Protein AF-A0A150S2U2-F1 (afdb_monomer)

Secondary structure (DSSP, 8-state):
------------------------------------BPTT---SSGGGBTTS-EE-HHHH--TT-EE-EE-GGGTS--STTPEEEE-GGG-EEEEPB-SSGGGSPTTEEEEE-TTS-EEEEE---SGGG-TTT-EEETTTTEEE---S-SSSSS-SSSSS--GGGSTT-HHHHHHHHHHHHHTPEE--SEEEEEGGG-B-----TTS-TT---S-EEEEEE-PPTT--EEEEEEEEESS-EEEEEESSTT---GGGEEEEE--SSTTPPEEEEEEE-TT--EEEEEEESSTT---EEEEEEEEEE--TTSSS--TT-S-----TTS---TT-HHHHHTPEEPPSEEEEEEGGG-BS----TTS-TT--EEEEEE--SSSEEEEEEEEESS-EEEEEESSSS-GGGEEEEE--S-TTS-EEEEEEE-TT--EEEEEEESSSGGG--EEEEEEEEE-

Mean predicted aligned error: 16.3 Å

Foldseek 3Di:
DDDDDDDDDDDDDYDDDDDDDDDDDDDDDPPPDQCCDFFQDADAALSVHVQSDWCHCLHNQQQSITHKHACQVVVQDGPDQWGFAQPDVVGTMTFAFDDAQVVHDAQWGFDADPVRTTGTDGAHDDLVSRPPQRDADNVRSGRFHADPDQFDQDPPGPPPDGRQRDPSNVVVLLVLQVVLQVVAAEDDQKDKDWQPPATLSAAAPVLDDPWRSFGKHKHKYDPDAPFWAKKKKKKFDQFQKKKWKFQDRSDRPNVRTQWIWRPDGGGDITITIGTGDHGGMMMMMITHRHYPRTTMMMMRMDTDTDQAQPLDQGPPALWRHADPPRDRPSQVVVLVVPAAEDDAFKDKDWQLSAIQNDDAPQADGRWGKHKHKYAAQAWFKKKKKKAFQFQKKKWKALDDRDRVRTDDIWRPDGGRDIIMDMDGDGGGRMMMMMITHHYYNVRTTIMMMRIHTDD

Structure (mmCIF, N/CA/C/O backbone):
data_AF-A0A150S2U2-F1
#
_entry.id   AF-A0A150S2U2-F1
#
loop_
_atom_site.group_PDB
_atom_site.id
_atom_site.type_symbol
_atom_site.label_atom_id
_atom_site.label_alt_id
_atom_site.label_comp_id
_atom_site.label_asym_id
_atom_site.label_entity_id
_atom_site.label_seq_id
_atom_site.pdbx_PDB_ins_code
_atom_site.Cartn_x
_atom_site.Cartn_y
_atom_site.Cartn_z
_atom_site.occupancy
_atom_site.B_iso_or_equiv
_atom_site.auth_seq_id
_atom_site.auth_comp_id
_atom_site.auth_asym_id
_atom_site.auth_atom_id
_atom_site.pdbx_PDB_model_num
ATOM 1 N N . THR A 1 1 ? 68.429 4.571 3.780 1.00 37.47 1 THR A N 1
ATOM 2 C CA . THR A 1 1 ? 69.825 4.111 3.616 1.00 37.47 1 THR A CA 1
ATOM 3 C C . THR A 1 1 ? 69.826 2.718 3.023 1.00 37.47 1 THR A C 1
ATOM 5 O O . THR A 1 1 ? 69.506 1.802 3.755 1.00 37.47 1 THR A O 1
ATOM 8 N N . GLY A 1 2 ? 70.167 2.615 1.726 1.00 35.75 2 GLY A N 1
ATOM 9 C CA . GLY A 1 2 ? 70.601 1.406 0.991 1.00 35.75 2 GLY A CA 1
ATOM 10 C C . GLY A 1 2 ? 69.591 0.250 0.876 1.00 35.75 2 GLY A C 1
ATOM 11 O O . GLY A 1 2 ? 69.084 -0.210 1.880 1.00 35.75 2 GLY A O 1
ATOM 12 N N . GLY A 1 3 ? 69.267 -0.316 -0.284 1.00 31.34 3 GLY A N 1
ATOM 13 C CA . GLY A 1 3 ? 69.834 -0.193 -1.623 1.00 31.34 3 GLY A CA 1
ATOM 14 C C . GLY A 1 3 ? 69.798 -1.556 -2.330 1.00 31.34 3 GLY A C 1
ATOM 15 O O . GLY A 1 3 ? 70.168 -2.541 -1.707 1.00 31.34 3 GLY A O 1
ATOM 16 N N . ALA A 1 4 ? 69.436 -1.527 -3.623 1.00 36.50 4 ALA A N 1
ATOM 17 C CA . ALA A 1 4 ? 69.704 -2.503 -4.698 1.00 36.50 4 ALA A CA 1
ATOM 18 C C . ALA A 1 4 ? 69.138 -3.934 -4.536 1.00 36.50 4 ALA A C 1
ATOM 20 O O . ALA A 1 4 ? 69.142 -4.502 -3.460 1.00 36.50 4 ALA A O 1
ATOM 21 N N . GLY A 1 5 ? 68.664 -4.630 -5.568 1.00 31.56 5 GLY A N 1
ATOM 22 C CA . GLY A 1 5 ? 68.797 -4.489 -7.019 1.00 31.56 5 GLY A CA 1
ATOM 23 C C . GLY A 1 5 ? 68.847 -5.906 -7.611 1.00 31.56 5 GLY A C 1
ATOM 24 O O . GLY A 1 5 ? 69.374 -6.808 -6.966 1.00 31.56 5 GLY A O 1
ATOM 25 N N . GLY A 1 6 ? 68.299 -6.126 -8.807 1.00 30.69 6 GLY A N 1
ATOM 26 C CA . GLY A 1 6 ? 68.372 -7.445 -9.443 1.00 30.69 6 GLY A CA 1
ATOM 27 C C . GLY A 1 6 ? 67.529 -7.580 -10.704 1.00 30.69 6 GLY A C 1
ATOM 28 O O . GLY A 1 6 ? 66.494 -8.233 -10.690 1.00 30.69 6 GLY A O 1
ATOM 29 N N . SER A 1 7 ? 67.984 -6.958 -11.788 1.00 39.91 7 SER A N 1
ATOM 30 C CA . SER A 1 7 ? 67.602 -7.293 -13.159 1.00 39.91 7 SER A CA 1
ATOM 31 C C . SER A 1 7 ? 68.333 -8.559 -13.626 1.00 39.91 7 SER A C 1
ATOM 33 O O . SER A 1 7 ? 69.472 -8.810 -13.233 1.00 39.91 7 SER A O 1
ATOM 35 N N . GLY A 1 8 ? 67.699 -9.330 -14.510 1.00 31.61 8 GLY A N 1
ATOM 36 C CA . GLY A 1 8 ? 68.320 -10.478 -15.168 1.00 31.61 8 GLY A CA 1
ATOM 37 C C . GLY A 1 8 ? 67.366 -11.149 -16.146 1.00 31.61 8 GLY A C 1
ATOM 38 O O . GLY A 1 8 ? 66.685 -12.101 -15.786 1.00 31.61 8 GLY A O 1
ATOM 39 N N . GLY A 1 9 ? 67.309 -10.629 -17.373 1.00 32.84 9 GLY A N 1
ATOM 40 C CA . GLY A 1 9 ? 66.717 -11.334 -18.504 1.00 32.84 9 GLY A CA 1
ATOM 41 C C . GLY A 1 9 ? 67.640 -12.440 -19.016 1.00 32.84 9 GLY A C 1
ATOM 42 O O . GLY A 1 9 ? 68.860 -12.350 -18.873 1.00 32.84 9 GLY A O 1
ATOM 43 N N . LEU A 1 10 ? 67.047 -13.446 -19.658 1.00 34.75 10 LEU A N 1
ATOM 44 C CA . LEU A 1 10 ? 67.717 -14.278 -20.648 1.00 34.75 10 LEU A CA 1
ATOM 45 C C . LEU A 1 10 ? 66.778 -14.506 -21.831 1.00 34.75 10 LEU A C 1
ATOM 47 O O . LEU A 1 10 ? 65.727 -15.132 -21.719 1.00 34.75 10 LEU A O 1
ATOM 51 N N . ASP A 1 11 ? 67.233 -13.939 -22.941 1.00 30.58 11 ASP A N 1
ATOM 52 C CA . ASP A 1 11 ? 66.911 -14.238 -24.324 1.00 30.58 11 ASP A CA 1
ATOM 53 C C . ASP A 1 11 ? 67.154 -15.704 -24.712 1.00 30.58 11 ASP A C 1
ATOM 55 O O . ASP A 1 11 ? 67.893 -16.438 -24.052 1.00 30.58 11 ASP A O 1
ATOM 59 N N . ALA A 1 12 ? 66.667 -15.985 -25.927 1.00 33.75 12 ALA A N 1
ATOM 60 C CA . ALA A 1 12 ? 67.123 -16.969 -26.911 1.00 33.75 12 ALA A CA 1
ATOM 61 C C . ALA A 1 12 ? 66.208 -18.194 -27.029 1.00 33.75 12 ALA A C 1
ATOM 63 O O . ALA A 1 12 ? 65.924 -18.888 -26.067 1.00 33.75 12 ALA A O 1
ATOM 64 N N . SER A 1 13 ? 65.777 -18.613 -28.213 1.00 35.03 13 SER A N 1
ATOM 65 C CA . SER A 1 13 ? 66.040 -18.180 -29.594 1.00 35.03 13 SER A CA 1
ATOM 66 C C . SER A 1 13 ? 65.105 -19.019 -30.477 1.00 35.03 13 SER A C 1
ATOM 68 O O . SER A 1 13 ? 64.776 -20.139 -30.105 1.00 35.03 13 SER A O 1
ATOM 70 N N . GLY A 1 14 ? 64.541 -18.464 -31.553 1.00 31.02 14 GLY A N 1
ATOM 71 C CA . GLY A 1 14 ? 65.049 -18.684 -32.915 1.00 31.02 14 GLY A CA 1
ATOM 72 C C . GLY A 1 14 ? 64.490 -19.986 -33.518 1.00 31.02 14 GLY A C 1
ATOM 73 O O . GLY A 1 14 ? 64.600 -21.042 -32.921 1.00 31.02 14 GLY A O 1
ATOM 74 N N . GLY A 1 15 ? 63.888 -20.033 -34.698 1.00 31.00 15 GLY A N 1
ATOM 75 C CA . GLY A 1 15 ? 63.792 -19.079 -35.787 1.00 31.00 15 GLY A CA 1
ATOM 76 C C . GLY A 1 15 ? 63.558 -19.846 -37.096 1.00 31.00 15 GLY A C 1
ATOM 77 O O . GLY A 1 15 ? 63.509 -21.074 -37.105 1.00 31.00 15 GLY A O 1
ATOM 78 N N . ALA A 1 16 ? 63.531 -19.071 -38.181 1.00 36.12 16 ALA A N 1
ATOM 79 C CA . ALA A 1 16 ? 63.483 -19.444 -39.600 1.00 36.12 16 ALA A CA 1
ATOM 80 C C . ALA A 1 16 ? 62.087 -19.785 -40.162 1.00 36.12 16 ALA A C 1
ATOM 82 O O . ALA A 1 16 ? 61.391 -20.650 -39.658 1.00 36.12 16 ALA A O 1
ATOM 83 N N . GLY A 1 17 ? 61.625 -19.167 -41.249 1.00 29.67 17 GLY A N 1
ATOM 84 C CA . GLY A 1 17 ? 62.283 -18.245 -42.176 1.00 29.67 17 GLY A CA 1
ATOM 85 C C . GLY A 1 17 ? 61.745 -18.452 -43.596 1.00 29.67 17 GLY A C 1
ATOM 86 O O . GLY A 1 17 ? 61.424 -19.575 -43.968 1.00 29.67 17 GLY A O 1
ATOM 87 N N . GLY A 1 18 ? 61.684 -17.374 -44.384 1.00 30.05 18 GLY A N 1
ATOM 88 C CA . GLY A 1 18 ? 61.417 -17.419 -45.831 1.00 30.05 18 GLY A CA 1
ATOM 89 C C . GLY A 1 18 ? 60.537 -16.254 -46.308 1.00 30.05 18 GLY A C 1
ATOM 90 O O . GLY A 1 18 ? 59.333 -16.418 -46.403 1.00 30.05 18 GLY A O 1
ATOM 91 N N . THR A 1 19 ? 61.010 -15.003 -46.331 1.00 33.69 19 THR A N 1
ATOM 92 C CA . THR A 1 19 ? 61.810 -14.311 -47.377 1.00 33.69 19 THR A CA 1
ATOM 93 C C . THR A 1 19 ? 61.056 -13.865 -48.637 1.00 33.69 19 THR A C 1
ATOM 95 O O . THR A 1 19 ? 60.665 -14.696 -49.449 1.00 33.69 19 THR A O 1
ATOM 98 N N . GLY A 1 20 ? 61.085 -12.540 -48.852 1.00 30.14 20 GLY A N 1
ATOM 99 C CA . GLY A 1 20 ? 61.086 -11.853 -50.155 1.00 30.14 20 GLY A CA 1
ATOM 100 C C . GLY A 1 20 ? 59.704 -11.386 -50.620 1.00 30.14 20 GLY A C 1
ATOM 101 O O . GLY A 1 20 ? 58.829 -12.206 -50.820 1.00 30.14 20 GLY A O 1
ATOM 102 N N . GLY A 1 21 ? 59.398 -10.109 -50.843 1.00 30.50 21 GLY A N 1
ATOM 103 C CA . GLY A 1 21 ? 60.208 -8.902 -50.972 1.00 30.50 21 GLY A CA 1
ATOM 104 C C . GLY A 1 21 ? 59.678 -8.093 -52.160 1.00 30.50 21 GLY A C 1
ATOM 105 O O . GLY A 1 21 ? 59.638 -8.631 -53.256 1.00 30.50 21 GLY A O 1
ATOM 106 N N . ALA A 1 22 ? 59.274 -6.838 -51.941 1.00 33.34 22 ALA A N 1
ATOM 107 C CA . ALA A 1 22 ? 59.474 -5.684 -52.831 1.00 33.34 22 ALA A CA 1
ATOM 108 C C . ALA A 1 22 ? 58.584 -4.514 -52.387 1.00 33.34 22 ALA A C 1
ATOM 110 O O . ALA A 1 22 ? 57.368 -4.631 -52.281 1.00 33.34 22 ALA A O 1
ATOM 111 N N . ALA A 1 23 ? 59.233 -3.378 -52.151 1.00 36.53 23 ALA A N 1
ATOM 112 C CA . ALA A 1 23 ? 58.610 -2.088 -51.938 1.00 36.53 23 ALA A CA 1
ATOM 113 C C . ALA A 1 23 ? 57.864 -1.613 -53.197 1.00 36.53 23 ALA A C 1
ATOM 115 O O . ALA A 1 23 ? 58.388 -1.701 -54.307 1.00 36.53 23 ALA A O 1
ATOM 116 N N . GLY A 1 24 ? 56.676 -1.047 -52.991 1.00 32.84 24 GLY A N 1
ATOM 117 C CA . GLY A 1 24 ? 55.910 -0.293 -53.976 1.00 32.84 24 GLY A CA 1
ATOM 118 C C . GLY A 1 24 ? 55.215 0.865 -53.269 1.00 32.84 24 GLY A C 1
ATOM 119 O O . GLY A 1 24 ? 54.355 0.668 -52.421 1.00 32.84 24 GLY A O 1
ATOM 120 N N . THR A 1 25 ? 55.673 2.070 -53.569 1.00 39.03 25 THR A N 1
ATOM 121 C CA . THR A 1 25 ? 55.193 3.362 -53.079 1.00 39.03 25 THR A CA 1
ATOM 122 C C . THR A 1 25 ? 53.741 3.644 -53.462 1.00 39.03 25 THR A C 1
ATOM 124 O O . THR A 1 25 ? 53.387 3.435 -54.615 1.00 39.03 25 THR A O 1
ATOM 127 N N . GLY A 1 26 ? 52.990 4.260 -52.542 1.00 37.81 26 GLY A N 1
ATOM 128 C CA . GLY A 1 26 ? 51.970 5.274 -52.834 1.00 37.81 26 GLY A CA 1
ATOM 129 C C . GLY A 1 26 ? 50.761 4.843 -53.667 1.00 37.81 26 GLY A C 1
ATOM 130 O O . GLY A 1 26 ? 50.814 4.807 -54.890 1.00 37.81 26 GLY A O 1
ATOM 131 N N . GLY A 1 27 ? 49.627 4.666 -52.997 1.00 32.81 27 GLY A N 1
ATOM 132 C CA . GLY A 1 27 ? 48.324 4.560 -53.641 1.00 32.81 27 GLY A CA 1
ATOM 133 C C . GLY A 1 27 ? 47.218 4.707 -52.611 1.00 32.81 27 GLY A C 1
ATOM 134 O O . GLY A 1 27 ? 46.835 3.733 -51.975 1.00 32.81 27 GLY A O 1
ATOM 135 N N . ALA A 1 28 ? 46.743 5.939 -52.428 1.00 48.06 28 ALA A N 1
ATOM 136 C CA . ALA A 1 28 ? 45.461 6.203 -51.798 1.00 48.06 28 ALA A CA 1
ATOM 137 C C . ALA A 1 28 ? 44.368 5.459 -52.581 1.00 48.06 28 ALA A C 1
ATOM 139 O O . ALA A 1 28 ? 44.317 5.545 -53.808 1.00 48.06 28 ALA A O 1
ATOM 140 N N . GLY A 1 29 ? 43.532 4.715 -51.868 1.00 39.22 29 GLY A N 1
ATOM 141 C CA . GLY A 1 29 ? 42.491 3.888 -52.468 1.00 39.22 29 GLY A CA 1
ATOM 142 C C . GLY A 1 29 ? 41.799 3.010 -51.436 1.00 39.22 29 GLY A C 1
ATOM 143 O O . GLY A 1 29 ? 41.663 1.813 -51.652 1.00 39.22 29 GLY A O 1
ATOM 144 N N . GLY A 1 30 ? 41.403 3.590 -50.301 1.00 37.50 30 GLY A N 1
ATOM 145 C CA . GLY A 1 30 ? 40.384 2.979 -49.455 1.00 37.50 30 GLY A CA 1
ATOM 146 C C . GLY A 1 30 ? 39.036 3.209 -50.123 1.00 37.50 30 GLY A C 1
ATOM 147 O O . GLY A 1 30 ? 38.413 4.242 -49.903 1.00 37.50 30 GLY A O 1
ATOM 148 N N . ALA A 1 31 ? 38.633 2.298 -51.004 1.00 41.62 31 ALA A N 1
ATOM 149 C CA . ALA A 1 31 ? 37.243 2.194 -51.412 1.00 41.62 31 ALA A CA 1
ATOM 150 C C . ALA A 1 31 ? 36.466 1.693 -50.188 1.00 41.62 31 ALA A C 1
ATOM 152 O O . ALA A 1 31 ? 36.427 0.492 -49.933 1.00 41.62 31 ALA A O 1
ATOM 153 N N . GLY A 1 32 ? 35.928 2.624 -49.397 1.00 42.25 32 GLY A N 1
ATOM 154 C CA . GLY A 1 32 ? 34.807 2.322 -48.518 1.00 42.25 32 GLY A CA 1
ATOM 155 C C . GLY A 1 32 ? 33.675 1.847 -49.416 1.00 42.25 32 GLY A C 1
ATOM 156 O O . GLY A 1 32 ? 33.266 2.572 -50.325 1.00 42.25 32 GLY A O 1
ATOM 157 N N . GLY A 1 33 ? 33.265 0.593 -49.262 1.00 45.00 33 GLY A N 1
ATOM 158 C CA . GLY A 1 33 ? 32.048 0.134 -49.907 1.00 45.00 33 GLY A CA 1
ATOM 159 C C . GLY A 1 33 ? 30.903 0.896 -49.264 1.00 45.00 33 GLY A C 1
ATOM 160 O O . GLY A 1 33 ? 30.654 0.675 -48.086 1.00 45.00 33 GLY A O 1
ATOM 161 N N . SER A 1 34 ? 30.239 1.790 -50.003 1.00 54.09 34 SER A N 1
ATOM 162 C CA . SER A 1 34 ? 28.874 2.136 -49.621 1.00 54.09 34 SER A CA 1
ATOM 163 C C . SER A 1 34 ? 28.069 0.867 -49.861 1.00 54.09 34 SER A C 1
ATOM 165 O O . SER A 1 34 ? 27.899 0.389 -50.987 1.00 54.09 34 SER A O 1
ATOM 167 N N . THR A 1 35 ? 27.717 0.196 -48.778 1.00 64.19 35 THR A N 1
ATOM 168 C CA . THR A 1 35 ? 26.568 -0.686 -48.820 1.00 64.19 35 THR A CA 1
ATOM 169 C C . THR A 1 35 ? 25.390 0.264 -48.733 1.00 64.19 35 THR A C 1
ATOM 171 O O . THR A 1 35 ? 25.178 0.837 -47.685 1.00 64.19 35 THR A O 1
ATOM 174 N N . ASP A 1 36 ? 24.689 0.527 -49.834 1.00 87.25 36 ASP A N 1
ATOM 175 C CA . ASP A 1 36 ? 23.451 1.315 -49.800 1.00 87.25 36 ASP A CA 1
ATOM 176 C C . ASP A 1 36 ? 22.332 0.386 -49.295 1.00 87.25 36 ASP A C 1
ATOM 178 O O . ASP A 1 36 ? 21.544 -0.139 -50.091 1.00 87.25 36 ASP A O 1
ATOM 182 N N . LEU A 1 37 ? 22.325 0.068 -47.994 1.00 93.00 37 LEU A N 1
ATOM 183 C CA . LEU A 1 37 ? 21.364 -0.887 -47.444 1.00 93.00 37 LEU A CA 1
ATOM 184 C C . LEU A 1 37 ? 19.943 -0.295 -47.461 1.00 93.00 37 LEU A C 1
ATOM 186 O O . LEU A 1 37 ? 19.771 0.900 -47.196 1.00 93.00 37 LEU A O 1
ATOM 190 N N . PRO A 1 38 ? 18.924 -1.109 -47.801 1.00 92.81 38 PRO A N 1
ATOM 191 C CA . PRO A 1 38 ? 17.538 -0.659 -47.860 1.00 92.81 38 PRO A CA 1
ATOM 192 C C . PRO A 1 38 ? 16.953 -0.422 -46.464 1.00 92.81 38 PRO A C 1
ATOM 194 O O . PRO A 1 38 ? 17.478 -0.911 -45.463 1.00 92.81 38 PRO A O 1
ATOM 197 N N . ASP A 1 39 ? 15.820 0.278 -46.418 1.00 92.88 39 ASP A N 1
ATOM 198 C CA . ASP A 1 39 ? 15.062 0.473 -45.184 1.00 92.88 39 ASP A CA 1
ATOM 199 C C . ASP A 1 39 ? 14.693 -0.882 -44.549 1.00 92.88 39 ASP A C 1
ATOM 201 O O . ASP A 1 39 ? 14.267 -1.817 -45.230 1.00 92.88 39 ASP A O 1
ATOM 205 N N . GLY A 1 40 ? 14.904 -1.008 -43.239 1.00 92.31 40 GLY A N 1
ATOM 206 C CA . GLY A 1 40 ? 14.719 -2.251 -42.485 1.00 92.31 40 GLY A CA 1
ATOM 207 C C . GLY A 1 40 ? 15.915 -3.198 -42.426 1.00 92.31 40 GLY A C 1
ATOM 208 O O . GLY A 1 40 ? 15.891 -4.163 -41.652 1.00 92.31 40 GLY A O 1
ATOM 209 N N . ALA A 1 41 ? 16.984 -2.922 -43.175 1.00 94.31 41 ALA A N 1
ATOM 210 C CA . ALA A 1 41 ? 18.233 -3.664 -43.053 1.00 94.31 41 ALA A CA 1
ATOM 211 C C . ALA A 1 41 ? 18.946 -3.389 -41.718 1.00 94.31 41 ALA A C 1
ATOM 213 O O . ALA A 1 41 ? 18.816 -2.311 -41.139 1.00 94.31 41 ALA A O 1
ATOM 214 N N . ALA A 1 42 ? 19.720 -4.380 -41.261 1.00 95.38 42 ALA A N 1
ATOM 215 C CA . ALA A 1 42 ? 20.611 -4.236 -40.114 1.00 95.38 42 ALA A CA 1
ATOM 216 C C . ALA A 1 42 ? 21.761 -3.269 -40.429 1.00 95.38 42 ALA A C 1
ATOM 218 O O . ALA A 1 42 ? 22.305 -3.329 -41.532 1.00 95.38 42 ALA A O 1
ATOM 219 N N . CYS A 1 43 ? 22.139 -2.426 -39.471 1.00 95.31 43 CYS A N 1
ATOM 220 C CA . CYS A 1 43 ? 23.224 -1.456 -39.621 1.00 95.31 43 CYS A CA 1
ATOM 221 C C . CYS A 1 43 ? 23.905 -1.158 -38.283 1.00 95.31 43 CYS A C 1
ATOM 223 O O . CYS A 1 43 ? 23.333 -1.345 -37.212 1.00 95.31 43 CYS A O 1
ATOM 225 N N . THR A 1 44 ? 25.137 -0.671 -38.348 1.00 94.25 44 THR A N 1
ATOM 226 C CA . THR A 1 44 ? 25.930 -0.225 -37.196 1.00 94.25 44 THR A CA 1
ATOM 227 C C . THR A 1 44 ? 26.357 1.238 -37.305 1.00 94.25 44 THR A C 1
ATOM 229 O O . THR A 1 44 ? 26.659 1.866 -36.289 1.00 94.25 44 THR A O 1
ATOM 232 N N . GLU A 1 45 ? 26.320 1.815 -38.509 1.00 94.00 45 GLU A N 1
ATOM 233 C CA . GLU A 1 45 ? 26.637 3.219 -38.766 1.00 94.00 45 GLU A CA 1
ATOM 234 C C . GLU A 1 45 ? 25.754 3.816 -39.872 1.00 94.00 45 GLU A C 1
ATOM 236 O O . GLU A 1 45 ? 25.302 3.121 -40.780 1.00 94.00 45 GLU A O 1
ATOM 241 N N . ASP A 1 46 ? 25.532 5.132 -39.824 1.00 94.00 46 ASP A N 1
ATOM 242 C CA . ASP A 1 46 ? 24.649 5.847 -40.760 1.00 94.00 46 ASP A CA 1
ATOM 243 C C . ASP A 1 46 ? 25.048 5.672 -42.232 1.00 94.00 46 ASP A C 1
ATOM 245 O O . ASP A 1 46 ? 24.192 5.619 -43.114 1.00 94.00 46 ASP A O 1
ATOM 249 N N . ALA A 1 47 ? 26.353 5.563 -42.503 1.00 93.94 47 ALA A N 1
ATOM 250 C CA . ALA A 1 47 ? 26.906 5.452 -43.852 1.00 93.94 47 ALA A CA 1
ATOM 251 C C . ALA A 1 47 ? 26.567 4.122 -44.553 1.00 93.94 47 ALA A C 1
ATOM 253 O O . ALA A 1 47 ? 26.735 4.019 -45.769 1.00 93.94 47 ALA A O 1
ATOM 254 N N . GLU A 1 48 ? 26.092 3.120 -43.807 1.00 95.06 48 GLU A N 1
ATOM 255 C CA . GLU A 1 48 ? 25.628 1.838 -44.347 1.00 95.06 48 GLU A CA 1
ATOM 256 C C . GLU A 1 48 ? 24.195 1.911 -44.887 1.00 95.06 48 GLU A C 1
ATOM 258 O O . GLU A 1 48 ? 23.724 0.965 -45.509 1.00 95.06 48 GLU A O 1
ATOM 263 N N . CYS A 1 49 ? 23.467 2.998 -44.646 1.00 93.75 49 CYS A N 1
ATOM 264 C CA . CYS A 1 49 ? 22.064 3.097 -45.015 1.00 93.75 49 CYS A CA 1
ATOM 265 C C . CYS A 1 49 ? 21.881 3.970 -46.251 1.00 93.75 49 CYS A C 1
ATOM 267 O O . CYS A 1 49 ? 22.411 5.078 -46.327 1.00 93.75 49 CYS A O 1
ATOM 269 N N . ALA A 1 50 ? 21.034 3.539 -47.188 1.00 90.50 50 ALA A N 1
ATOM 270 C CA . ALA A 1 50 ? 20.663 4.363 -48.341 1.00 90.50 50 ALA A CA 1
ATOM 271 C C . ALA A 1 50 ? 20.046 5.716 -47.914 1.00 90.50 50 ALA A C 1
ATOM 273 O O . ALA A 1 50 ? 20.226 6.730 -48.591 1.00 90.50 50 ALA A O 1
ATOM 274 N N . GLY A 1 51 ? 19.355 5.738 -46.766 1.00 87.19 51 GLY A N 1
ATOM 275 C CA . GLY A 1 51 ? 18.808 6.938 -46.125 1.00 87.19 51 GLY A CA 1
ATOM 276 C C . GLY A 1 51 ? 19.820 7.795 -45.350 1.00 87.19 51 GLY A C 1
ATOM 277 O O . GLY A 1 51 ? 19.467 8.896 -44.940 1.00 87.19 51 GLY A O 1
ATOM 278 N N . ASN A 1 52 ? 21.071 7.343 -45.194 1.00 90.38 52 ASN A N 1
ATOM 279 C CA . ASN A 1 52 ? 22.108 7.931 -44.331 1.00 90.38 52 ASN A CA 1
ATOM 280 C C . ASN A 1 52 ? 21.700 8.067 -42.854 1.00 90.38 52 ASN A C 1
ATOM 282 O O . ASN A 1 52 ? 22.132 9.003 -42.183 1.00 90.38 52 ASN A O 1
ATOM 286 N N . PHE A 1 53 ? 20.842 7.176 -42.360 1.00 92.31 53 PHE A N 1
ATOM 287 C CA . PHE A 1 53 ? 20.477 7.127 -40.952 1.00 92.31 53 PHE A CA 1
ATOM 288 C C . PHE A 1 53 ? 20.282 5.681 -40.513 1.00 92.31 53 PHE A C 1
ATOM 290 O O . PHE A 1 53 ? 19.497 4.935 -41.109 1.00 92.31 53 PHE A O 1
ATOM 297 N N . CYS A 1 54 ? 20.999 5.309 -39.463 1.00 95.44 54 CYS A N 1
ATOM 298 C CA . CYS A 1 54 ? 20.877 4.037 -38.787 1.00 95.44 54 CYS A CA 1
ATOM 299 C C . CYS A 1 54 ? 20.293 4.285 -37.394 1.00 95.44 54 CYS A C 1
ATOM 301 O O . CYS A 1 54 ? 20.962 4.889 -36.557 1.00 95.44 54 CYS A O 1
ATOM 303 N N . ASN A 1 55 ? 19.081 3.787 -37.118 1.00 94.50 55 ASN A N 1
ATOM 304 C CA . ASN A 1 55 ? 18.637 3.665 -35.726 1.00 94.50 55 ASN A CA 1
ATOM 305 C C . ASN A 1 55 ? 19.507 2.588 -35.091 1.00 94.50 55 ASN A C 1
ATOM 307 O O . ASN A 1 55 ? 19.361 1.419 -35.437 1.00 94.50 55 ASN A O 1
ATOM 311 N N . ARG A 1 56 ? 20.460 2.953 -34.246 1.00 94.31 56 ARG A N 1
ATOM 312 C CA . ARG A 1 56 ? 21.447 2.013 -33.713 1.00 94.31 56 ARG A CA 1
ATOM 313 C C . ARG A 1 56 ? 20.889 1.319 -32.489 1.00 94.31 56 ARG A C 1
ATOM 315 O O . ARG A 1 56 ? 20.154 1.911 -31.708 1.00 94.31 56 ARG A O 1
ATOM 322 N N . GLU A 1 57 ? 21.314 0.081 -32.272 1.00 93.25 57 GLU A N 1
ATOM 323 C CA . GLU A 1 57 ? 20.975 -0.620 -31.035 1.00 93.25 57 GLU A CA 1
ATOM 324 C C . GLU A 1 57 ? 21.497 0.150 -29.820 1.00 93.25 57 GLU A C 1
ATOM 326 O O . GLU A 1 57 ? 20.733 0.442 -28.918 1.00 93.25 57 GLU A O 1
ATOM 331 N N . THR A 1 58 ? 22.751 0.608 -29.863 1.00 88.50 58 THR A N 1
ATOM 332 C CA . THR A 1 58 ? 23.435 1.282 -28.745 1.00 88.50 58 THR A CA 1
ATOM 333 C C . THR A 1 58 ? 22.934 2.687 -28.408 1.00 88.50 58 THR A C 1
ATOM 335 O O . THR A 1 58 ? 23.542 3.354 -27.579 1.00 88.50 58 THR A O 1
ATOM 338 N N . PHE A 1 59 ? 21.951 3.212 -29.134 1.00 86.00 59 PHE A N 1
ATOM 339 C CA . PHE A 1 59 ? 21.485 4.587 -28.942 1.00 86.00 59 PHE A CA 1
ATOM 340 C C . PHE A 1 59 ? 19.966 4.686 -28.996 1.00 86.00 59 PHE A C 1
ATOM 342 O O . PHE A 1 59 ? 19.369 5.371 -28.180 1.00 86.00 59 PHE A O 1
ATOM 349 N N . ASP A 1 60 ? 19.348 3.987 -29.944 1.00 90.44 60 ASP A N 1
ATOM 350 C CA . ASP A 1 60 ? 17.904 4.017 -30.152 1.00 90.44 60 ASP A CA 1
ATOM 351 C C . ASP A 1 60 ? 17.215 2.762 -29.580 1.00 90.44 60 ASP A C 1
ATOM 353 O O . ASP A 1 60 ? 15.986 2.688 -29.572 1.00 90.44 60 ASP A O 1
ATOM 357 N N . GLY A 1 61 ? 17.985 1.744 -29.174 1.00 92.69 61 GLY A N 1
ATOM 358 C CA . GLY A 1 61 ? 17.476 0.457 -28.694 1.00 92.69 61 GLY A CA 1
ATOM 359 C C . GLY A 1 61 ? 16.948 -0.460 -29.799 1.00 92.69 61 GLY A C 1
ATOM 360 O O . GLY A 1 61 ? 16.225 -1.417 -29.544 1.00 92.69 61 GLY A O 1
ATOM 361 N N . TRP A 1 62 ? 17.262 -0.191 -31.069 1.00 95.38 62 TRP A N 1
ATOM 362 C CA . TRP A 1 62 ? 16.741 -0.989 -32.184 1.00 95.38 62 TRP A CA 1
ATOM 363 C C . TRP A 1 62 ? 17.592 -2.250 -32.378 1.00 95.38 62 TRP A C 1
ATOM 365 O O . TRP A 1 62 ? 18.761 -2.114 -32.751 1.00 95.38 62 TRP A O 1
ATOM 375 N N . PRO A 1 63 ? 17.040 -3.472 -32.212 1.00 96.62 63 PRO A N 1
ATOM 376 C CA . PRO A 1 63 ? 17.837 -4.701 -32.232 1.00 96.62 63 PRO A CA 1
ATOM 377 C C . PRO A 1 63 ? 18.678 -4.808 -33.508 1.00 96.62 63 PRO A C 1
ATOM 379 O O . PRO A 1 63 ? 18.132 -4.673 -34.603 1.00 96.62 63 PRO A O 1
ATOM 382 N N . GLY A 1 64 ? 19.994 -4.991 -33.419 1.00 94.56 64 GLY A N 1
ATOM 383 C CA . GLY A 1 64 ? 20.937 -5.072 -34.546 1.00 94.56 64 GLY A CA 1
ATOM 384 C C . GLY A 1 64 ? 21.007 -3.848 -35.477 1.00 94.56 64 GLY A C 1
ATOM 385 O O . GLY A 1 64 ? 21.534 -3.977 -36.582 1.00 94.56 64 GLY A O 1
ATOM 386 N N . GLY A 1 65 ? 20.433 -2.713 -35.060 1.00 95.31 65 GLY A N 1
ATOM 387 C CA . GLY A 1 65 ? 20.311 -1.446 -35.789 1.00 95.31 65 GLY A CA 1
ATOM 388 C C . GLY A 1 65 ? 19.429 -1.483 -37.044 1.00 95.31 65 GLY A C 1
ATOM 389 O O . GLY A 1 65 ? 19.274 -2.524 -37.660 1.00 95.31 65 GLY A O 1
ATOM 390 N N . TYR A 1 66 ? 18.794 -0.382 -37.441 1.00 96.06 66 TYR A N 1
ATOM 391 C CA . TYR A 1 66 ? 17.787 -0.359 -38.509 1.00 96.06 66 TYR A CA 1
ATOM 392 C C . TYR A 1 66 ? 17.958 0.836 -39.442 1.00 96.06 66 TYR A C 1
ATOM 394 O O . TYR A 1 66 ? 17.764 1.987 -39.037 1.00 96.06 66 TYR A O 1
ATOM 402 N N . CYS A 1 67 ? 18.264 0.552 -40.708 1.00 95.69 67 CYS A N 1
ATOM 403 C CA . CYS A 1 67 ? 18.314 1.577 -41.740 1.00 95.69 67 CYS A CA 1
ATOM 404 C C . CYS A 1 67 ? 16.935 2.177 -41.975 1.00 95.69 67 CYS A C 1
ATOM 406 O O . CYS A 1 67 ? 15.959 1.449 -42.161 1.00 95.69 67 CYS A O 1
ATOM 408 N N . ILE A 1 68 ? 16.872 3.502 -41.985 1.00 92.62 68 ILE A N 1
ATOM 409 C CA . ILE A 1 68 ? 15.637 4.252 -42.186 1.00 92.62 68 ILE A CA 1
ATOM 410 C C . ILE A 1 68 ? 15.907 5.450 -43.093 1.00 92.62 68 ILE A C 1
ATOM 412 O O . ILE A 1 68 ? 16.986 6.051 -43.082 1.00 92.62 68 ILE A O 1
ATOM 416 N N . SER A 1 69 ? 14.904 5.814 -43.878 1.00 91.88 69 SER A N 1
ATOM 417 C CA . SER A 1 69 ? 14.928 6.984 -44.744 1.00 91.88 69 SER A CA 1
ATOM 418 C C . SER A 1 69 ? 13.700 7.856 -44.489 1.00 91.88 69 SER A C 1
ATOM 420 O O . SER A 1 69 ? 12.688 7.396 -43.963 1.00 91.88 69 SER A O 1
ATOM 422 N N . SER A 1 70 ? 13.780 9.147 -44.813 1.00 91.12 70 SER A N 1
ATOM 423 C CA . SER A 1 70 ? 12.634 10.054 -44.677 1.00 91.12 70 SER A CA 1
ATOM 424 C C . SER A 1 70 ? 11.758 10.020 -45.931 1.00 91.12 70 SER A C 1
ATOM 426 O O . SER A 1 70 ? 12.259 10.188 -47.046 1.00 91.12 70 SER A O 1
ATOM 428 N N . CYS A 1 71 ? 10.442 9.896 -45.747 1.00 92.50 71 CYS A N 1
ATOM 429 C CA . CYS A 1 71 ? 9.440 10.052 -46.809 1.00 92.50 71 CYS A CA 1
ATOM 430 C C . CYS A 1 71 ? 8.681 11.390 -46.753 1.00 92.50 71 CYS A C 1
ATOM 432 O O . CYS A 1 71 ? 7.784 11.639 -47.566 1.00 92.50 71 CYS A O 1
ATOM 434 N N . GLU A 1 72 ? 9.071 12.288 -45.845 1.00 87.81 72 GLU A N 1
ATOM 435 C CA . GLU A 1 72 ? 8.474 13.620 -45.681 1.00 87.81 72 GLU A CA 1
ATOM 436 C C . GLU A 1 72 ? 8.541 14.432 -46.988 1.00 87.81 72 GLU A C 1
ATOM 438 O O . GLU A 1 72 ? 7.576 15.055 -47.431 1.00 87.81 72 GLU A O 1
ATOM 443 N N . HIS A 1 73 ? 9.693 14.396 -47.660 1.00 82.75 73 HIS A N 1
ATOM 444 C CA . HIS A 1 73 ? 9.954 15.191 -48.865 1.00 82.75 73 HIS A CA 1
ATOM 445 C C . HIS A 1 73 ? 9.655 14.458 -50.176 1.00 82.75 73 HIS A C 1
ATOM 447 O O . HIS A 1 73 ? 9.784 15.040 -51.255 1.00 82.75 73 HIS A O 1
ATOM 453 N N . THR A 1 74 ? 9.237 13.196 -50.101 1.00 81.56 74 THR A N 1
ATOM 454 C CA . THR A 1 74 ? 8.910 12.364 -51.266 1.00 81.56 74 THR A CA 1
ATOM 455 C C . THR A 1 74 ? 7.404 12.246 -51.495 1.00 81.56 74 THR A C 1
ATOM 457 O O . THR A 1 74 ? 6.969 11.499 -52.369 1.00 81.56 74 THR A O 1
ATOM 460 N N . GLY A 1 75 ? 6.594 12.987 -50.729 1.00 80.00 75 GLY A N 1
ATOM 461 C CA . GLY A 1 75 ? 5.137 12.899 -50.789 1.00 80.00 75 GLY A CA 1
ATOM 462 C C . GLY A 1 75 ? 4.612 11.565 -50.260 1.00 80.00 75 GLY A C 1
ATOM 463 O O . GLY A 1 75 ? 3.665 11.028 -50.829 1.00 80.00 75 GLY A O 1
ATOM 464 N N . GLY A 1 76 ? 5.255 11.013 -49.225 1.00 83.50 76 GLY A N 1
ATOM 465 C CA . GLY A 1 76 ? 4.842 9.764 -48.586 1.00 83.50 76 GLY A CA 1
ATOM 466 C C . GLY A 1 76 ? 5.307 8.493 -49.301 1.00 83.50 76 GLY A C 1
ATOM 467 O O . GLY A 1 76 ? 4.746 7.426 -49.081 1.00 83.50 76 GLY A O 1
ATOM 468 N N . THR A 1 77 ? 6.298 8.593 -50.194 1.00 88.81 77 THR A N 1
ATOM 469 C CA . THR A 1 77 ? 6.799 7.439 -50.961 1.00 88.81 77 THR A CA 1
ATOM 470 C C . THR A 1 77 ? 8.144 6.976 -50.421 1.00 88.81 77 THR A C 1
ATOM 472 O O . THR A 1 77 ? 9.098 7.755 -50.397 1.00 88.81 77 THR A O 1
ATOM 475 N N . CYS A 1 78 ? 8.240 5.704 -50.049 1.00 90.12 78 CYS A N 1
ATOM 476 C CA . CYS A 1 78 ? 9.491 5.099 -49.609 1.00 90.12 78 CYS A CA 1
ATOM 477 C C . CYS A 1 78 ? 10.260 4.445 -50.760 1.00 90.12 78 CYS A C 1
ATOM 479 O O . CYS A 1 78 ? 9.650 3.994 -51.736 1.00 90.12 78 CYS A O 1
ATOM 481 N N . PRO A 1 79 ? 11.600 4.392 -50.683 1.00 84.56 79 PRO A N 1
ATOM 482 C CA . PRO A 1 79 ? 12.390 3.539 -51.556 1.00 84.56 79 PRO A CA 1
ATOM 483 C C . PRO A 1 79 ? 11.947 2.071 -51.447 1.00 84.56 79 PRO A C 1
ATOM 485 O O . PRO A 1 79 ? 11.692 1.561 -50.360 1.00 84.56 79 PRO A O 1
ATOM 488 N N . GLY A 1 80 ? 11.884 1.374 -52.583 1.00 84.69 80 GLY A N 1
ATOM 489 C CA . GLY A 1 80 ? 11.516 -0.043 -52.607 1.00 84.69 80 GLY A CA 1
ATOM 490 C C . GLY A 1 80 ? 10.048 -0.286 -52.255 1.00 84.69 80 GLY A C 1
ATOM 491 O O . GLY A 1 80 ? 9.157 0.321 -52.847 1.00 84.69 80 GLY A O 1
ATOM 492 N N . ASP A 1 81 ? 9.814 -1.229 -51.349 1.00 84.38 81 ASP A N 1
ATOM 493 C CA . ASP A 1 81 ? 8.504 -1.639 -50.846 1.00 84.38 81 ASP A CA 1
ATOM 494 C C . ASP A 1 81 ? 8.185 -1.073 -49.455 1.00 84.38 81 ASP A C 1
ATOM 496 O O . ASP A 1 81 ? 7.176 -1.463 -48.881 1.00 84.38 81 ASP A O 1
ATOM 500 N N . GLY A 1 82 ? 8.996 -0.148 -48.928 1.00 89.25 82 GLY A N 1
ATOM 501 C CA . GLY A 1 82 ? 8.813 0.411 -47.589 1.00 89.25 82 GLY A CA 1
ATOM 502 C C . GLY A 1 82 ? 7.463 1.106 -47.361 1.00 89.25 82 GLY A C 1
ATOM 503 O O . GLY A 1 82 ? 6.833 1.636 -48.280 1.00 89.25 82 GLY A O 1
ATOM 504 N N . VAL A 1 83 ? 7.043 1.134 -46.099 1.00 93.44 83 VAL A N 1
ATOM 505 C CA . VAL A 1 83 ? 5.841 1.816 -45.612 1.00 93.44 83 VAL A CA 1
ATOM 506 C C . VAL A 1 83 ? 6.243 3.148 -44.991 1.00 93.44 83 VAL A C 1
ATOM 508 O O . VAL A 1 83 ? 7.107 3.195 -44.118 1.00 93.44 83 VAL A O 1
ATOM 511 N N . CYS A 1 84 ? 5.604 4.228 -45.435 1.00 93.75 84 CYS A N 1
ATOM 512 C CA . CYS A 1 84 ? 5.821 5.564 -44.894 1.00 93.75 84 CYS A CA 1
ATOM 513 C C . CYS A 1 84 ? 4.937 5.782 -43.661 1.00 93.75 84 CYS A C 1
ATOM 515 O O . CYS A 1 84 ? 3.712 5.769 -43.777 1.00 93.75 84 CYS A O 1
ATOM 517 N N . ILE A 1 85 ? 5.549 5.973 -42.494 1.00 92.19 85 ILE A N 1
ATOM 518 C CA . ILE A 1 85 ? 4.861 6.032 -41.198 1.00 92.19 85 ILE A CA 1
ATOM 519 C C . ILE A 1 85 ? 5.145 7.372 -40.525 1.00 92.19 85 ILE A C 1
ATOM 521 O O . ILE A 1 85 ? 6.302 7.782 -40.423 1.00 92.19 85 ILE A O 1
ATOM 525 N N . ASP A 1 86 ? 4.095 8.032 -40.032 1.00 90.00 86 ASP A N 1
ATOM 526 C CA . ASP A 1 86 ? 4.227 9.202 -39.160 1.00 90.00 86 ASP A CA 1
ATOM 527 C C . ASP A 1 86 ? 4.876 8.788 -37.828 1.00 90.00 86 ASP A C 1
ATOM 529 O O . ASP A 1 86 ? 4.339 7.973 -37.077 1.00 90.00 86 ASP A O 1
ATOM 533 N N . SER A 1 87 ? 6.061 9.334 -37.561 1.00 85.75 87 SER A N 1
ATOM 534 C CA . SER A 1 87 ? 6.860 9.090 -36.356 1.00 85.75 87 SER A CA 1
ATOM 535 C C . SER A 1 87 ? 6.846 10.304 -35.416 1.00 85.75 87 SER A C 1
ATOM 537 O O . SER A 1 87 ? 7.789 10.535 -34.654 1.00 85.75 87 SER A O 1
ATOM 539 N N . GLY A 1 88 ? 5.788 11.119 -35.484 1.00 84.88 88 GLY A N 1
ATOM 540 C CA . GLY A 1 88 ? 5.563 12.267 -34.615 1.00 84.88 88 GLY A CA 1
ATOM 541 C C . GLY A 1 88 ? 6.608 13.361 -34.822 1.00 84.88 88 GLY A C 1
ATOM 542 O O . GLY A 1 88 ? 6.755 13.912 -35.912 1.00 84.88 88 GLY A O 1
ATOM 543 N N . GLY A 1 89 ? 7.361 13.689 -33.766 1.00 78.19 89 GLY A N 1
ATOM 544 C CA . GLY A 1 89 ? 8.405 14.724 -33.809 1.00 78.19 89 GLY A CA 1
ATOM 545 C C . GLY A 1 89 ? 9.527 14.451 -34.820 1.00 78.19 89 GLY A C 1
ATOM 546 O O . GLY A 1 89 ? 10.206 15.391 -35.232 1.00 78.19 89 GLY A O 1
ATOM 547 N N . ASN A 1 90 ? 9.676 13.196 -35.256 1.00 78.31 90 ASN A N 1
ATOM 548 C CA . ASN A 1 90 ? 10.667 12.766 -36.245 1.00 78.31 90 ASN A CA 1
ATOM 549 C C . ASN A 1 90 ? 10.147 12.812 -37.699 1.00 78.31 90 ASN A C 1
ATOM 551 O O . ASN A 1 90 ? 10.886 12.478 -38.625 1.00 78.31 90 ASN A O 1
ATOM 555 N N . GLY A 1 91 ? 8.900 13.250 -37.916 1.00 87.38 91 GLY A N 1
ATOM 556 C CA . GLY A 1 91 ? 8.267 13.321 -39.235 1.00 87.38 91 GLY A CA 1
ATOM 557 C C . GLY A 1 91 ? 7.930 11.946 -39.814 1.00 87.38 91 GLY A C 1
ATOM 558 O O . GLY A 1 91 ? 7.832 10.960 -39.085 1.00 87.38 91 GLY A O 1
ATOM 559 N N . HIS A 1 92 ? 7.743 11.871 -41.134 1.00 92.12 92 HIS A N 1
ATOM 560 C CA . HIS A 1 92 ? 7.415 10.609 -41.797 1.00 92.12 92 HIS A CA 1
ATOM 561 C C . HIS A 1 92 ? 8.670 9.825 -42.204 1.00 92.12 92 HIS A C 1
ATOM 563 O O . HIS A 1 92 ? 9.511 10.317 -42.973 1.00 92.12 92 HIS A O 1
ATOM 569 N N . LEU A 1 93 ? 8.765 8.584 -41.725 1.00 93.00 93 LEU A N 1
ATOM 570 C CA . LEU A 1 93 ? 9.910 7.696 -41.909 1.00 93.00 93 LEU A CA 1
ATOM 571 C C . LEU A 1 93 ? 9.524 6.393 -42.619 1.00 93.00 93 LEU A C 1
ATOM 573 O O . LEU A 1 93 ? 8.396 5.914 -42.512 1.00 93.00 93 LEU A O 1
ATOM 577 N N . CYS A 1 94 ? 10.478 5.817 -43.342 1.00 94.75 94 CYS A N 1
ATOM 578 C CA . CYS A 1 94 ? 10.303 4.610 -44.134 1.00 94.75 94 CYS A CA 1
ATOM 579 C C . CYS A 1 94 ? 10.706 3.357 -43.371 1.00 94.75 94 CYS A C 1
ATOM 581 O O . CYS A 1 94 ? 11.883 3.115 -43.120 1.00 94.75 94 CYS A O 1
ATOM 583 N N . TYR A 1 95 ? 9.718 2.530 -43.059 1.00 94.81 95 TYR A N 1
ATOM 584 C CA . TYR A 1 95 ? 9.911 1.231 -42.432 1.00 94.81 95 TYR A CA 1
ATOM 585 C C . TYR A 1 95 ? 9.849 0.131 -43.491 1.00 94.81 95 TYR A C 1
ATOM 587 O O . TYR A 1 95 ? 9.072 0.222 -44.439 1.00 94.81 95 TYR A O 1
ATOM 595 N N . GLY A 1 96 ? 10.621 -0.939 -43.323 1.00 94.38 96 GLY A N 1
ATOM 596 C CA . GLY A 1 96 ? 10.504 -2.133 -44.158 1.00 94.38 96 GLY A CA 1
ATOM 597 C C . GLY A 1 96 ? 9.086 -2.708 -44.092 1.00 94.38 96 GLY A C 1
ATOM 598 O O . GLY A 1 96 ? 8.530 -2.870 -43.002 1.00 94.38 96 GLY A O 1
ATOM 599 N N . ALA A 1 97 ? 8.486 -2.993 -45.248 1.00 94.19 97 ALA A N 1
ATOM 600 C CA . ALA A 1 97 ? 7.175 -3.629 -45.316 1.00 94.19 97 ALA A CA 1
ATOM 601 C C . ALA A 1 97 ? 7.247 -5.119 -44.982 1.00 94.19 97 ALA A C 1
ATOM 603 O O . ALA A 1 97 ? 8.278 -5.771 -45.136 1.00 94.19 97 ALA A O 1
ATOM 604 N N . CYS A 1 98 ? 6.113 -5.673 -44.568 1.00 96.25 98 CYS A N 1
ATOM 605 C CA . CYS A 1 98 ? 5.965 -7.101 -44.331 1.00 96.25 98 CYS A CA 1
ATOM 606 C C . CYS A 1 98 ? 4.555 -7.574 -44.699 1.00 96.25 98 CYS A C 1
ATOM 608 O O . CYS A 1 98 ? 3.613 -6.790 -44.784 1.00 96.25 98 CYS A O 1
ATOM 610 N N . ALA A 1 99 ? 4.395 -8.874 -44.929 1.00 95.00 99 ALA A N 1
ATOM 611 C CA . ALA A 1 99 ? 3.090 -9.524 -45.048 1.00 95.00 99 ALA A CA 1
ATOM 612 C C . ALA A 1 99 ? 2.820 -10.458 -43.859 1.00 95.00 99 ALA A C 1
ATOM 614 O O . ALA A 1 99 ? 1.673 -10.706 -43.489 1.00 95.00 99 ALA A O 1
ATOM 615 N N . THR A 1 100 ? 3.885 -10.999 -43.275 1.00 94.12 100 THR A N 1
ATOM 616 C CA . THR A 1 100 ? 3.893 -11.967 -42.186 1.00 94.12 100 THR A CA 1
ATOM 617 C C . THR A 1 100 ? 5.082 -11.707 -41.265 1.00 94.12 100 THR A C 1
ATOM 619 O O . THR A 1 100 ? 6.053 -11.059 -41.649 1.00 94.12 100 THR A O 1
ATOM 622 N N . ALA A 1 101 ? 5.051 -12.269 -40.055 1.00 90.62 101 ALA A N 1
ATOM 623 C CA . ALA A 1 101 ? 6.157 -12.141 -39.104 1.00 90.62 101 ALA A CA 1
ATOM 624 C C . ALA A 1 101 ? 7.504 -12.649 -39.656 1.00 90.62 101 ALA A C 1
ATOM 626 O O . ALA A 1 101 ? 8.543 -12.129 -39.275 1.00 90.62 101 ALA A O 1
ATOM 627 N N . SER A 1 102 ? 7.502 -13.621 -40.580 1.00 93.25 102 SER A N 1
ATOM 628 C CA . SER A 1 102 ? 8.736 -14.150 -41.182 1.00 93.25 102 SER A CA 1
ATOM 629 C C . SER A 1 102 ? 9.413 -13.209 -42.175 1.00 93.25 102 SER A C 1
ATOM 631 O O . SER A 1 102 ? 10.547 -13.477 -42.565 1.00 93.25 102 SER A O 1
ATOM 633 N N . ASP A 1 103 ? 8.730 -12.146 -42.604 1.00 94.38 103 ASP A N 1
ATOM 634 C CA . ASP A 1 103 ? 9.337 -11.122 -43.458 1.00 94.38 103 ASP A CA 1
ATOM 635 C C . ASP A 1 103 ? 10.218 -10.167 -42.637 1.00 94.38 103 ASP A C 1
ATOM 637 O O . ASP A 1 103 ? 11.106 -9.515 -43.182 1.00 94.38 103 ASP A O 1
ATOM 641 N N . CYS A 1 104 ? 10.009 -10.124 -41.318 1.00 95.56 104 CYS A N 1
ATOM 642 C CA . CYS A 1 104 ? 10.823 -9.355 -40.395 1.00 95.56 104 CYS A CA 1
ATOM 643 C C . CYS A 1 104 ? 11.994 -10.184 -39.864 1.00 95.56 104 CYS A C 1
ATOM 645 O O . CYS A 1 104 ? 11.914 -11.399 -39.667 1.00 95.56 104 CYS A O 1
ATOM 647 N N . ARG A 1 105 ? 13.119 -9.506 -39.635 1.00 94.50 105 ARG A N 1
ATOM 648 C CA . ARG A 1 105 ? 14.315 -10.112 -39.041 1.00 94.50 105 ARG A CA 1
ATOM 649 C C . ARG A 1 105 ? 14.099 -10.428 -37.552 1.00 94.50 105 ARG A C 1
ATOM 651 O O . ARG A 1 105 ? 13.221 -9.829 -36.936 1.00 94.50 105 ARG A O 1
ATOM 658 N N . PRO A 1 106 ? 14.901 -11.328 -36.94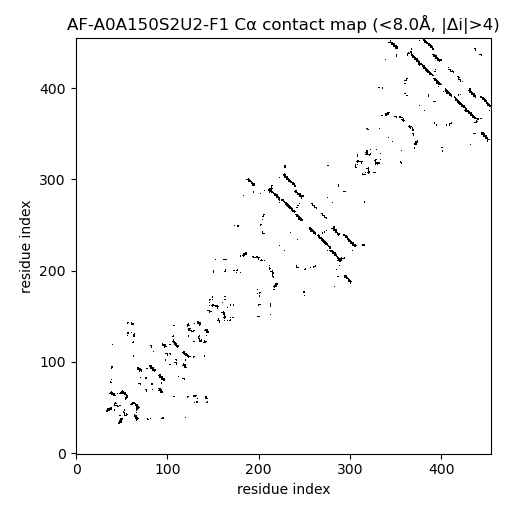8 1.00 94.00 106 PRO A N 1
ATOM 659 C CA . PRO A 1 106 ? 14.867 -11.540 -35.501 1.00 94.00 106 PRO A CA 1
ATOM 660 C C . PRO A 1 106 ? 14.974 -10.211 -34.741 1.00 94.00 106 PRO A C 1
ATOM 662 O O . PRO A 1 106 ? 15.743 -9.337 -35.144 1.00 94.00 106 PRO A O 1
ATOM 665 N N . GLY A 1 107 ? 14.180 -10.064 -33.680 1.00 94.81 107 GLY A N 1
ATOM 666 C CA . GLY A 1 107 ? 14.020 -8.807 -32.950 1.00 94.81 107 GLY A CA 1
ATOM 667 C C . GLY A 1 107 ? 12.938 -7.869 -33.500 1.00 94.81 107 GLY A C 1
ATOM 668 O O . GLY A 1 107 ? 12.801 -6.765 -32.990 1.00 94.81 107 GLY A O 1
ATOM 669 N N . TYR A 1 108 ? 12.202 -8.254 -34.553 1.00 97.12 108 TYR A N 1
ATOM 670 C CA . TYR A 1 108 ? 11.196 -7.404 -35.203 1.00 97.12 108 TYR A CA 1
ATOM 671 C C . TYR A 1 108 ? 9.894 -8.156 -35.457 1.00 97.12 108 TYR A C 1
ATOM 673 O O . TYR A 1 108 ? 9.899 -9.318 -35.867 1.00 97.12 108 TYR A O 1
ATOM 681 N N . ALA A 1 109 ? 8.772 -7.457 -35.292 1.00 96.69 109 ALA A N 1
ATOM 682 C CA . ALA A 1 109 ? 7.438 -7.970 -35.572 1.00 96.69 109 ALA A CA 1
ATOM 683 C C . ALA A 1 109 ? 6.797 -7.217 -36.734 1.00 96.69 109 ALA A C 1
ATOM 685 O O . ALA A 1 109 ? 7.033 -6.027 -36.947 1.00 96.69 109 ALA A O 1
ATOM 686 N N . CYS A 1 110 ? 5.951 -7.937 -37.466 1.00 97.00 110 CYS A N 1
ATOM 687 C CA . CYS A 1 110 ? 5.143 -7.383 -38.538 1.00 97.00 110 CYS A CA 1
ATOM 688 C C . CYS A 1 110 ? 3.860 -6.787 -37.947 1.00 97.00 110 CYS A C 1
ATOM 690 O O . CYS A 1 110 ? 2.925 -7.526 -37.627 1.00 97.00 110 CYS A O 1
ATOM 692 N N . LEU A 1 111 ? 3.840 -5.468 -37.753 1.00 95.06 111 LEU A N 1
ATOM 693 C CA . LEU A 1 111 ? 2.777 -4.752 -37.046 1.00 95.06 111 LEU A CA 1
ATOM 694 C C . LEU A 1 111 ? 1.965 -3.869 -38.003 1.00 95.06 111 LEU A C 1
ATOM 696 O O . LEU A 1 111 ? 2.534 -3.298 -38.935 1.00 95.06 111 LEU A O 1
ATOM 700 N N . PRO A 1 112 ? 0.643 -3.734 -37.792 1.00 93.81 112 PRO A N 1
ATOM 701 C CA . PRO A 1 112 ? -0.187 -2.859 -38.605 1.00 93.81 112 PRO A CA 1
ATOM 702 C C . PRO A 1 112 ? 0.067 -1.381 -38.308 1.00 93.81 112 PRO A C 1
ATOM 704 O O . PRO A 1 112 ? 0.279 -0.988 -37.161 1.00 93.81 112 PRO A O 1
ATOM 707 N N . VAL A 1 113 ? -0.031 -0.562 -39.349 1.00 88.81 113 VAL A N 1
ATOM 708 C CA . VAL A 1 113 ? -0.158 0.899 -39.257 1.00 88.81 113 VAL A CA 1
ATOM 709 C C . VAL A 1 113 ? -1.618 1.324 -39.454 1.00 88.81 113 VAL A C 1
ATOM 711 O O . VAL A 1 113 ? -2.472 0.502 -39.792 1.00 88.81 113 VAL A O 1
ATOM 714 N N . GLU A 1 114 ? -1.931 2.607 -39.242 1.00 84.81 114 GLU A N 1
ATOM 715 C CA . GLU A 1 114 ? -3.315 3.117 -39.256 1.00 84.81 114 GLU A CA 1
ATOM 716 C C . GLU A 1 114 ? -4.077 2.848 -40.564 1.00 84.81 114 GLU A C 1
ATOM 718 O O . GLU A 1 114 ? -5.289 2.627 -40.542 1.00 84.81 114 GLU A O 1
ATOM 723 N N . ASP A 1 115 ? -3.383 2.834 -41.705 1.00 84.88 115 ASP A N 1
ATOM 724 C CA . ASP A 1 115 ? -3.985 2.572 -43.017 1.00 84.88 115 ASP A CA 1
ATOM 725 C C . ASP A 1 115 ? -4.193 1.071 -43.320 1.00 84.88 115 ASP A C 1
ATOM 727 O O . ASP A 1 115 ? -4.727 0.710 -44.373 1.00 84.88 115 ASP A O 1
ATOM 731 N N . GLY A 1 116 ? -3.814 0.196 -42.382 1.00 87.25 116 GLY A N 1
ATOM 732 C CA . GLY A 1 116 ? -3.927 -1.256 -42.480 1.00 87.25 116 GLY A CA 1
ATOM 733 C C . GLY A 1 116 ? -2.781 -1.944 -43.225 1.00 87.25 116 GLY A C 1
ATOM 734 O O . GLY A 1 116 ? -2.806 -3.172 -43.340 1.00 87.25 116 GLY A O 1
ATOM 735 N N . THR A 1 117 ? -1.784 -1.206 -43.726 1.00 91.25 117 THR A N 1
ATOM 736 C CA . THR A 1 117 ? -0.525 -1.807 -44.192 1.00 91.25 117 THR A CA 1
ATOM 737 C C . THR A 1 117 ? 0.297 -2.324 -43.006 1.00 91.25 117 THR A C 1
ATOM 739 O O . THR A 1 117 ? 0.029 -1.974 -41.856 1.00 91.25 117 THR A O 1
ATOM 742 N N . LEU A 1 118 ? 1.249 -3.229 -43.256 1.00 95.44 118 LEU A N 1
ATOM 743 C CA . LEU A 1 118 ? 2.071 -3.833 -42.205 1.00 95.44 118 LEU A CA 1
ATOM 744 C C . LEU A 1 118 ? 3.547 -3.473 -42.399 1.00 95.44 118 LEU A C 1
ATOM 746 O O . LEU A 1 118 ? 4.049 -3.483 -43.527 1.00 95.44 118 LEU A O 1
ATOM 750 N N . SER A 1 119 ? 4.246 -3.210 -41.298 1.00 95.31 119 SER A N 1
ATOM 751 C CA . SER A 1 119 ? 5.669 -2.871 -41.289 1.00 95.31 119 SER A CA 1
ATOM 752 C C . SER A 1 119 ? 6.446 -3.613 -40.202 1.00 95.31 119 SER A C 1
ATOM 754 O O . SER A 1 119 ? 5.896 -4.010 -39.172 1.00 95.31 119 SER A O 1
ATOM 756 N N . CYS A 1 120 ? 7.744 -3.803 -40.435 1.00 96.56 120 CYS A N 1
ATOM 757 C CA . CYS A 1 120 ? 8.657 -4.381 -39.458 1.00 96.56 120 CYS A CA 1
ATOM 758 C C . CYS A 1 120 ? 9.098 -3.328 -38.444 1.00 96.56 120 CYS A C 1
ATOM 760 O O . CYS A 1 120 ? 9.802 -2.379 -38.801 1.00 96.56 120 CYS A O 1
ATOM 762 N N . ARG A 1 121 ? 8.735 -3.534 -37.177 1.00 94.88 121 ARG A N 1
ATOM 763 C CA . ARG A 1 121 ? 9.080 -2.663 -36.042 1.00 94.88 121 ARG A CA 1
ATOM 764 C C . ARG A 1 121 ? 9.789 -3.459 -34.939 1.00 94.88 121 ARG A C 1
ATOM 766 O O . ARG A 1 121 ? 9.581 -4.674 -34.898 1.00 94.88 121 ARG A O 1
ATOM 773 N N . PRO A 1 122 ? 10.618 -2.812 -34.091 1.00 96.06 122 PRO A N 1
ATOM 774 C CA . PRO A 1 122 ? 11.255 -3.474 -32.953 1.00 96.06 122 PRO A CA 1
ATOM 775 C C . PRO A 1 122 ? 10.237 -4.256 -32.119 1.00 96.06 122 PRO A C 1
ATOM 777 O O . PRO A 1 122 ? 9.145 -3.761 -31.844 1.00 96.06 122 PRO A O 1
ATOM 780 N N . ALA A 1 123 ? 10.573 -5.507 -31.834 1.00 96.88 123 ALA A N 1
ATOM 781 C CA . ALA A 1 123 ? 9.799 -6.465 -31.055 1.00 96.88 123 ALA A CA 1
ATOM 782 C C . ALA A 1 123 ? 10.717 -7.627 -30.653 1.00 96.88 123 ALA A C 1
ATOM 784 O O . ALA A 1 123 ? 10.500 -8.778 -31.048 1.00 96.88 123 ALA A O 1
ATOM 785 N N . CYS A 1 124 ? 11.813 -7.319 -29.961 1.00 96.31 124 CYS A N 1
ATOM 786 C CA . CYS A 1 124 ? 12.628 -8.367 -29.372 1.00 96.31 124 CYS A CA 1
ATOM 787 C C . CYS A 1 124 ? 11.804 -9.185 -28.364 1.00 96.31 124 CYS A C 1
ATOM 789 O O . CYS A 1 124 ? 10.810 -8.730 -27.801 1.00 96.31 124 CYS A O 1
ATOM 791 N N . THR A 1 125 ? 12.208 -10.434 -28.187 1.00 95.44 125 THR A N 1
ATOM 792 C CA . THR A 1 125 ? 11.606 -11.418 -27.285 1.00 95.44 125 THR A CA 1
ATOM 793 C C . THR A 1 125 ? 12.656 -12.177 -26.475 1.00 95.44 125 THR A C 1
ATOM 795 O O . THR A 1 125 ? 12.298 -12.909 -25.560 1.00 95.44 125 THR A O 1
ATOM 798 N N . GLU A 1 126 ? 13.934 -12.083 -26.853 1.00 94.31 126 GLU A N 1
ATOM 799 C CA . GLU A 1 126 ? 15.049 -12.788 -26.225 1.00 94.31 126 GLU A CA 1
ATOM 800 C C . GLU A 1 126 ? 16.329 -11.938 -26.297 1.00 94.31 126 GLU A C 1
ATOM 802 O O . GLU A 1 126 ? 16.623 -11.340 -27.333 1.00 94.31 126 GLU A O 1
ATOM 807 N N . ASP A 1 127 ? 17.146 -11.984 -25.244 1.00 92.00 127 ASP A N 1
ATOM 808 C CA . ASP A 1 127 ? 18.427 -11.266 -25.106 1.00 92.00 127 ASP A CA 1
ATOM 809 C C . ASP A 1 127 ? 19.392 -11.474 -26.286 1.00 92.00 127 ASP A C 1
ATOM 811 O O . ASP A 1 127 ? 20.107 -10.567 -26.707 1.00 92.00 127 ASP A O 1
ATOM 815 N N . VAL A 1 128 ? 19.376 -12.661 -26.905 1.00 94.56 128 VAL A N 1
ATOM 816 C CA . VAL A 1 128 ? 20.231 -12.987 -28.063 1.00 94.56 128 VAL A CA 1
ATOM 817 C C . VAL A 1 128 ? 19.950 -12.111 -29.293 1.00 94.56 128 VAL A C 1
ATOM 819 O O . VAL A 1 128 ? 20.775 -12.035 -30.206 1.00 94.56 128 VAL A O 1
ATOM 822 N N . GLN A 1 129 ? 18.787 -11.458 -29.345 1.00 95.75 129 GLN A N 1
ATOM 823 C CA . GLN A 1 129 ? 18.417 -10.533 -30.415 1.00 95.75 129 GLN A CA 1
ATOM 824 C C . GLN A 1 129 ? 19.024 -9.135 -30.223 1.00 95.75 129 GLN A C 1
ATOM 826 O O . GLN A 1 129 ? 18.947 -8.337 -31.155 1.00 95.75 129 GLN A O 1
ATOM 831 N N . CYS A 1 130 ? 19.664 -8.880 -29.077 1.00 93.88 130 CYS A N 1
ATOM 832 C CA . CYS A 1 130 ? 20.323 -7.631 -28.702 1.00 93.88 130 CYS A CA 1
ATOM 833 C C . CYS A 1 130 ? 21.852 -7.815 -28.638 1.00 93.88 130 CYS A C 1
ATOM 835 O O . CYS A 1 130 ? 22.435 -7.876 -27.557 1.00 93.88 130 CYS A O 1
ATOM 837 N N . PRO A 1 131 ? 22.541 -7.989 -29.782 1.00 90.69 131 PRO A N 1
ATOM 838 C CA . PRO A 1 131 ? 23.973 -8.291 -29.818 1.00 90.69 131 PRO A CA 1
ATOM 839 C C . PRO A 1 131 ? 24.892 -7.189 -29.274 1.00 90.69 131 PRO A C 1
ATOM 841 O O . PRO A 1 131 ? 26.050 -7.490 -28.978 1.00 90.69 131 PRO A O 1
ATOM 844 N N . ALA A 1 132 ? 24.438 -5.937 -29.208 1.00 88.88 132 A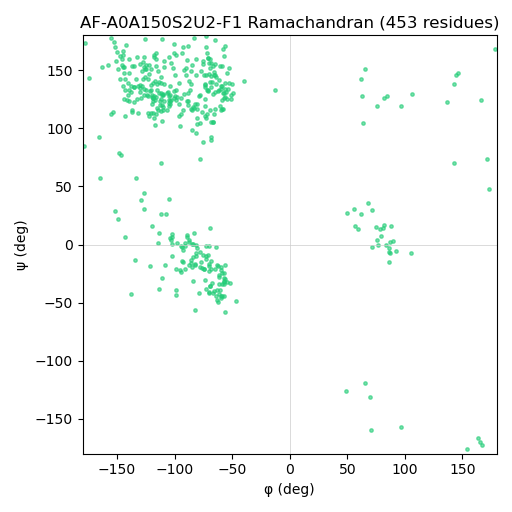LA A N 1
ATOM 845 C CA . ALA A 1 132 ? 25.239 -4.812 -28.737 1.00 88.88 132 ALA A CA 1
ATOM 846 C C . ALA A 1 132 ? 24.947 -4.459 -27.275 1.00 88.88 132 ALA A C 1
ATOM 848 O O . ALA A 1 132 ? 25.895 -4.221 -26.531 1.00 88.88 132 ALA A O 1
ATOM 849 N N . LEU A 1 133 ? 23.671 -4.430 -26.878 1.00 87.31 133 LEU A N 1
ATOM 850 C CA . LEU A 1 133 ? 23.255 -4.048 -25.526 1.00 87.31 133 LEU A CA 1
ATOM 851 C C . LEU A 1 133 ? 22.965 -5.239 -24.601 1.00 87.31 133 LEU A C 1
ATOM 853 O O . LEU A 1 133 ? 23.071 -5.117 -23.388 1.00 87.31 133 LEU A O 1
ATOM 857 N N . GLY A 1 134 ? 22.696 -6.420 -25.155 1.00 88.12 134 GLY A N 1
ATOM 858 C CA . GLY A 1 134 ? 22.649 -7.677 -24.406 1.00 88.12 134 GLY A CA 1
ATOM 859 C C . GLY A 1 134 ? 21.316 -8.013 -23.741 1.00 88.12 134 GLY A C 1
ATOM 860 O O . GLY A 1 134 ? 21.137 -9.180 -23.396 1.00 88.12 134 GLY A O 1
ATOM 861 N N . LYS A 1 135 ? 20.381 -7.062 -23.607 1.00 88.75 135 LYS A N 1
ATOM 862 C CA . LYS A 1 135 ? 19.053 -7.300 -23.024 1.00 88.75 135 LYS A CA 1
ATOM 863 C C . LYS A 1 135 ? 17.910 -6.830 -23.894 1.00 88.75 135 LYS A C 1
ATOM 865 O O . LYS A 1 135 ? 17.992 -5.787 -24.538 1.00 88.75 135 LYS A O 1
ATOM 870 N N . CYS A 1 136 ? 16.842 -7.621 -23.876 1.00 92.00 136 CYS A N 1
ATOM 871 C CA . CYS A 1 136 ? 15.580 -7.293 -24.512 1.00 92.00 136 CYS A CA 1
ATOM 872 C C . CYS A 1 136 ? 14.537 -6.855 -23.479 1.00 92.00 136 CYS A C 1
ATOM 874 O O . CYS A 1 136 ? 14.131 -7.658 -22.639 1.00 92.00 136 CYS A O 1
ATOM 876 N N . ASP A 1 137 ? 14.019 -5.639 -23.622 1.00 89.25 137 ASP A N 1
ATOM 877 C CA . ASP A 1 137 ? 12.770 -5.242 -22.986 1.00 89.25 137 ASP A CA 1
ATOM 878 C C . ASP A 1 137 ? 11.601 -5.776 -23.827 1.00 89.25 137 ASP A C 1
ATOM 880 O O . ASP A 1 137 ? 11.264 -5.263 -24.897 1.00 89.25 137 ASP A O 1
ATOM 884 N N . VAL A 1 138 ? 10.972 -6.846 -23.341 1.00 89.75 138 VAL A N 1
ATOM 885 C CA . VAL A 1 138 ? 9.849 -7.508 -24.023 1.00 89.75 138 VAL A CA 1
ATOM 886 C C . VAL A 1 138 ? 8.566 -6.670 -24.030 1.00 89.75 138 VAL A C 1
ATOM 888 O O . VAL A 1 138 ? 7.654 -6.971 -24.804 1.00 89.75 138 VAL A O 1
ATOM 891 N N . SER A 1 139 ? 8.470 -5.646 -23.176 1.00 87.00 139 SER A N 1
ATOM 892 C CA . SER A 1 139 ? 7.299 -4.773 -23.078 1.00 87.00 139 SER A CA 1
ATOM 893 C C . SER A 1 139 ? 7.285 -3.731 -24.200 1.00 87.00 139 SER A C 1
ATOM 895 O O . SER A 1 139 ? 6.248 -3.516 -24.836 1.00 87.00 139 SER A O 1
ATOM 897 N N . THR A 1 140 ? 8.446 -3.150 -24.510 1.00 90.00 140 THR A N 1
ATOM 898 C CA . THR A 1 140 ? 8.624 -2.174 -25.595 1.00 90.00 140 THR A CA 1
ATOM 899 C C . THR A 1 140 ? 9.102 -2.815 -26.897 1.00 90.00 140 THR A C 1
ATOM 901 O O . THR A 1 140 ? 8.893 -2.259 -27.980 1.00 90.00 140 THR A O 1
ATOM 904 N N . GLY A 1 141 ? 9.717 -3.997 -26.817 1.00 93.56 141 GLY A N 1
ATOM 905 C CA . GLY A 1 141 ? 10.337 -4.679 -27.945 1.00 93.56 141 GLY A CA 1
ATOM 906 C C . GLY A 1 141 ? 11.710 -4.123 -28.333 1.00 93.56 141 GLY A C 1
ATOM 907 O O . GLY A 1 141 ? 12.189 -4.429 -29.433 1.00 93.56 141 GLY A O 1
ATOM 908 N N . GLN A 1 142 ? 12.316 -3.293 -27.481 1.00 93.56 142 GLN A N 1
ATOM 909 C CA . GLN A 1 142 ? 13.602 -2.636 -27.709 1.00 93.56 142 GLN A CA 1
ATOM 910 C C . GLN A 1 142 ? 14.729 -3.307 -26.916 1.00 93.56 142 GLN A C 1
ATOM 912 O O . GLN A 1 142 ? 14.512 -3.981 -25.915 1.00 93.56 142 GLN A O 1
ATOM 917 N N . CYS A 1 143 ? 15.953 -3.140 -27.398 1.00 92.88 143 CYS A N 1
ATOM 918 C CA . CYS A 1 143 ? 17.154 -3.516 -26.674 1.00 92.88 143 CYS A CA 1
ATOM 919 C C . CYS A 1 143 ? 17.583 -2.377 -25.751 1.00 92.88 143 CYS A C 1
ATOM 921 O O . CYS A 1 143 ? 17.604 -1.228 -26.191 1.00 92.88 143 CYS A O 1
ATOM 923 N N . ARG A 1 144 ? 18.000 -2.702 -24.530 1.00 86.81 144 ARG A N 1
ATOM 924 C CA . ARG A 1 144 ? 18.565 -1.749 -23.566 1.00 86.81 144 ARG A CA 1
ATOM 925 C C . ARG A 1 144 ? 19.843 -2.295 -22.936 1.00 86.81 144 ARG A C 1
ATOM 927 O O . ARG A 1 144 ? 20.126 -3.491 -23.070 1.00 86.81 144 ARG A O 1
ATOM 934 N N . ILE A 1 145 ? 20.644 -1.400 -22.352 1.00 80.94 145 ILE A N 1
ATOM 935 C CA . ILE A 1 145 ? 21.728 -1.804 -21.446 1.00 80.94 145 ILE A CA 1
ATOM 936 C C . ILE A 1 145 ? 21.054 -2.360 -20.186 1.00 80.94 145 ILE A C 1
ATOM 938 O O . ILE A 1 145 ? 19.879 -2.120 -19.970 1.00 80.94 145 ILE A O 1
ATOM 942 N N . TYR A 1 146 ? 21.760 -3.211 -19.455 1.00 77.12 146 TYR A N 1
ATOM 943 C CA . TYR A 1 146 ? 21.281 -3.791 -18.209 1.00 77.12 146 TYR A CA 1
ATOM 944 C C . TYR A 1 146 ? 22.166 -3.303 -17.085 1.00 77.12 146 TYR A C 1
ATOM 946 O O . TYR A 1 146 ? 23.397 -3.403 -17.211 1.00 77.12 146 TYR A O 1
ATOM 954 N N . GLU A 1 147 ? 21.558 -2.863 -15.996 1.00 81.44 147 GLU A N 1
ATOM 955 C CA . GLU A 1 147 ? 22.278 -2.603 -14.765 1.00 81.44 147 GLU A CA 1
ATOM 956 C C . GLU A 1 147 ? 22.821 -3.920 -14.184 1.00 81.44 147 GLU A C 1
ATOM 958 O O . GLU A 1 147 ? 22.106 -4.795 -13.702 1.00 81.44 147 GLU A O 1
ATOM 963 N N . ALA A 1 148 ? 24.134 -4.127 -14.325 1.00 72.06 148 ALA A N 1
ATOM 964 C CA . ALA A 1 148 ? 24.791 -5.359 -13.887 1.00 72.06 148 ALA A CA 1
ATOM 965 C C . ALA A 1 148 ? 25.226 -5.319 -12.413 1.00 72.06 148 ALA A C 1
ATOM 967 O O . ALA A 1 148 ? 25.531 -6.374 -11.845 1.00 72.06 148 ALA A O 1
ATOM 968 N N . THR A 1 149 ? 25.302 -4.120 -11.836 1.00 82.25 149 THR A N 1
ATOM 969 C CA . THR A 1 149 ? 25.654 -3.860 -10.440 1.00 82.25 149 THR A CA 1
ATOM 970 C C . THR A 1 149 ? 24.500 -3.068 -9.849 1.00 82.25 149 THR A C 1
ATOM 972 O O . THR A 1 149 ? 24.272 -1.961 -10.295 1.00 82.25 149 THR A O 1
ATOM 975 N N . CYS A 1 150 ? 23.769 -3.660 -8.907 1.00 85.31 150 CYS A N 1
ATOM 976 C CA . CYS A 1 150 ? 22.534 -3.098 -8.345 1.00 85.31 150 CYS A CA 1
ATOM 977 C C . CYS A 1 150 ? 22.710 -2.695 -6.870 1.00 85.31 150 CYS A C 1
ATOM 979 O O . CYS A 1 150 ? 21.781 -2.824 -6.074 1.00 85.31 150 CYS A O 1
ATOM 981 N N . ASP A 1 151 ? 23.942 -2.375 -6.474 1.00 81.12 151 ASP A N 1
ATOM 982 C CA . ASP A 1 151 ? 24.326 -2.019 -5.106 1.00 81.12 151 ASP A CA 1
ATOM 983 C C . ASP A 1 151 ? 25.508 -1.028 -5.040 1.00 81.12 151 ASP A C 1
ATOM 985 O O . ASP A 1 151 ? 26.220 -0.979 -4.028 1.00 81.12 151 ASP A O 1
ATOM 989 N N . ASP A 1 152 ? 25.770 -0.263 -6.111 1.00 82.19 152 ASP A N 1
ATOM 990 C CA . ASP A 1 152 ? 26.931 0.640 -6.198 1.00 82.19 152 ASP A CA 1
ATOM 991 C C . ASP A 1 152 ? 26.605 2.138 -6.267 1.00 82.19 152 ASP A C 1
ATOM 993 O O . ASP A 1 152 ? 27.534 2.954 -6.223 1.00 82.19 152 ASP A O 1
ATOM 997 N N . ALA A 1 153 ? 25.320 2.496 -6.224 1.00 77.56 153 ALA A N 1
ATOM 998 C CA . ALA A 1 153 ? 24.794 3.858 -6.253 1.00 77.56 153 ALA A CA 1
ATOM 999 C C . ALA A 1 153 ? 25.132 4.631 -7.537 1.00 77.56 153 ALA A C 1
ATOM 1001 O O . ALA A 1 153 ? 25.205 5.866 -7.521 1.00 77.56 153 ALA A O 1
ATOM 1002 N N . GLU A 1 154 ? 25.352 3.928 -8.647 1.00 82.69 154 GLU A N 1
ATOM 1003 C CA . GLU A 1 154 ? 25.647 4.515 -9.950 1.00 82.69 154 GLU A CA 1
ATOM 1004 C C . GLU A 1 154 ? 24.646 4.015 -10.997 1.00 82.69 154 GLU A C 1
ATOM 1006 O O . GLU A 1 154 ? 24.463 2.821 -11.134 1.00 82.69 154 GLU A O 1
ATOM 1011 N N . ASP A 1 155 ? 24.091 4.918 -11.808 1.00 80.38 155 ASP A N 1
ATOM 1012 C CA . ASP A 1 155 ? 23.253 4.593 -12.977 1.00 80.38 155 ASP A CA 1
ATOM 1013 C C . ASP A 1 155 ? 24.122 3.922 -14.063 1.00 80.38 155 ASP A C 1
ATOM 1015 O O . ASP A 1 155 ? 24.790 4.590 -14.872 1.00 80.38 155 ASP A O 1
ATOM 1019 N N . ASN A 1 156 ? 24.224 2.591 -14.009 1.00 80.94 156 ASN A N 1
ATOM 1020 C CA . ASN A 1 156 ? 25.150 1.817 -14.840 1.00 80.94 156 ASN A CA 1
ATOM 1021 C C . ASN A 1 156 ? 24.677 1.717 -16.305 1.00 80.94 156 ASN A C 1
ATOM 1023 O O . ASN A 1 156 ? 25.497 1.440 -17.198 1.00 80.94 156 ASN A O 1
ATOM 1027 N N . ASP A 1 157 ? 23.385 1.922 -16.561 1.00 78.31 157 ASP A N 1
ATOM 1028 C CA . ASP A 1 157 ? 22.734 1.707 -17.853 1.00 78.31 157 ASP A CA 1
ATOM 1029 C C . ASP A 1 157 ? 22.344 3.025 -18.574 1.00 78.31 157 ASP A C 1
ATOM 1031 O O . ASP A 1 157 ? 22.262 3.065 -19.810 1.00 78.31 157 ASP A O 1
ATOM 1035 N N . GLY A 1 158 ? 22.288 4.133 -17.829 1.00 76.94 158 GLY A N 1
ATOM 1036 C CA . GLY A 1 158 ? 22.080 5.501 -18.287 1.00 76.94 158 GLY A CA 1
ATOM 1037 C C . GLY A 1 158 ? 20.615 5.930 -18.393 1.00 76.94 158 GLY A C 1
ATOM 1038 O O . GLY A 1 158 ? 20.352 6.918 -19.100 1.00 76.94 158 GLY A O 1
ATOM 1039 N N . ASP A 1 159 ? 19.673 5.204 -17.787 1.00 74.88 159 ASP A N 1
ATOM 1040 C CA . ASP A 1 159 ? 18.236 5.495 -17.846 1.00 74.88 159 ASP A CA 1
ATOM 1041 C C . ASP A 1 159 ? 17.724 6.412 -16.710 1.00 74.88 159 ASP A C 1
ATOM 1043 O O . ASP A 1 159 ? 16.579 6.883 -16.748 1.00 74.88 159 ASP A O 1
ATOM 1047 N N . ALA A 1 160 ? 18.639 6.804 -15.815 1.00 80.50 160 ALA A N 1
ATOM 1048 C CA . ALA A 1 160 ? 18.456 7.632 -14.626 1.00 80.50 160 ALA A CA 1
ATOM 1049 C C . ALA A 1 160 ? 17.793 6.947 -13.422 1.00 80.50 160 ALA A C 1
ATOM 1051 O O . ALA A 1 160 ? 17.569 7.634 -12.415 1.00 80.50 160 ALA A O 1
ATOM 1052 N N . ALA A 1 161 ? 17.499 5.649 -13.494 1.00 79.62 161 ALA A N 1
ATOM 1053 C CA . ALA A 1 161 ? 17.324 4.816 -12.316 1.00 79.62 161 ALA A CA 1
ATOM 1054 C C . ALA A 1 161 ? 18.694 4.359 -11.782 1.00 79.62 161 ALA A C 1
ATOM 1056 O O . ALA A 1 161 ? 19.719 4.486 -12.447 1.00 79.62 161 ALA A O 1
ATOM 1057 N N . VAL A 1 162 ? 18.723 3.956 -10.514 1.00 80.38 162 VAL A N 1
ATOM 1058 C CA . VAL A 1 162 ? 19.938 3.512 -9.825 1.00 80.38 162 VAL A CA 1
ATOM 1059 C C . VAL A 1 162 ? 19.565 2.360 -8.904 1.00 80.38 162 VAL A C 1
ATOM 1061 O O . VAL A 1 162 ? 18.615 2.476 -8.121 1.00 80.38 162 VAL A O 1
ATOM 1064 N N . ASP A 1 163 ? 20.350 1.290 -8.952 1.00 81.12 163 ASP A N 1
ATOM 1065 C CA . ASP A 1 163 ? 20.260 0.126 -8.079 1.00 81.12 163 ASP A CA 1
ATOM 1066 C C . ASP A 1 163 ? 18.819 -0.407 -7.978 1.00 81.12 163 ASP A C 1
ATOM 1068 O O . ASP A 1 163 ? 18.154 -0.667 -8.972 1.00 81.12 163 ASP A O 1
ATOM 1072 N N . CYS A 1 164 ? 18.273 -0.566 -6.772 1.00 83.38 164 CYS A N 1
ATOM 1073 C CA . CYS A 1 164 ? 16.969 -1.195 -6.567 1.00 83.38 164 CYS A CA 1
ATOM 1074 C C . CYS A 1 164 ? 15.752 -0.366 -6.974 1.00 83.38 164 CYS A C 1
ATOM 1076 O O . CYS A 1 164 ? 14.631 -0.868 -6.884 1.00 83.38 164 CYS A O 1
ATOM 1078 N N . ARG A 1 165 ? 15.956 0.866 -7.451 1.00 77.50 165 ARG A N 1
ATOM 1079 C CA . ARG A 1 165 ? 14.918 1.621 -8.158 1.00 77.50 165 ARG A CA 1
ATOM 1080 C C . ARG A 1 165 ? 14.874 1.283 -9.651 1.00 77.50 165 ARG A C 1
ATOM 1082 O O . ARG A 1 165 ? 13.892 1.623 -10.310 1.00 77.50 165 ARG A O 1
ATOM 1089 N N . ASP A 1 166 ? 15.911 0.652 -10.183 1.00 79.00 166 ASP A N 1
ATOM 1090 C CA . ASP A 1 166 ? 15.943 0.221 -11.570 1.00 79.00 166 ASP A CA 1
ATOM 1091 C C . ASP A 1 166 ? 15.122 -1.066 -11.751 1.00 79.00 166 ASP A C 1
ATOM 1093 O O . ASP A 1 166 ? 15.305 -2.070 -11.053 1.00 79.00 166 ASP A O 1
ATOM 1097 N N . ASP A 1 167 ? 14.218 -1.045 -12.732 1.00 79.19 167 ASP A N 1
ATOM 1098 C CA . ASP A 1 167 ? 13.439 -2.208 -13.159 1.00 79.19 167 ASP A CA 1
ATOM 1099 C C . ASP A 1 167 ? 14.353 -3.354 -13.652 1.00 79.19 167 ASP A C 1
ATOM 1101 O O . ASP A 1 167 ? 13.949 -4.519 -13.684 1.00 79.19 167 ASP A O 1
ATOM 1105 N N . ASP A 1 168 ? 15.591 -3.062 -14.059 1.00 79.00 168 ASP A N 1
ATOM 1106 C CA . ASP A 1 168 ? 16.600 -4.069 -14.385 1.00 79.00 168 ASP A CA 1
ATOM 1107 C C . ASP A 1 168 ? 17.115 -4.820 -13.149 1.00 79.00 168 ASP A C 1
ATOM 1109 O O . ASP A 1 168 ? 17.535 -5.979 -13.256 1.00 79.00 168 ASP A O 1
ATOM 1113 N N . CYS A 1 169 ? 17.006 -4.235 -11.961 1.00 84.00 169 CYS A N 1
ATOM 1114 C CA . CYS A 1 169 ? 17.589 -4.766 -10.738 1.00 84.00 169 CYS A CA 1
ATOM 1115 C C . CYS A 1 169 ? 16.652 -5.628 -9.886 1.00 84.00 169 CYS A C 1
ATOM 1117 O O . CYS A 1 169 ? 17.114 -6.196 -8.895 1.00 84.00 169 CYS A O 1
ATOM 1119 N N . GLU A 1 170 ? 15.384 -5.823 -10.275 1.00 82.31 170 GLU A N 1
ATOM 1120 C CA . GLU A 1 170 ? 14.375 -6.549 -9.478 1.00 82.31 170 GLU A CA 1
ATOM 1121 C C . GLU A 1 170 ? 14.885 -7.886 -8.892 1.00 82.31 170 GLU A C 1
ATOM 1123 O O . GLU A 1 170 ? 14.736 -8.152 -7.697 1.00 82.31 170 GLU A O 1
ATOM 1128 N N . GLU A 1 171 ? 15.523 -8.739 -9.708 1.00 82.69 171 GLU A N 1
ATOM 1129 C CA . GLU A 1 171 ? 16.027 -10.048 -9.253 1.00 82.69 171 GLU A CA 1
ATOM 1130 C C . GLU A 1 171 ? 17.228 -9.906 -8.301 1.00 82.69 171 GLU A C 1
ATOM 1132 O O . GLU A 1 171 ? 17.303 -10.600 -7.284 1.00 82.69 171 GLU A O 1
ATOM 1137 N N . ALA A 1 172 ? 18.159 -8.999 -8.605 1.00 85.25 172 ALA A N 1
ATOM 1138 C CA . ALA A 1 172 ? 19.335 -8.762 -7.772 1.00 85.25 172 ALA A CA 1
ATOM 1139 C C . ALA A 1 172 ? 18.941 -8.167 -6.411 1.00 85.25 172 ALA A C 1
ATOM 1141 O O . ALA A 1 172 ? 19.424 -8.613 -5.369 1.00 85.25 172 ALA A O 1
ATOM 1142 N N . CYS A 1 173 ? 18.002 -7.228 -6.410 1.00 86.44 173 CYS A N 1
ATOM 1143 C CA . CYS A 1 173 ? 17.501 -6.564 -5.216 1.00 86.44 173 CYS A CA 1
ATOM 1144 C C . CYS A 1 173 ? 16.676 -7.487 -4.328 1.00 86.44 173 CYS A C 1
ATOM 1146 O O . CYS A 1 173 ? 16.827 -7.448 -3.108 1.00 86.44 173 CYS A O 1
ATOM 1148 N N . ALA A 1 174 ? 15.904 -8.411 -4.905 1.00 88.12 174 ALA A N 1
ATOM 1149 C CA . ALA A 1 174 ? 15.241 -9.456 -4.129 1.00 88.12 174 ALA A CA 1
ATOM 1150 C C . ALA A 1 174 ? 16.246 -10.347 -3.367 1.00 88.12 174 ALA A C 1
ATOM 1152 O O . ALA A 1 174 ? 16.011 -10.720 -2.209 1.00 88.12 174 ALA A O 1
ATOM 1153 N N . GLU A 1 175 ? 17.389 -10.675 -3.979 1.00 89.81 175 GLU A N 1
ATOM 1154 C CA . GLU A 1 175 ? 18.464 -11.437 -3.328 1.00 89.81 175 GLU A CA 1
ATOM 1155 C C . GLU A 1 175 ? 19.186 -10.609 -2.249 1.00 89.81 175 GLU A C 1
ATOM 1157 O O . GLU A 1 175 ? 19.454 -11.129 -1.158 1.00 89.81 175 GLU A O 1
ATOM 1162 N N . LEU A 1 176 ? 19.449 -9.320 -2.501 1.00 90.00 176 LEU A N 1
ATOM 1163 C CA . LEU A 1 176 ? 20.027 -8.397 -1.514 1.00 90.00 176 LEU A CA 1
ATOM 1164 C C . LEU A 1 176 ? 19.108 -8.224 -0.299 1.00 90.00 176 LEU A C 1
ATOM 1166 O O . LEU A 1 176 ? 19.551 -8.430 0.834 1.00 90.00 176 LEU A O 1
ATOM 1170 N N . ALA A 1 177 ? 17.820 -7.955 -0.523 1.00 92.62 177 ALA A N 1
ATOM 1171 C CA . ALA A 1 177 ? 16.816 -7.841 0.530 1.00 92.62 177 ALA A CA 1
ATOM 1172 C C . ALA A 1 177 ? 16.716 -9.146 1.332 1.00 92.62 177 ALA A C 1
ATOM 1174 O O . ALA A 1 177 ? 16.741 -9.138 2.564 1.00 92.62 177 ALA A O 1
ATOM 1175 N N . THR A 1 178 ? 16.707 -10.302 0.658 1.00 95.12 178 THR A N 1
ATOM 1176 C CA . THR A 1 178 ? 16.721 -11.612 1.328 1.00 95.12 178 THR A CA 1
ATOM 1177 C C . THR A 1 178 ? 17.957 -11.782 2.213 1.00 95.12 178 THR A C 1
ATOM 1179 O O . THR A 1 178 ? 17.843 -12.237 3.357 1.00 95.12 178 THR A O 1
ATOM 1182 N N . ALA A 1 179 ? 19.139 -11.405 1.724 1.00 94.12 179 ALA A N 1
ATOM 1183 C CA . ALA A 1 179 ? 20.377 -11.482 2.491 1.00 94.12 179 ALA A CA 1
ATOM 1184 C C . ALA A 1 179 ? 20.357 -10.550 3.716 1.00 94.12 179 ALA A C 1
ATOM 1186 O O . ALA A 1 179 ? 20.708 -10.994 4.815 1.00 94.12 179 ALA A O 1
ATOM 1187 N N . ALA A 1 180 ? 19.895 -9.308 3.555 1.00 94.81 180 ALA A N 1
ATOM 1188 C CA . ALA A 1 180 ? 19.740 -8.339 4.639 1.00 94.81 180 ALA A CA 1
ATOM 1189 C C . ALA A 1 180 ? 18.745 -8.832 5.704 1.00 94.81 180 ALA A C 1
ATOM 1191 O O . ALA A 1 180 ? 19.041 -8.808 6.898 1.00 94.81 180 ALA A O 1
ATOM 1192 N N . CYS A 1 181 ? 17.616 -9.406 5.286 1.00 96.25 181 CYS A N 1
ATOM 1193 C CA . CYS A 1 181 ? 16.623 -10.004 6.177 1.00 96.25 181 CYS A CA 1
ATOM 1194 C C . CYS A 1 181 ? 17.155 -11.210 6.961 1.00 96.25 181 CYS A C 1
ATOM 1196 O O . CYS A 1 181 ? 16.846 -11.374 8.142 1.00 96.25 181 CYS A O 1
ATOM 1198 N N . VAL A 1 182 ? 17.976 -12.062 6.339 1.00 96.56 182 VAL A N 1
ATOM 1199 C CA . VAL A 1 182 ? 18.650 -13.174 7.036 1.00 96.56 182 VAL A CA 1
ATOM 1200 C C . VAL A 1 182 ? 19.681 -12.654 8.042 1.00 96.56 182 VAL A C 1
ATOM 1202 O O . VAL A 1 182 ? 19.891 -13.275 9.087 1.00 96.56 182 VAL A O 1
ATOM 1205 N N . ALA A 1 183 ? 20.322 -11.528 7.733 1.00 95.75 183 ALA A N 1
ATOM 1206 C CA . ALA A 1 183 ? 21.289 -10.860 8.595 1.00 95.75 183 ALA A CA 1
ATOM 1207 C C . ALA A 1 183 ? 20.651 -9.926 9.641 1.00 95.75 183 ALA A C 1
ATOM 1209 O O . ALA A 1 183 ? 21.393 -9.332 10.427 1.00 95.75 183 ALA A O 1
ATOM 1210 N N . ALA A 1 184 ? 19.316 -9.824 9.680 1.00 96.94 184 ALA A N 1
ATOM 1211 C CA . ALA A 1 184 ? 18.600 -8.880 10.526 1.00 96.94 184 ALA A CA 1
ATOM 1212 C C . ALA A 1 184 ? 19.010 -8.987 12.002 1.00 96.94 184 ALA A C 1
ATOM 1214 O O . ALA A 1 184 ? 19.099 -10.073 12.592 1.00 96.94 184 ALA A O 1
ATOM 1215 N N . LEU A 1 185 ? 19.244 -7.830 12.615 1.00 96.69 185 LEU A N 1
ATOM 1216 C CA . LEU A 1 185 ? 19.671 -7.728 14.003 1.00 96.69 185 LEU A CA 1
ATOM 1217 C C . LEU A 1 185 ? 18.469 -7.857 14.951 1.00 96.69 185 LEU A C 1
ATOM 1219 O O . LEU A 1 185 ? 17.382 -7.381 14.646 1.00 96.69 185 LEU A O 1
ATOM 1223 N N . PRO A 1 186 ? 18.610 -8.454 16.143 1.00 97.12 186 PRO A N 1
ATOM 1224 C CA . PRO A 1 186 ? 17.517 -8.454 17.110 1.00 97.12 186 PRO A CA 1
ATOM 1225 C C . PRO A 1 186 ? 17.240 -7.027 17.611 1.00 97.12 186 PRO A C 1
ATOM 1227 O O . PRO A 1 186 ? 18.157 -6.350 18.081 1.00 97.12 186 PRO A O 1
ATOM 1230 N N . LEU A 1 187 ? 15.977 -6.591 17.585 1.00 97.62 187 LEU A N 1
ATOM 1231 C CA . LEU A 1 187 ? 15.583 -5.308 18.171 1.00 97.62 187 LEU A CA 1
ATOM 1232 C C . LEU A 1 187 ? 15.622 -5.395 19.704 1.00 97.62 187 LEU A C 1
ATOM 1234 O O . LEU A 1 187 ? 14.821 -6.091 20.332 1.00 97.62 187 LEU A O 1
ATOM 1238 N N . LEU A 1 188 ? 16.557 -4.670 20.318 1.00 96.69 188 LEU A N 1
ATOM 1239 C CA . LEU A 1 188 ? 16.642 -4.510 21.771 1.00 96.69 188 LEU A CA 1
ATOM 1240 C C . LEU A 1 188 ? 15.897 -3.235 22.222 1.00 96.69 188 LEU A C 1
ATOM 1242 O O . LEU A 1 188 ? 15.623 -2.364 21.395 1.00 96.69 188 LEU A O 1
ATOM 1246 N N . PRO A 1 189 ? 15.595 -3.076 23.530 1.00 96.19 189 PRO A N 1
ATOM 1247 C CA . PRO A 1 189 ? 14.905 -1.885 24.043 1.00 96.19 189 PRO A CA 1
ATOM 1248 C C . PRO A 1 189 ? 15.603 -0.556 23.724 1.00 96.19 189 PRO A C 1
ATOM 1250 O O . PRO A 1 189 ? 14.949 0.473 23.592 1.00 96.19 189 PRO A O 1
ATOM 1253 N N . GLU A 1 190 ? 16.931 -0.574 23.610 1.00 97.75 190 GLU A N 1
ATOM 1254 C CA . GLU A 1 190 ? 17.725 0.555 23.132 1.00 97.75 190 GLU A CA 1
ATOM 1255 C C . GLU A 1 190 ? 18.856 0.018 22.251 1.00 97.75 190 GLU A C 1
ATOM 1257 O O . GLU A 1 190 ? 19.627 -0.843 22.688 1.00 97.75 190 GLU A O 1
ATOM 1262 N N . VAL A 1 191 ? 18.934 0.509 21.015 1.00 97.31 191 VAL A N 1
ATOM 1263 C CA . VAL A 1 191 ? 19.944 0.128 20.021 1.00 97.31 191 VAL A CA 1
ATOM 1264 C C . VAL A 1 191 ? 20.560 1.393 19.437 1.00 97.31 191 VAL A C 1
ATOM 1266 O O . VAL A 1 191 ? 19.844 2.339 19.130 1.00 97.31 191 VAL A O 1
ATOM 1269 N N . ALA A 1 192 ? 21.882 1.398 19.280 1.00 97.25 192 ALA A N 1
ATOM 1270 C CA . ALA A 1 192 ? 22.582 2.365 18.444 1.00 97.25 192 ALA A CA 1
ATOM 1271 C C . ALA A 1 192 ? 22.987 1.657 17.148 1.00 97.25 192 ALA A C 1
ATOM 1273 O O . ALA A 1 192 ? 23.658 0.623 17.225 1.00 97.25 192 ALA A O 1
ATOM 1274 N N . GLY A 1 193 ? 22.569 2.202 16.010 1.00 96.75 193 GLY A N 1
ATOM 1275 C CA . GLY A 1 193 ? 22.855 1.673 14.675 1.00 96.75 193 GLY A CA 1
ATOM 1276 C C . GLY A 1 193 ? 23.497 2.726 13.775 1.00 96.75 193 GLY A C 1
ATOM 1277 O O . GLY A 1 193 ? 23.704 3.867 14.205 1.00 96.75 193 GLY A O 1
ATOM 1278 N N . ASP A 1 194 ? 23.863 2.326 12.559 1.00 96.62 194 ASP A N 1
ATOM 1279 C CA . ASP A 1 194 ? 24.490 3.209 11.570 1.00 96.62 194 ASP A CA 1
ATOM 1280 C C . ASP A 1 194 ? 24.234 2.694 10.147 1.00 96.62 194 ASP A C 1
ATOM 1282 O O . ASP A 1 194 ? 24.785 1.669 9.738 1.00 96.62 194 ASP A O 1
ATOM 1286 N N . THR A 1 195 ? 23.440 3.437 9.377 1.00 95.44 195 THR A N 1
ATOM 1287 C CA . THR A 1 195 ? 23.097 3.103 7.985 1.00 95.44 195 THR A CA 1
ATOM 1288 C C . THR A 1 195 ? 24.272 3.283 7.021 1.00 95.44 195 THR A C 1
ATOM 1290 O O . THR A 1 195 ? 24.220 2.832 5.882 1.00 95.44 195 THR A O 1
ATOM 1293 N N . SER A 1 196 ? 25.398 3.870 7.451 1.00 94.12 196 SER A N 1
ATOM 1294 C CA . SER A 1 196 ? 26.529 4.189 6.566 1.00 94.12 196 SER A CA 1
ATOM 1295 C C . SER A 1 196 ? 27.099 2.990 5.804 1.00 94.12 196 SER A C 1
ATOM 1297 O O . SER A 1 196 ? 27.714 3.197 4.760 1.00 94.12 196 SER A O 1
ATOM 1299 N N . LEU A 1 197 ? 26.931 1.766 6.311 1.00 89.88 197 LEU A N 1
ATOM 1300 C CA . LEU A 1 197 ? 27.394 0.517 5.689 1.00 89.88 197 LEU A CA 1
ATOM 1301 C C . LEU A 1 197 ? 26.243 -0.453 5.373 1.00 89.88 197 LEU A C 1
ATOM 1303 O O . LEU A 1 197 ? 26.498 -1.647 5.202 1.00 89.88 197 LEU A O 1
ATOM 1307 N N . GLY A 1 198 ? 25.007 0.049 5.370 1.00 89.38 198 GLY A N 1
ATOM 1308 C CA . GLY A 1 198 ? 23.816 -0.715 5.024 1.00 89.38 198 GLY A CA 1
ATOM 1309 C C . GLY A 1 198 ? 23.805 -1.183 3.570 1.00 89.38 198 GLY A C 1
ATOM 1310 O O . GLY A 1 198 ? 24.702 -0.865 2.787 1.00 89.38 198 GLY A O 1
ATOM 1311 N N . THR A 1 199 ? 22.787 -1.956 3.220 1.00 88.38 199 THR A N 1
ATOM 1312 C CA . THR A 1 199 ? 22.401 -2.179 1.817 1.00 88.38 199 THR A CA 1
ATOM 1313 C C . THR A 1 199 ? 21.516 -1.018 1.353 1.00 88.38 199 THR A C 1
ATOM 1315 O O . THR A 1 199 ? 21.292 -0.118 2.147 1.00 88.38 199 THR A O 1
ATOM 1318 N N . ASN A 1 200 ? 21.081 -0.991 0.096 1.00 86.38 200 ASN A N 1
ATOM 1319 C CA . ASN A 1 200 ? 20.078 -0.062 -0.451 1.00 86.38 200 ASN A CA 1
ATOM 1320 C C . ASN A 1 200 ? 18.951 -0.849 -1.148 1.00 86.38 200 ASN A C 1
ATOM 1322 O O . ASN A 1 200 ? 18.586 -0.589 -2.292 1.00 86.38 200 ASN A O 1
ATOM 1326 N N . ALA A 1 201 ? 18.493 -1.912 -0.483 1.00 88.25 201 ALA A N 1
ATOM 1327 C CA . ALA A 1 201 ? 17.675 -2.970 -1.072 1.00 88.25 201 ALA A CA 1
ATOM 1328 C C . ALA A 1 201 ? 16.179 -2.869 -0.742 1.00 88.25 201 ALA A C 1
ATOM 1330 O O . ALA A 1 201 ? 15.407 -3.751 -1.128 1.00 88.25 201 ALA A O 1
ATOM 1331 N N . PHE A 1 202 ? 15.763 -1.852 0.012 1.00 88.56 202 PHE A N 1
ATOM 1332 C CA . PHE A 1 202 ? 14.385 -1.699 0.469 1.00 88.56 202 PHE A CA 1
ATOM 1333 C C . PHE A 1 202 ? 13.866 -0.291 0.161 1.00 88.56 202 PHE A C 1
ATOM 1335 O O . PHE A 1 202 ? 14.631 0.653 0.046 1.00 88.56 202 PHE A O 1
ATOM 1342 N N . GLU A 1 203 ? 12.544 -0.162 0.040 1.00 86.19 203 GLU A N 1
ATOM 1343 C CA . GLU A 1 203 ? 11.854 1.119 -0.141 1.00 86.19 203 GLU A CA 1
ATOM 1344 C C . GLU A 1 203 ? 10.567 1.104 0.701 1.00 86.19 203 GLU A C 1
ATOM 1346 O O . GLU A 1 203 ? 9.747 0.190 0.586 1.00 86.19 203 GLU A O 1
ATOM 1351 N N . GLY A 1 204 ? 10.391 2.072 1.598 1.00 86.94 204 GLY A N 1
ATOM 1352 C CA . GLY A 1 204 ? 9.190 2.195 2.437 1.00 86.94 204 GLY A CA 1
ATOM 1353 C C . GLY A 1 204 ? 8.107 3.056 1.784 1.00 86.94 204 GLY A C 1
ATOM 1354 O O . GLY A 1 204 ? 8.416 3.999 1.068 1.00 86.94 204 GLY A O 1
ATOM 1355 N N . ASN A 1 205 ? 6.823 2.836 2.075 1.00 85.81 205 ASN A N 1
ATOM 1356 C CA . ASN A 1 205 ? 5.752 3.630 1.439 1.00 85.81 205 ASN A CA 1
ATOM 1357 C C . ASN A 1 205 ? 5.719 5.109 1.869 1.00 85.81 205 ASN A C 1
ATOM 1359 O O . ASN A 1 205 ? 5.105 5.942 1.197 1.00 85.81 205 ASN A O 1
ATOM 1363 N N . CYS A 1 206 ? 6.303 5.441 3.024 1.00 86.00 206 CYS A N 1
ATOM 1364 C CA . CYS A 1 206 ? 6.458 6.824 3.484 1.00 86.00 206 CYS A CA 1
ATOM 1365 C C . CYS A 1 206 ? 7.699 7.505 2.905 1.00 86.00 206 CYS A C 1
ATOM 1367 O O . CYS A 1 206 ? 7.800 8.726 2.981 1.00 86.00 206 CYS A O 1
ATOM 1369 N N . LEU A 1 207 ? 8.580 6.744 2.258 1.00 78.62 207 LEU A N 1
ATOM 1370 C CA . LEU A 1 207 ? 9.640 7.272 1.425 1.00 78.62 207 LEU A CA 1
ATOM 1371 C C . LEU A 1 207 ? 9.010 7.609 0.070 1.00 78.62 207 LEU A C 1
ATOM 1373 O O . LEU A 1 207 ? 8.522 6.748 -0.655 1.00 78.62 207 LEU A O 1
ATOM 1377 N N . GLY A 1 208 ? 8.881 8.903 -0.224 1.00 68.94 208 GLY A N 1
ATOM 1378 C CA . GLY A 1 208 ? 8.241 9.364 -1.452 1.00 68.94 208 GLY A CA 1
ATOM 1379 C C . GLY A 1 208 ? 8.907 8.812 -2.720 1.00 68.94 208 GLY A C 1
ATOM 1380 O O . GLY A 1 208 ? 10.063 8.394 -2.727 1.00 68.94 208 GLY A O 1
ATOM 1381 N N . VAL A 1 209 ? 8.190 8.880 -3.846 1.00 61.34 209 VAL A N 1
ATOM 1382 C CA . VAL A 1 209 ? 8.759 8.529 -5.157 1.00 61.34 209 VAL A CA 1
ATOM 1383 C C . VAL A 1 209 ? 9.976 9.421 -5.421 1.00 61.34 209 VAL A C 1
ATOM 1385 O O . VAL A 1 209 ? 9.838 10.643 -5.521 1.00 61.34 209 VAL A O 1
ATOM 1388 N N . GLY A 1 210 ? 11.158 8.825 -5.532 1.00 60.09 210 GLY A N 1
ATOM 1389 C CA . GLY A 1 210 ? 12.426 9.544 -5.673 1.00 60.09 210 GLY A CA 1
ATOM 1390 C C . GLY A 1 210 ? 13.312 9.570 -4.418 1.00 60.09 210 GLY A C 1
ATOM 1391 O O . GLY A 1 210 ?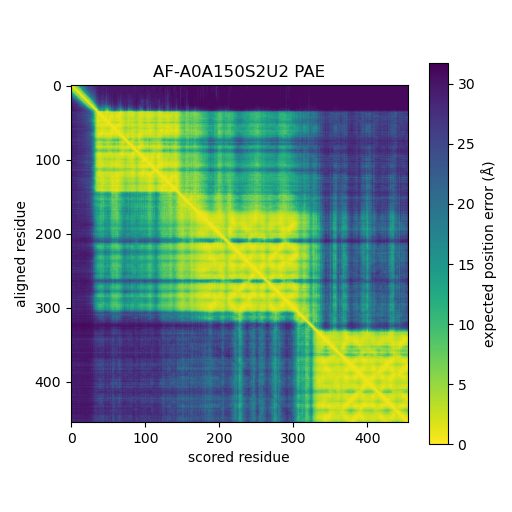 14.448 10.017 -4.528 1.00 60.09 210 GLY A O 1
ATOM 1392 N N . THR A 1 211 ? 12.857 9.099 -3.249 1.00 61.47 211 THR A N 1
ATOM 1393 C CA . THR A 1 211 ? 13.560 9.306 -1.962 1.00 61.47 211 THR A CA 1
ATOM 1394 C C . THR A 1 211 ? 13.678 8.032 -1.116 1.00 61.47 211 THR A C 1
ATOM 1396 O O . THR A 1 211 ? 13.191 8.005 0.001 1.00 61.47 211 THR A O 1
ATOM 1399 N N . GLY A 1 212 ? 14.288 6.969 -1.651 1.00 60.97 212 GLY A N 1
ATOM 1400 C CA . GLY A 1 212 ? 14.417 5.662 -0.977 1.00 60.97 212 GLY A CA 1
ATOM 1401 C C . GLY A 1 212 ? 15.653 4.874 -1.418 1.00 60.97 212 GLY A C 1
ATOM 1402 O O . GLY A 1 212 ? 15.632 3.658 -1.470 1.00 60.97 212 GLY A O 1
ATOM 1403 N N . GLU A 1 213 ? 16.705 5.586 -1.825 1.00 72.94 213 GLU A N 1
ATOM 1404 C CA . GLU A 1 213 ? 17.998 5.006 -2.239 1.00 72.94 213 GLU A CA 1
ATOM 1405 C C . GLU A 1 213 ? 19.058 5.155 -1.136 1.00 72.94 213 GLU A C 1
ATOM 1407 O O . GLU A 1 213 ? 20.244 4.881 -1.337 1.00 72.94 213 GLU A O 1
ATOM 1412 N N . GLY A 1 214 ? 18.653 5.684 0.023 1.00 85.25 214 GLY A N 1
ATOM 1413 C CA . GLY A 1 214 ? 19.526 5.706 1.177 1.00 85.25 214 GLY A CA 1
ATOM 1414 C C . GLY A 1 214 ? 19.809 4.283 1.631 1.00 85.25 214 GLY A C 1
ATOM 1415 O O . GLY A 1 214 ? 19.067 3.351 1.341 1.00 85.25 214 GLY A O 1
ATOM 1416 N N . ARG A 1 215 ? 20.938 4.100 2.315 1.00 90.94 215 ARG A N 1
ATOM 1417 C CA . ARG A 1 215 ? 21.245 2.778 2.845 1.00 90.94 215 ARG A CA 1
ATOM 1418 C C . ARG A 1 215 ? 20.381 2.475 4.062 1.00 90.94 215 ARG A C 1
ATOM 1420 O O . ARG A 1 215 ? 20.145 3.360 4.888 1.00 90.94 215 ARG A O 1
ATOM 1427 N N . GLU A 1 216 ? 20.009 1.215 4.224 1.00 93.44 216 GLU A N 1
ATOM 1428 C CA . GLU A 1 216 ? 19.180 0.749 5.327 1.00 93.44 216 GLU A CA 1
ATOM 1429 C C . GLU A 1 216 ? 19.863 -0.270 6.247 1.00 93.44 216 GLU A C 1
ATOM 1431 O O . GLU A 1 216 ? 20.839 -0.946 5.908 1.00 93.44 216 GLU A O 1
ATOM 1436 N N . GLU A 1 217 ? 19.308 -0.413 7.449 1.00 96.44 217 GLU A N 1
ATOM 1437 C CA . GLU A 1 217 ? 19.651 -1.470 8.394 1.00 96.44 217 GLU A CA 1
ATOM 1438 C C . GLU A 1 217 ? 18.377 -2.158 8.905 1.00 96.44 217 GLU A C 1
ATOM 1440 O O . GLU A 1 217 ? 17.390 -1.513 9.270 1.00 96.44 217 GLU A O 1
ATOM 1445 N N . VAL A 1 218 ? 18.403 -3.493 8.936 1.00 97.69 218 VAL A N 1
ATOM 1446 C CA . VAL A 1 218 ? 17.224 -4.319 9.219 1.00 97.69 218 VAL A CA 1
ATOM 1447 C C . VAL A 1 218 ? 17.293 -4.919 10.620 1.00 97.69 218 VAL A C 1
ATOM 1449 O O . VAL A 1 218 ? 18.271 -5.567 11.008 1.00 97.69 218 VAL A O 1
ATOM 1452 N N . TYR A 1 219 ? 16.196 -4.782 11.358 1.00 98.31 219 TYR A N 1
ATOM 1453 C CA . TYR A 1 219 ? 15.972 -5.392 12.660 1.00 98.31 219 TYR A CA 1
ATOM 1454 C C . TYR A 1 219 ? 14.813 -6.376 12.633 1.00 98.31 219 TYR A C 1
ATOM 1456 O O . TYR A 1 219 ? 13.871 -6.229 11.865 1.00 98.31 219 TYR A O 1
ATOM 1464 N N . LEU A 1 220 ? 14.843 -7.351 13.534 1.00 98.00 220 LEU A N 1
ATOM 1465 C CA . LEU A 1 220 ? 13.764 -8.296 13.774 1.00 98.00 220 LEU A CA 1
ATOM 1466 C C . LEU A 1 220 ? 13.259 -8.147 15.207 1.00 98.00 220 LEU A C 1
ATOM 1468 O O . LEU A 1 220 ? 14.029 -8.240 16.170 1.00 98.00 220 LEU A O 1
ATOM 1472 N N . PHE A 1 221 ? 11.949 -7.981 15.349 1.00 97.69 221 PHE A N 1
ATOM 1473 C CA . PHE A 1 221 ? 11.260 -8.051 16.627 1.00 97.69 221 PHE A CA 1
ATOM 1474 C C . PHE A 1 221 ? 10.288 -9.232 16.649 1.00 97.69 221 PHE A C 1
ATOM 1476 O O . PHE A 1 221 ? 9.554 -9.495 15.697 1.00 97.69 221 PHE A O 1
ATOM 1483 N N . THR A 1 222 ? 10.263 -9.940 17.773 1.00 94.56 222 THR A N 1
ATOM 1484 C CA . THR A 1 222 ? 9.261 -10.965 18.070 1.00 94.56 222 THR A CA 1
ATOM 1485 C C . THR A 1 222 ? 8.694 -10.661 19.455 1.00 94.56 222 THR A C 1
ATOM 1487 O O . THR A 1 222 ? 9.483 -10.537 20.401 1.00 94.56 222 THR A O 1
ATOM 1490 N N . PRO A 1 223 ? 7.363 -10.534 19.612 1.00 91.31 223 PRO A N 1
ATOM 1491 C CA . PRO A 1 223 ? 6.726 -10.408 20.911 1.00 91.31 223 PRO A CA 1
ATOM 1492 C C . PRO A 1 223 ? 7.150 -11.540 21.853 1.00 91.31 223 PRO A C 1
ATOM 1494 O O . PRO A 1 223 ? 7.448 -12.653 21.403 1.00 91.31 223 PRO A O 1
ATOM 1497 N N . PRO A 1 224 ? 7.152 -11.305 23.176 1.00 91.94 224 PRO A N 1
ATOM 1498 C CA . PRO A 1 224 ? 7.354 -12.381 24.134 1.00 91.94 224 PRO A CA 1
ATOM 1499 C C . PRO A 1 224 ? 6.354 -13.529 23.914 1.00 91.94 224 PRO A C 1
ATOM 1501 O O . PRO A 1 224 ? 5.210 -13.311 23.517 1.00 91.94 224 PRO A O 1
ATOM 1504 N N . GLU A 1 225 ? 6.785 -14.763 24.193 1.00 88.88 225 GLU A N 1
ATOM 1505 C CA . GLU A 1 225 ? 5.997 -15.973 23.928 1.00 88.88 225 GLU A CA 1
ATOM 1506 C C . GLU A 1 225 ? 4.572 -15.872 24.502 1.00 88.88 225 GLU A C 1
ATOM 1508 O O . GLU A 1 225 ? 4.380 -15.619 25.694 1.00 88.88 225 GLU A O 1
ATOM 1513 N N . GLY A 1 226 ? 3.571 -16.086 23.641 1.00 81.56 226 GLY A N 1
ATOM 1514 C CA . GLY A 1 226 ? 2.158 -16.062 24.022 1.00 81.56 226 GLY A CA 1
ATOM 1515 C C . GLY A 1 226 ? 1.537 -14.667 24.158 1.00 81.56 226 GLY A C 1
ATOM 1516 O O . GLY A 1 226 ? 0.407 -14.581 24.629 1.00 81.56 226 GLY A O 1
ATOM 1517 N N . GLN A 1 227 ? 2.239 -13.591 23.786 1.00 84.00 227 GLN A N 1
ATOM 1518 C CA . GLN A 1 227 ? 1.740 -12.219 23.922 1.00 84.00 227 GLN A CA 1
ATOM 1519 C C . GLN A 1 227 ? 1.393 -11.584 22.574 1.00 84.00 227 GLN A C 1
ATOM 1521 O O . GLN A 1 227 ? 2.147 -11.699 21.612 1.00 84.00 227 GLN A O 1
ATOM 1526 N N . SER A 1 228 ? 0.269 -10.871 22.547 1.00 85.50 228 SER A N 1
ATOM 1527 C CA . SER A 1 228 ? -0.080 -9.853 21.552 1.00 85.50 228 SER A CA 1
ATOM 1528 C C . SER A 1 228 ? 0.077 -8.463 22.169 1.00 85.50 228 SER A C 1
ATOM 1530 O O . SER A 1 228 ? 0.104 -8.324 23.394 1.00 85.50 228 SER A O 1
ATOM 1532 N N . GLY A 1 229 ? 0.178 -7.421 21.350 1.00 85.94 229 GLY A N 1
ATOM 1533 C CA . GLY A 1 229 ? 0.338 -6.055 21.845 1.00 85.94 229 GLY A CA 1
ATOM 1534 C C . GLY A 1 229 ? 0.787 -5.076 20.777 1.00 85.94 229 GLY A C 1
ATOM 1535 O O . GLY A 1 229 ? 0.824 -5.407 19.596 1.00 85.94 229 GLY A O 1
ATOM 1536 N N . THR A 1 230 ? 1.144 -3.868 21.199 1.00 89.25 230 THR A N 1
ATOM 1537 C CA . THR A 1 230 ? 1.681 -2.836 20.307 1.00 89.25 230 THR A CA 1
ATOM 1538 C C . THR A 1 230 ? 3.160 -2.622 20.589 1.00 89.25 230 THR A C 1
ATOM 1540 O O . THR A 1 230 ? 3.556 -2.317 21.719 1.00 89.25 230 THR A O 1
ATOM 1543 N N . LEU A 1 231 ? 3.978 -2.777 19.551 1.00 94.94 231 LEU A N 1
ATOM 1544 C CA . LEU A 1 231 ? 5.364 -2.335 19.537 1.00 94.94 231 LEU A CA 1
ATOM 1545 C C . LEU A 1 231 ? 5.388 -0.842 19.200 1.00 94.94 231 LEU A C 1
ATOM 1547 O O . LEU A 1 231 ? 4.932 -0.450 18.135 1.00 94.94 231 LEU A O 1
ATOM 1551 N N . SER A 1 232 ? 5.939 -0.023 20.089 1.00 96.25 232 SER A N 1
ATOM 1552 C CA . SER A 1 232 ? 6.276 1.374 19.812 1.00 96.25 232 SER A CA 1
ATOM 1553 C C . SER A 1 232 ? 7.786 1.501 19.674 1.00 96.25 232 SER A C 1
ATOM 1555 O O . SER A 1 232 ? 8.531 1.015 20.532 1.00 96.25 232 SER A O 1
ATOM 1557 N N . VAL A 1 233 ? 8.234 2.141 18.598 1.00 97.81 233 VAL A N 1
ATOM 1558 C CA . VAL A 1 233 ? 9.643 2.432 18.337 1.00 97.81 233 VAL A CA 1
ATOM 1559 C C . VAL A 1 233 ? 9.801 3.916 18.069 1.00 97.81 233 VAL A C 1
ATOM 1561 O O . VAL A 1 233 ? 9.098 4.479 17.238 1.00 97.81 233 VAL A O 1
ATOM 1564 N N . VAL A 1 234 ? 10.731 4.534 18.792 1.00 96.81 234 VAL A N 1
ATOM 1565 C CA . VAL A 1 234 ? 11.190 5.896 18.537 1.00 96.81 234 VAL A CA 1
ATOM 1566 C C . VAL A 1 234 ? 12.566 5.822 17.892 1.00 96.81 234 VAL A C 1
ATOM 1568 O O . VAL A 1 234 ? 13.485 5.255 18.491 1.00 96.81 234 VAL A O 1
ATOM 1571 N N . LEU A 1 235 ? 12.701 6.385 16.698 1.00 96.94 235 LEU A N 1
ATOM 1572 C CA . LEU A 1 235 ? 13.959 6.551 15.982 1.00 96.94 235 LEU A CA 1
ATOM 1573 C C . LEU A 1 235 ? 14.442 7.999 16.152 1.00 96.94 235 LEU A C 1
ATOM 1575 O O . LEU A 1 235 ? 13.711 8.947 15.890 1.00 96.94 235 LEU A O 1
ATOM 1579 N N . GLU A 1 236 ? 15.675 8.171 16.621 1.00 95.44 236 GLU A N 1
ATOM 1580 C CA . GLU A 1 236 ? 16.339 9.469 16.781 1.00 95.44 236 GLU A CA 1
ATOM 1581 C C . GLU A 1 236 ? 17.610 9.498 15.919 1.00 95.44 236 GLU A C 1
ATOM 1583 O O . GLU A 1 236 ? 18.471 8.625 16.065 1.00 95.44 236 GLU A O 1
ATOM 1588 N N . SER A 1 237 ? 17.763 10.509 15.060 1.00 94.19 237 SER A N 1
ATOM 1589 C CA . SER A 1 237 ? 18.976 10.721 14.261 1.00 94.19 237 SER A CA 1
ATOM 1590 C C . SER A 1 237 ? 19.287 12.210 14.046 1.00 94.19 237 SER A C 1
ATOM 1592 O O . SER A 1 237 ? 18.406 13.073 14.092 1.00 94.19 237 SER A O 1
ATOM 1594 N N . ASP A 1 238 ? 20.571 12.504 13.824 1.00 91.88 238 ASP A N 1
ATOM 1595 C CA . ASP A 1 238 ? 21.081 13.828 13.439 1.00 91.88 238 ASP A CA 1
ATOM 1596 C C . ASP A 1 238 ? 20.928 14.075 11.917 1.00 91.88 238 ASP A C 1
ATOM 1598 O O . ASP A 1 238 ? 21.036 15.216 11.442 1.00 91.88 238 ASP A O 1
ATOM 1602 N N . THR A 1 239 ? 20.714 13.004 11.146 1.00 91.12 239 THR A N 1
ATOM 1603 C CA . THR A 1 239 ? 20.391 13.013 9.713 1.00 91.12 239 THR A CA 1
ATOM 1604 C C . THR A 1 239 ? 18.949 12.562 9.491 1.00 91.12 239 THR A C 1
ATOM 1606 O O . THR A 1 239 ? 18.227 12.298 10.451 1.00 91.12 239 THR A O 1
ATOM 1609 N N . ASP A 1 240 ? 18.507 12.581 8.236 1.00 91.44 240 ASP A N 1
ATOM 1610 C CA . ASP A 1 240 ? 17.129 12.271 7.876 1.00 91.44 240 ASP A CA 1
ATOM 1611 C C . ASP A 1 240 ? 16.964 10.767 7.641 1.00 91.44 240 ASP A C 1
ATOM 1613 O O . ASP A 1 240 ? 17.662 10.185 6.808 1.00 91.44 240 ASP A O 1
ATOM 1617 N N . HIS A 1 241 ? 16.093 10.133 8.416 1.00 93.12 241 HIS A N 1
ATOM 1618 C CA . HIS A 1 241 ? 15.847 8.699 8.347 1.00 93.12 241 HIS A CA 1
ATOM 1619 C C . HIS A 1 241 ? 14.359 8.431 8.507 1.00 93.12 241 HIS A C 1
ATOM 1621 O O . HIS A 1 241 ? 13.733 8.984 9.408 1.00 93.12 241 HIS A O 1
ATOM 1627 N N . ALA A 1 242 ? 13.844 7.493 7.723 1.00 93.19 242 ALA A N 1
ATOM 1628 C CA . ALA A 1 242 ? 12.539 6.901 7.946 1.00 93.19 242 ALA A CA 1
ATOM 1629 C C . ALA A 1 242 ? 12.671 5.550 8.655 1.00 93.19 242 ALA A C 1
ATOM 1631 O O . ALA A 1 242 ? 13.732 4.915 8.693 1.00 93.19 242 ALA A O 1
ATOM 1632 N N . ILE A 1 243 ? 11.558 5.084 9.212 1.00 95.44 243 ILE A N 1
ATOM 1633 C CA . ILE A 1 243 ? 11.444 3.722 9.725 1.00 95.44 243 ILE A CA 1
ATOM 1634 C C . ILE A 1 243 ? 10.125 3.102 9.292 1.00 95.44 243 ILE A C 1
ATOM 1636 O O . ILE A 1 243 ? 9.061 3.711 9.405 1.00 95.44 243 ILE A O 1
ATOM 1640 N N . TYR A 1 244 ? 10.178 1.854 8.848 1.00 95.62 244 TYR A N 1
ATOM 1641 C CA . TYR A 1 244 ? 8.990 1.090 8.492 1.00 95.62 244 TYR A CA 1
ATOM 1642 C C . TYR A 1 244 ? 9.079 -0.351 8.950 1.00 95.62 244 TYR A C 1
ATOM 1644 O O . TYR A 1 244 ? 10.144 -0.876 9.271 1.00 95.62 244 TYR A O 1
ATOM 1652 N N . ALA A 1 245 ? 7.914 -0.978 9.045 1.00 96.31 245 ALA A N 1
ATOM 1653 C CA . ALA A 1 245 ? 7.745 -2.316 9.566 1.00 96.31 245 ALA A CA 1
ATOM 1654 C C . ALA A 1 245 ? 7.057 -3.206 8.536 1.00 96.31 245 ALA A C 1
ATOM 1656 O O . ALA A 1 245 ? 5.966 -2.878 8.079 1.00 96.31 245 ALA A O 1
ATOM 1657 N N . ARG A 1 246 ? 7.643 -4.366 8.230 1.00 95.44 246 ARG A N 1
ATOM 1658 C CA . ARG A 1 246 ? 7.070 -5.363 7.316 1.00 95.44 246 ARG A CA 1
ATOM 1659 C C . ARG A 1 246 ? 6.811 -6.691 8.018 1.00 95.44 246 ARG A C 1
ATOM 1661 O O . ARG A 1 246 ? 7.631 -7.173 8.804 1.00 95.44 246 ARG A O 1
ATOM 1668 N N . SER A 1 247 ? 5.669 -7.297 7.705 1.00 93.94 247 SER A N 1
ATOM 1669 C CA . SER A 1 247 ? 5.300 -8.650 8.150 1.00 93.94 247 SER A CA 1
ATOM 1670 C C . SER A 1 247 ? 6.090 -9.742 7.419 1.00 93.94 247 SER A C 1
ATOM 1672 O O . SER A 1 247 ? 6.399 -10.783 7.999 1.00 93.94 247 SER A O 1
ATOM 1674 N N . ALA A 1 248 ? 6.474 -9.477 6.170 1.00 93.75 248 ALA A N 1
ATOM 1675 C CA . ALA A 1 248 ? 7.390 -10.283 5.380 1.00 93.75 248 ALA A CA 1
ATOM 1676 C C . ALA A 1 248 ? 8.565 -9.401 4.946 1.00 93.75 248 ALA A C 1
ATOM 1678 O O . ALA A 1 248 ? 8.405 -8.480 4.160 1.00 93.75 248 ALA A O 1
ATOM 1679 N N . CYS A 1 249 ? 9.746 -9.667 5.503 1.00 95.25 249 CYS A N 1
ATOM 1680 C CA . CYS A 1 249 ? 10.887 -8.759 5.416 1.00 95.25 249 CYS A CA 1
ATOM 1681 C C . CYS A 1 249 ? 11.292 -8.398 3.975 1.00 95.25 249 CYS A C 1
ATOM 1683 O O . CYS A 1 249 ? 11.282 -7.226 3.621 1.00 95.25 249 CYS A O 1
ATOM 1685 N N . ALA A 1 250 ? 11.612 -9.401 3.151 1.00 94.19 250 ALA A N 1
ATOM 1686 C CA . ALA A 1 250 ? 12.122 -9.209 1.789 1.00 94.19 250 ALA A CA 1
ATOM 1687 C C . ALA A 1 250 ? 11.012 -9.075 0.734 1.00 94.19 250 ALA A C 1
ATOM 1689 O O . ALA A 1 250 ? 11.306 -9.051 -0.455 1.00 94.19 250 ALA A O 1
ATOM 1690 N N . ASP A 1 251 ? 9.746 -9.061 1.155 1.00 90.56 251 ASP A N 1
ATOM 1691 C CA . ASP A 1 251 ? 8.620 -8.900 0.243 1.00 90.56 251 ASP A CA 1
ATOM 1692 C C . ASP A 1 251 ? 8.414 -7.395 -0.007 1.00 90.56 251 ASP A C 1
ATOM 1694 O O . ASP A 1 251 ? 8.228 -6.653 0.966 1.00 90.56 251 ASP A O 1
ATOM 1698 N N . PRO A 1 252 ? 8.536 -6.913 -1.259 1.00 85.12 252 PRO A N 1
ATOM 1699 C CA . PRO A 1 252 ? 8.334 -5.507 -1.589 1.00 85.12 252 PRO A CA 1
ATOM 1700 C C . PRO A 1 252 ? 6.853 -5.130 -1.725 1.00 85.12 252 PRO A C 1
ATOM 1702 O O . PRO A 1 252 ? 6.565 -3.960 -1.961 1.00 85.12 252 PRO A O 1
ATOM 1705 N N . ASP A 1 253 ? 5.914 -6.077 -1.602 1.00 85.12 253 ASP A N 1
ATOM 1706 C CA . ASP A 1 253 ? 4.484 -5.783 -1.717 1.00 85.12 253 ASP A CA 1
ATOM 1707 C C . ASP A 1 253 ? 4.052 -4.732 -0.668 1.00 85.12 253 ASP A C 1
ATOM 1709 O O . ASP A 1 253 ? 4.256 -4.935 0.535 1.00 85.12 253 ASP A O 1
ATOM 1713 N N . PRO A 1 254 ? 3.435 -3.605 -1.069 1.00 81.12 254 PRO A N 1
ATOM 1714 C CA . PRO A 1 254 ? 2.998 -2.581 -0.124 1.00 81.12 254 PRO A CA 1
ATOM 1715 C C . PRO A 1 254 ? 1.998 -3.107 0.918 1.00 81.12 254 PRO A C 1
ATOM 1717 O O . PRO A 1 254 ? 1.932 -2.549 2.013 1.00 81.12 254 PRO A O 1
ATOM 1720 N N . ASP A 1 255 ? 1.259 -4.186 0.631 1.00 83.69 255 ASP A N 1
ATOM 1721 C CA . ASP A 1 255 ? 0.310 -4.794 1.571 1.00 83.69 255 ASP A CA 1
ATOM 1722 C C . ASP A 1 255 ? 1.006 -5.501 2.753 1.00 83.69 255 ASP A C 1
ATOM 1724 O O . ASP A 1 255 ? 0.369 -5.752 3.783 1.00 83.69 255 ASP A O 1
ATOM 1728 N N . VAL A 1 256 ? 2.304 -5.831 2.647 1.00 88.69 256 VAL A N 1
ATOM 1729 C CA . VAL A 1 256 ? 3.058 -6.444 3.756 1.00 88.69 256 VAL A CA 1
ATOM 1730 C C . VAL A 1 256 ? 3.649 -5.418 4.722 1.00 88.69 256 VAL A C 1
ATOM 1732 O O . VAL A 1 256 ? 4.070 -5.806 5.822 1.00 88.69 256 VAL A O 1
ATOM 1735 N N . GLU A 1 257 ? 3.675 -4.137 4.346 1.00 92.31 257 GLU A N 1
ATOM 1736 C CA . GLU A 1 257 ? 4.095 -3.036 5.208 1.00 92.31 257 GLU A CA 1
ATOM 1737 C C . GLU A 1 257 ? 2.990 -2.700 6.219 1.00 92.31 257 GLU A C 1
ATOM 1739 O O . GLU A 1 257 ? 1.893 -2.260 5.888 1.00 92.31 257 GLU A O 1
ATOM 1744 N N . LEU A 1 258 ? 3.283 -2.933 7.496 1.00 88.88 258 LEU A N 1
ATOM 1745 C CA . LEU A 1 258 ? 2.338 -2.779 8.600 1.00 88.88 258 LEU A CA 1
ATOM 1746 C C . LEU A 1 258 ? 2.247 -1.335 9.097 1.00 88.88 258 LEU A C 1
ATOM 1748 O O . LEU A 1 258 ? 1.211 -0.926 9.625 1.00 88.88 258 LEU A O 1
ATOM 1752 N N . ALA A 1 259 ? 3.352 -0.596 9.005 1.00 90.19 259 ALA A N 1
ATOM 1753 C CA . ALA A 1 259 ? 3.454 0.793 9.424 1.00 90.19 259 ALA A CA 1
ATOM 1754 C C . ALA A 1 259 ? 4.701 1.442 8.809 1.00 90.19 259 ALA A C 1
ATOM 1756 O O . ALA A 1 259 ? 5.711 0.771 8.603 1.00 90.19 259 ALA A O 1
ATOM 1757 N N . CYS A 1 260 ? 4.648 2.759 8.628 1.00 93.81 260 CYS A N 1
ATOM 1758 C CA . CYS A 1 260 ? 5.753 3.589 8.158 1.00 93.81 260 CYS A CA 1
ATOM 1759 C C . CYS A 1 260 ? 5.715 4.929 8.896 1.00 93.81 260 CYS A C 1
ATOM 1761 O O . CYS A 1 260 ? 4.625 5.447 9.168 1.00 93.81 260 CYS A O 1
ATOM 1763 N N . ALA A 1 261 ? 6.879 5.473 9.236 1.00 92.62 261 ALA A N 1
ATOM 1764 C CA . ALA A 1 261 ? 7.029 6.764 9.887 1.00 92.62 261 ALA A CA 1
ATOM 1765 C C . ALA A 1 261 ? 8.153 7.577 9.228 1.00 92.62 261 ALA A C 1
ATOM 1767 O O . ALA A 1 261 ? 9.297 7.125 9.159 1.00 92.62 261 ALA A O 1
ATOM 1768 N N . ASP A 1 262 ? 7.755 8.760 8.762 1.00 88.88 262 ASP A N 1
ATOM 1769 C CA . ASP A 1 262 ? 8.579 9.872 8.280 1.00 88.88 262 ASP A CA 1
ATOM 1770 C C . ASP A 1 262 ? 7.822 11.178 8.624 1.00 88.88 262 ASP A C 1
ATOM 1772 O O . ASP A 1 262 ? 7.011 11.709 7.860 1.00 88.88 262 ASP A O 1
ATOM 1776 N N . LEU A 1 263 ? 7.906 11.583 9.889 1.00 78.31 263 LEU A N 1
ATOM 1777 C CA . LEU A 1 263 ? 7.133 12.637 10.540 1.00 78.31 263 LEU A CA 1
ATOM 1778 C C . LEU A 1 263 ? 7.844 13.991 10.488 1.00 78.31 263 LEU A C 1
ATOM 1780 O O . LEU A 1 263 ? 7.196 15.021 10.732 1.00 78.31 263 LEU A O 1
ATOM 1784 N N . GLY A 1 264 ? 9.135 14.030 10.167 1.00 69.06 264 GLY A N 1
ATOM 1785 C CA . GLY A 1 264 ? 9.802 15.272 9.825 1.00 69.06 264 GLY A CA 1
ATOM 1786 C C . GLY A 1 264 ? 11.289 15.141 9.531 1.00 69.06 264 GLY A C 1
ATOM 1787 O O . GLY A 1 264 ? 11.932 14.163 9.858 1.00 69.06 264 GLY A O 1
ATOM 1788 N N . GLU A 1 265 ? 11.840 16.220 8.976 1.00 75.88 265 GLU A N 1
ATOM 1789 C CA . GLU A 1 265 ? 13.266 16.326 8.666 1.00 75.88 265 GLU A CA 1
ATOM 1790 C C . GLU A 1 265 ? 14.155 16.126 9.916 1.00 75.88 265 GLU A C 1
ATOM 1792 O O . GLU A 1 265 ? 13.705 16.245 11.059 1.00 75.88 265 GLU A O 1
ATOM 1797 N N . ARG A 1 266 ? 15.464 15.955 9.684 1.00 75.94 266 ARG A N 1
ATOM 1798 C CA . ARG A 1 266 ? 16.579 15.940 10.664 1.00 75.94 266 ARG A CA 1
ATOM 1799 C C . ARG A 1 266 ? 16.239 16.442 12.079 1.00 75.94 266 ARG A C 1
ATOM 1801 O O . ARG A 1 266 ? 15.803 17.584 12.262 1.00 75.94 266 ARG A O 1
ATOM 1808 N N . TRP A 1 267 ? 16.655 15.678 13.093 1.00 75.12 267 TRP A N 1
ATOM 1809 C CA . TRP A 1 267 ? 16.488 15.964 14.532 1.00 75.12 267 TRP A CA 1
ATOM 1810 C C . TRP A 1 267 ? 15.061 15.834 15.072 1.00 75.12 267 TRP A C 1
ATOM 1812 O O . TRP A 1 267 ? 14.856 16.037 16.276 1.00 75.12 267 TRP A O 1
ATOM 1822 N N . ILE A 1 268 ? 14.082 15.522 14.225 1.00 85.44 268 ILE A N 1
ATOM 1823 C CA . ILE A 1 268 ? 12.731 15.178 14.659 1.00 85.44 268 ILE A CA 1
ATOM 1824 C C . ILE A 1 268 ? 12.696 13.662 14.893 1.00 85.44 268 ILE A C 1
ATOM 1826 O O . ILE A 1 268 ? 13.077 12.907 14.007 1.00 85.44 268 ILE A O 1
ATOM 1830 N N . PRO A 1 269 ? 12.318 13.193 16.097 1.00 90.62 269 PRO A N 1
ATOM 1831 C CA . PRO A 1 269 ? 12.181 11.766 16.332 1.00 90.62 269 PRO A CA 1
ATOM 1832 C C . PRO A 1 269 ? 11.007 11.176 15.556 1.00 90.62 269 PRO A C 1
ATOM 1834 O O . PRO A 1 269 ? 9.894 11.705 15.616 1.00 90.62 269 PRO A O 1
ATOM 1837 N N . GLU A 1 270 ? 11.250 10.027 14.946 1.00 92.56 270 GLU A N 1
ATOM 1838 C CA . GLU A 1 270 ? 10.248 9.242 14.242 1.00 92.56 270 GLU A CA 1
ATOM 1839 C C . GLU A 1 270 ? 9.561 8.271 15.196 1.00 92.56 270 GLU A C 1
ATOM 1841 O O . GLU A 1 270 ? 10.228 7.560 15.947 1.00 92.56 270 GLU A O 1
ATOM 1846 N N . LEU A 1 271 ? 8.225 8.241 15.196 1.00 93.25 271 LEU A N 1
ATOM 1847 C CA . LEU A 1 271 ? 7.432 7.343 16.038 1.00 93.25 271 LEU A CA 1
ATOM 1848 C C . LEU A 1 271 ? 6.675 6.339 15.173 1.00 93.25 271 LEU A C 1
ATOM 1850 O O . LEU A 1 271 ? 5.739 6.702 14.464 1.00 93.25 271 LEU A O 1
ATOM 1854 N N . LEU A 1 272 ? 7.025 5.067 15.330 1.00 94.25 272 LEU A N 1
ATOM 1855 C CA . LEU A 1 272 ? 6.370 3.940 14.682 1.00 94.25 272 LEU A CA 1
ATOM 1856 C C . LEU A 1 272 ? 5.593 3.114 15.711 1.00 94.25 272 LEU A C 1
ATOM 1858 O O . LEU A 1 272 ? 6.149 2.707 16.733 1.00 94.25 272 LEU A O 1
ATOM 1862 N N . GLU A 1 273 ? 4.322 2.829 15.433 1.00 92.44 273 GLU A N 1
ATOM 1863 C CA . GLU A 1 273 ? 3.495 1.928 16.240 1.00 92.44 273 GLU A CA 1
ATOM 1864 C C . GLU A 1 273 ? 3.011 0.749 15.396 1.00 92.44 273 GLU A C 1
ATOM 1866 O O . GLU A 1 273 ? 2.309 0.933 14.404 1.00 92.44 273 GLU A O 1
ATOM 1871 N N . VAL A 1 274 ? 3.357 -0.469 15.816 1.00 90.81 274 VAL A N 1
ATOM 1872 C CA . VAL A 1 274 ? 3.026 -1.705 15.103 1.00 90.81 274 VAL A CA 1
ATOM 1873 C C . VAL A 1 274 ? 2.188 -2.621 15.999 1.00 90.81 274 VAL A C 1
ATOM 1875 O O . VAL A 1 274 ? 2.698 -3.125 17.007 1.00 90.81 274 VAL A O 1
ATOM 1878 N N . PRO A 1 275 ? 0.911 -2.867 15.663 1.00 85.88 275 PRO A N 1
ATOM 1879 C CA . PRO A 1 275 ? 0.113 -3.896 16.318 1.00 85.88 275 PRO A CA 1
ATOM 1880 C C . PRO A 1 275 ? 0.597 -5.300 15.922 1.00 85.88 275 PRO A C 1
ATOM 1882 O O . PRO A 1 275 ? 0.769 -5.581 14.741 1.00 85.88 275 PRO A O 1
ATOM 1885 N N . LEU A 1 276 ? 0.781 -6.190 16.900 1.00 84.44 276 LEU A N 1
ATOM 1886 C CA . LEU A 1 276 ? 1.277 -7.556 16.698 1.00 84.44 276 LEU A CA 1
ATOM 1887 C C . LEU A 1 276 ? 0.402 -8.583 17.425 1.00 84.44 276 LEU A C 1
ATOM 1889 O O . LEU A 1 276 ? 0.046 -8.400 18.597 1.00 84.44 276 LEU A O 1
ATOM 1893 N N . SER A 1 277 ? 0.095 -9.690 16.748 1.00 81.94 277 SER A N 1
ATOM 1894 C CA . SER A 1 277 ? -0.613 -10.836 17.324 1.00 81.94 277 SER A CA 1
ATOM 1895 C C . SER A 1 277 ? 0.359 -11.834 17.955 1.00 81.94 277 SER A C 1
ATOM 1897 O O . SER A 1 277 ? 1.581 -11.744 17.817 1.00 81.94 277 SER A O 1
ATOM 1899 N N . VAL A 1 278 ? -0.190 -12.815 18.676 1.00 80.50 278 VAL A N 1
ATOM 1900 C CA . VAL A 1 278 ? 0.608 -13.870 19.309 1.00 80.50 278 VAL A CA 1
ATOM 1901 C C . VAL A 1 278 ? 1.386 -14.658 18.255 1.00 80.50 278 VAL A C 1
ATOM 1903 O O . VAL A 1 278 ? 0.796 -15.343 17.425 1.00 80.50 278 VAL A O 1
ATOM 1906 N N . GLY A 1 279 ? 2.715 -14.634 18.363 1.00 81.38 279 GLY A N 1
ATOM 1907 C CA . GLY A 1 279 ? 3.609 -15.393 17.487 1.00 81.38 279 GLY A CA 1
ATOM 1908 C C . GLY A 1 279 ? 3.983 -14.687 16.184 1.00 81.38 279 GLY A C 1
ATOM 1909 O O . GLY A 1 279 ? 4.811 -15.230 15.453 1.00 81.38 279 GLY A O 1
ATOM 1910 N N . ASP A 1 280 ? 3.440 -13.496 15.921 1.00 87.94 280 ASP A N 1
ATOM 1911 C CA . ASP A 1 280 ? 3.873 -12.671 14.794 1.00 87.94 280 ASP A CA 1
ATOM 1912 C C . ASP A 1 280 ? 5.320 -12.215 15.011 1.00 87.94 280 ASP A C 1
ATOM 1914 O O . ASP A 1 280 ? 5.750 -11.952 16.132 1.00 87.94 280 ASP A O 1
ATOM 1918 N N . SER A 1 281 ? 6.085 -12.088 13.935 1.00 93.31 281 SER A N 1
ATOM 1919 C CA . SER A 1 281 ? 7.370 -11.393 13.947 1.00 93.31 281 SER A CA 1
ATOM 1920 C C . SER A 1 281 ? 7.321 -10.2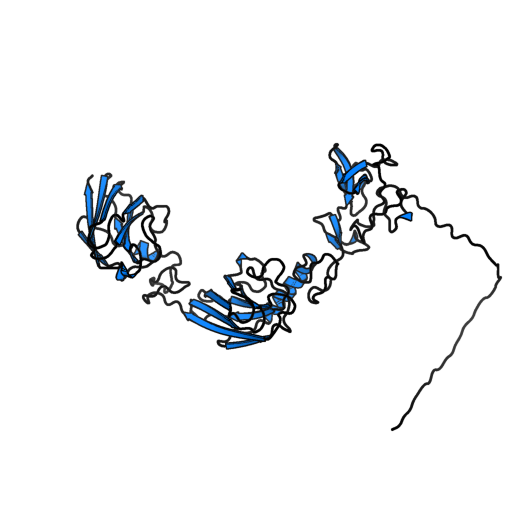71 12.933 1.00 93.31 281 SER A C 1
ATOM 1922 O O . SER A 1 281 ? 6.698 -10.425 11.886 1.00 93.31 281 SER A O 1
ATOM 1924 N N . VAL A 1 282 ? 8.002 -9.174 13.227 1.00 96.75 282 VAL A N 1
ATOM 1925 C CA . VAL A 1 282 ? 8.050 -8.017 12.341 1.00 96.75 282 VAL A CA 1
ATOM 1926 C C . VAL A 1 282 ? 9.488 -7.613 12.091 1.00 96.75 282 VAL A C 1
ATOM 1928 O O . VAL A 1 282 ? 10.303 -7.581 13.020 1.00 96.75 282 VAL A O 1
ATOM 1931 N N . SER A 1 283 ? 9.788 -7.307 10.836 1.00 98.06 283 SER A N 1
ATOM 1932 C CA . SER A 1 283 ? 11.050 -6.695 10.453 1.00 98.06 283 SER A CA 1
ATOM 1933 C C . SER A 1 283 ? 10.897 -5.186 10.457 1.00 98.06 283 SER A C 1
ATOM 1935 O O . SER A 1 283 ? 9.946 -4.679 9.874 1.00 98.06 283 SER A O 1
ATOM 1937 N N . LEU A 1 284 ? 11.810 -4.485 11.122 1.00 97.88 284 LEU A N 1
ATOM 1938 C CA . LEU A 1 284 ? 11.896 -3.032 11.089 1.00 97.88 284 LEU A CA 1
ATOM 1939 C C . LEU A 1 284 ? 13.073 -2.641 10.214 1.00 97.88 284 LEU A C 1
ATOM 1941 O O . LEU A 1 284 ? 14.179 -3.126 10.440 1.00 97.88 284 LEU A O 1
ATOM 1945 N N . ILE A 1 285 ? 12.836 -1.772 9.249 1.00 96.75 285 ILE A N 1
ATOM 1946 C CA . ILE A 1 285 ? 13.854 -1.257 8.352 1.00 96.75 285 ILE A CA 1
ATOM 1947 C C . ILE A 1 285 ? 14.054 0.208 8.728 1.00 96.75 285 ILE A C 1
ATOM 1949 O O . ILE A 1 285 ? 13.096 0.982 8.722 1.00 96.75 285 ILE A O 1
ATOM 1953 N N . VAL A 1 286 ? 15.272 0.549 9.150 1.00 96.62 286 VAL A N 1
ATOM 1954 C CA . VAL A 1 286 ? 15.699 1.939 9.347 1.00 96.62 286 VAL A CA 1
ATOM 1955 C C . VAL A 1 286 ? 16.428 2.355 8.094 1.00 96.62 286 VAL A C 1
ATOM 1957 O O . VAL A 1 286 ? 17.436 1.742 7.755 1.00 96.62 286 VAL A O 1
ATOM 1960 N N . ASP A 1 287 ? 15.927 3.387 7.444 1.00 94.00 287 ASP A N 1
ATOM 1961 C CA . ASP A 1 287 ? 16.278 3.717 6.074 1.00 94.00 287 ASP A CA 1
ATOM 1962 C C . ASP A 1 287 ? 16.666 5.191 5.996 1.00 94.00 287 ASP A C 1
ATOM 1964 O O . ASP A 1 287 ? 15.984 6.046 6.568 1.00 94.00 287 ASP A O 1
ATOM 1968 N N . ALA A 1 288 ? 17.798 5.498 5.372 1.00 92.56 288 ALA A N 1
ATOM 1969 C CA . ALA A 1 288 ? 18.173 6.887 5.153 1.00 92.56 288 ALA A CA 1
ATOM 1970 C C . ALA A 1 288 ? 17.259 7.492 4.078 1.00 92.56 288 ALA A C 1
ATOM 1972 O O . ALA A 1 288 ? 17.055 6.909 3.020 1.00 92.56 288 ALA A O 1
ATOM 1973 N N . PHE A 1 289 ? 16.725 8.690 4.319 1.00 88.56 289 PHE A N 1
ATOM 1974 C CA . PHE A 1 289 ? 15.686 9.249 3.444 1.00 88.56 289 PHE A CA 1
ATOM 1975 C C . PHE A 1 289 ? 16.158 9.449 1.990 1.00 88.56 289 PHE A C 1
ATOM 1977 O O . PHE A 1 289 ? 15.399 9.301 1.039 1.00 88.56 289 PHE A O 1
ATOM 1984 N N . VAL A 1 290 ? 17.432 9.786 1.788 1.00 86.00 290 VAL A N 1
ATOM 1985 C CA . VAL A 1 290 ? 18.070 9.880 0.466 1.00 86.00 290 VAL A CA 1
ATOM 1986 C C . VAL A 1 290 ? 19.548 9.492 0.561 1.00 86.00 290 VAL A C 1
ATOM 1988 O O . VAL A 1 290 ? 20.134 9.569 1.650 1.00 86.00 290 VAL A O 1
ATOM 1991 N N . PRO A 1 291 ? 20.202 9.164 -0.570 1.00 86.06 291 PRO A N 1
ATOM 1992 C CA . PRO A 1 291 ? 21.646 8.990 -0.611 1.00 86.06 291 PRO A CA 1
ATOM 1993 C C . PRO A 1 291 ? 22.380 10.187 0.004 1.00 86.06 291 PRO A C 1
ATOM 1995 O O . PRO A 1 291 ? 22.158 11.348 -0.358 1.00 86.06 291 PRO A O 1
ATOM 1998 N N . GLY A 1 292 ? 23.285 9.903 0.937 1.00 86.75 292 GLY A N 1
ATOM 1999 C CA . GLY A 1 292 ? 24.054 10.907 1.673 1.00 86.75 292 GLY A CA 1
ATOM 2000 C C . GLY A 1 292 ? 23.452 11.369 3.004 1.00 86.75 292 GLY A C 1
ATOM 2001 O O . GLY A 1 292 ? 24.135 12.100 3.728 1.00 86.75 292 GLY A O 1
ATOM 2002 N N . ASP A 1 293 ? 22.236 10.940 3.355 1.00 91.88 293 ASP A N 1
ATOM 2003 C CA . ASP A 1 293 ? 21.692 11.091 4.713 1.00 91.88 293 ASP A CA 1
ATOM 2004 C C . ASP A 1 293 ? 22.031 9.913 5.637 1.00 91.88 293 ASP A C 1
ATOM 2006 O O . ASP A 1 293 ? 21.625 9.896 6.801 1.00 91.88 293 ASP A O 1
ATOM 2010 N N . GLU A 1 294 ? 22.860 8.975 5.173 1.00 93.56 294 GLU A N 1
ATOM 2011 C CA . GLU A 1 294 ? 23.280 7.851 6.000 1.00 93.56 294 GLU A CA 1
ATOM 2012 C C . GLU A 1 294 ? 24.112 8.310 7.195 1.00 93.56 294 GLU A C 1
ATOM 2014 O O . GLU A 1 294 ? 24.906 9.261 7.140 1.00 93.56 294 GLU A O 1
ATOM 2019 N N . GLY A 1 295 ? 23.952 7.598 8.302 1.00 94.88 295 GLY A N 1
ATOM 2020 C CA . GLY A 1 295 ? 24.653 7.936 9.517 1.00 94.88 295 GLY A CA 1
ATOM 2021 C C . GLY A 1 295 ? 24.127 7.219 10.750 1.00 94.88 295 GLY A C 1
ATOM 2022 O O . GLY A 1 295 ? 23.280 6.327 10.674 1.00 94.88 295 GLY A O 1
ATOM 2023 N N . PRO A 1 296 ? 24.644 7.615 11.923 1.00 96.69 296 PRO A N 1
ATOM 2024 C CA . PRO A 1 296 ? 24.259 7.007 13.178 1.00 96.69 296 PRO A CA 1
ATOM 2025 C C . PRO A 1 296 ? 22.823 7.371 13.565 1.00 96.69 296 PRO A C 1
ATOM 2027 O O . PRO A 1 296 ? 22.366 8.500 13.370 1.00 96.69 296 PRO A O 1
ATOM 2030 N N . TYR A 1 297 ? 22.150 6.434 14.221 1.00 96.38 297 TYR A N 1
ATOM 2031 C CA . TYR A 1 297 ? 20.827 6.636 14.805 1.00 96.38 297 TYR A CA 1
ATOM 2032 C C . TYR A 1 297 ? 20.671 5.851 16.112 1.00 96.38 297 TYR A C 1
ATOM 2034 O O . TYR A 1 297 ? 21.482 4.989 16.464 1.00 96.38 297 TYR A O 1
ATOM 2042 N N . THR A 1 298 ? 19.620 6.169 16.866 1.00 97.56 298 THR A N 1
ATOM 2043 C CA . THR A 1 298 ? 19.216 5.436 18.070 1.00 97.56 298 THR A CA 1
ATOM 2044 C C . THR A 1 298 ? 17.770 4.979 17.944 1.00 97.56 298 THR A C 1
ATOM 2046 O O . THR A 1 298 ? 16.890 5.793 17.689 1.00 97.56 298 THR A O 1
ATOM 2049 N N . LEU A 1 299 ? 17.519 3.692 18.184 1.00 98.19 299 LEU A N 1
ATOM 2050 C CA . LEU A 1 299 ? 16.175 3.145 18.356 1.00 98.19 299 LEU A CA 1
ATOM 2051 C C . LEU A 1 299 ? 15.879 2.956 19.838 1.00 98.19 299 LEU A C 1
ATOM 2053 O O . LEU A 1 299 ? 16.667 2.350 20.568 1.00 98.19 299 LEU A O 1
ATOM 2057 N N . ARG A 1 300 ? 14.708 3.417 20.272 1.00 98.25 300 ARG A N 1
ATOM 2058 C CA . ARG A 1 300 ? 14.140 3.143 21.594 1.00 98.25 300 ARG A CA 1
ATOM 2059 C C . ARG A 1 300 ? 12.829 2.410 21.399 1.00 98.25 300 ARG A C 1
ATOM 2061 O O . ARG A 1 300 ? 11.881 2.985 20.877 1.00 98.25 300 ARG A O 1
ATOM 2068 N N . SER A 1 301 ? 12.778 1.149 21.809 1.00 97.50 301 SER A N 1
ATOM 2069 C CA . SER A 1 301 ? 11.605 0.303 21.614 1.00 97.50 301 SER A CA 1
ATOM 2070 C C . SER A 1 301 ? 10.936 -0.063 22.935 1.00 97.50 301 SER A C 1
ATOM 2072 O O . SER A 1 301 ? 11.581 -0.353 23.948 1.00 97.50 301 SER A O 1
ATOM 2074 N N . THR A 1 302 ? 9.607 -0.058 22.923 1.00 96.69 302 THR A N 1
ATOM 2075 C CA . THR A 1 302 ? 8.765 -0.531 24.021 1.00 96.69 302 THR A CA 1
ATOM 2076 C C . THR A 1 302 ? 7.643 -1.392 23.470 1.00 96.69 302 THR A C 1
ATOM 2078 O O . THR A 1 302 ? 7.001 -1.013 22.498 1.00 96.69 302 THR A O 1
ATOM 2081 N N . PHE A 1 303 ? 7.380 -2.533 24.101 1.00 94.31 303 PHE A N 1
ATOM 2082 C CA . PHE A 1 303 ? 6.244 -3.381 23.758 1.00 94.31 303 PHE A CA 1
ATOM 2083 C C . PHE A 1 303 ? 5.217 -3.335 24.883 1.00 94.31 303 PHE A C 1
ATOM 2085 O O . PHE A 1 303 ? 5.498 -3.762 26.007 1.00 94.31 303 PHE A O 1
ATOM 2092 N N . THR A 1 304 ? 4.036 -2.810 24.575 1.00 90.69 304 THR A N 1
ATOM 2093 C CA . THR A 1 304 ? 2.897 -2.809 25.491 1.00 90.69 304 THR A CA 1
ATOM 2094 C C . THR A 1 304 ? 2.022 -4.003 25.156 1.00 90.69 304 THR A C 1
ATOM 2096 O O . THR A 1 304 ? 1.393 -4.039 24.098 1.00 90.69 304 THR A O 1
ATOM 2099 N N . GLN A 1 305 ? 1.997 -4.985 26.057 1.00 87.06 305 GLN A N 1
ATOM 2100 C CA . GLN A 1 305 ? 1.131 -6.148 25.926 1.00 87.06 305 GLN A CA 1
ATOM 2101 C C . GLN A 1 305 ? -0.339 -5.709 25.916 1.00 87.06 305 GLN A C 1
ATOM 2103 O O . GLN A 1 305 ? -0.767 -4.951 26.784 1.00 87.06 305 GLN A O 1
ATOM 2108 N N . ALA A 1 306 ? -1.096 -6.246 24.967 1.00 74.56 306 ALA A N 1
ATOM 2109 C CA . ALA A 1 306 ? -2.548 -6.226 24.969 1.00 74.56 306 ALA A CA 1
ATOM 2110 C C . ALA A 1 306 ? -3.053 -7.341 25.904 1.00 74.56 306 ALA A C 1
ATOM 2112 O O . ALA A 1 306 ? -2.686 -8.513 25.735 1.00 74.56 306 ALA A O 1
ATOM 2113 N N . VAL A 1 307 ? -3.815 -6.970 26.936 1.00 73.81 307 VAL A N 1
ATOM 2114 C CA . VAL A 1 307 ? -4.369 -7.888 27.935 1.00 73.81 307 VAL A CA 1
ATOM 2115 C C . VAL A 1 307 ? -5.889 -7.853 27.861 1.00 73.81 307 VAL A C 1
ATOM 2117 O O . VAL A 1 307 ? -6.545 -6.991 28.432 1.00 73.81 307 VAL A O 1
ATOM 2120 N N . CYS A 1 308 ? -6.448 -8.887 27.247 1.00 66.06 308 CYS A N 1
ATOM 2121 C CA . CYS A 1 308 ? -7.888 -9.055 27.172 1.00 66.06 308 CYS A CA 1
ATOM 2122 C C . CYS A 1 308 ? -8.541 -9.149 28.569 1.00 66.06 308 CYS A C 1
ATOM 2124 O O . CYS A 1 308 ? -8.072 -9.886 29.443 1.00 66.06 308 CYS A O 1
ATOM 2126 N N . GLY A 1 309 ? -9.666 -8.458 28.760 1.00 56.44 309 GLY A N 1
ATOM 2127 C CA . GLY A 1 309 ? -10.469 -8.440 29.984 1.00 56.44 309 GLY A CA 1
ATOM 2128 C C . GLY A 1 309 ? -9.964 -7.508 31.090 1.00 56.44 309 GLY A C 1
ATOM 2129 O O . GLY A 1 309 ? -10.412 -7.648 32.231 1.00 56.44 309 GLY A O 1
ATOM 2130 N N . ASP A 1 310 ? -9.038 -6.588 30.808 1.00 61.44 310 ASP A N 1
ATOM 2131 C CA . ASP A 1 310 ? -8.409 -5.724 31.823 1.00 61.44 310 ASP A CA 1
ATOM 2132 C C . ASP A 1 310 ? -9.106 -4.359 32.039 1.00 61.44 310 ASP A C 1
ATOM 2134 O O . ASP A 1 310 ? -8.742 -3.600 32.942 1.00 61.44 310 ASP A O 1
ATOM 2138 N N . GLY A 1 311 ? -10.134 -4.051 31.244 1.00 54.09 311 GLY A N 1
ATOM 2139 C CA . GLY A 1 311 ? -10.874 -2.784 31.257 1.00 54.09 311 GLY A CA 1
ATOM 2140 C C . GLY A 1 311 ? -10.288 -1.640 30.402 1.00 54.09 311 GLY A C 1
ATOM 2141 O O . GLY A 1 311 ? -10.957 -0.614 30.251 1.00 54.09 311 GLY A O 1
ATOM 2142 N N . VAL A 1 312 ? -9.099 -1.799 29.804 1.00 63.06 312 VAL A N 1
ATOM 2143 C CA . VAL A 1 312 ? -8.460 -0.895 28.829 1.00 63.06 312 VAL A CA 1
ATOM 2144 C C . VAL A 1 312 ? -8.399 -1.503 27.415 1.00 63.06 312 VAL A C 1
ATOM 2146 O O . VAL A 1 312 ? -7.777 -2.530 27.210 1.00 63.06 312 VAL A O 1
ATOM 2149 N N . LEU A 1 313 ? -9.013 -0.864 26.413 1.00 58.94 313 LEU A N 1
ATOM 2150 C CA . LEU A 1 313 ? -8.857 -1.294 25.016 1.00 58.94 313 LEU A CA 1
ATOM 2151 C C . LEU A 1 313 ? -7.458 -0.913 24.507 1.00 58.94 313 LEU A C 1
ATOM 2153 O O . LEU A 1 313 ? -7.174 0.273 24.317 1.00 58.94 313 LEU A O 1
ATOM 2157 N N . THR A 1 314 ? -6.594 -1.902 24.285 1.00 67.00 314 THR A N 1
ATOM 2158 C CA . THR A 1 314 ? -5.207 -1.698 23.842 1.00 67.00 314 THR A CA 1
ATOM 2159 C C . THR A 1 314 ? -4.983 -2.362 22.488 1.00 67.00 314 THR A C 1
ATOM 2161 O O . THR A 1 314 ? -5.206 -3.558 22.339 1.00 67.00 314 THR A O 1
ATOM 2164 N N . ARG A 1 315 ? -4.495 -1.632 21.476 1.00 63.47 315 ARG A N 1
ATOM 2165 C CA . ARG A 1 315 ? -4.200 -2.220 20.151 1.00 63.47 315 ARG A CA 1
ATOM 2166 C C . ARG A 1 315 ? -3.279 -3.458 20.286 1.00 63.47 315 ARG A C 1
ATOM 2168 O O . ARG A 1 315 ? -2.335 -3.409 21.084 1.00 63.47 315 ARG A O 1
ATOM 2175 N N . PRO A 1 316 ? -3.497 -4.555 19.530 1.00 60.50 316 PRO A N 1
ATOM 2176 C CA . PRO A 1 316 ? -4.470 -4.761 18.445 1.00 60.50 316 PRO A CA 1
ATOM 2177 C C . PRO A 1 316 ? -5.893 -5.154 18.877 1.00 60.50 316 PRO A C 1
ATOM 2179 O O . PRO A 1 316 ? -6.682 -5.565 18.029 1.00 60.50 316 PRO A O 1
ATOM 2182 N N . GLU A 1 317 ? -6.241 -5.089 20.163 1.00 58.97 317 GLU A N 1
ATOM 2183 C CA . GLU A 1 317 ? -7.591 -5.439 20.611 1.00 58.97 317 GLU A CA 1
ATOM 2184 C C . GLU A 1 317 ? -8.639 -4.601 19.876 1.00 58.97 317 GLU A C 1
ATOM 2186 O O . GLU A 1 317 ? -8.586 -3.372 19.870 1.00 58.97 317 GLU A O 1
ATOM 2191 N N . GLN A 1 318 ? -9.612 -5.282 19.276 1.00 56.69 318 GLN A N 1
ATOM 2192 C CA . GLN A 1 318 ? -10.837 -4.655 18.775 1.00 56.69 318 GLN A CA 1
ATOM 2193 C C . GLN A 1 318 ? -11.943 -4.654 19.847 1.00 56.69 318 GLN A C 1
ATOM 2195 O O . GLN A 1 318 ? -12.856 -3.830 19.812 1.00 56.69 318 GLN A O 1
ATOM 2200 N N . CYS A 1 319 ? -11.822 -5.543 20.841 1.00 61.03 319 CYS A N 1
ATOM 2201 C CA . CYS A 1 319 ? -12.646 -5.597 22.043 1.00 61.03 319 CYS A CA 1
ATOM 2202 C C . CYS A 1 319 ? -11.825 -6.044 23.255 1.00 61.03 319 CYS A C 1
ATOM 2204 O O . CYS A 1 319 ? -10.888 -6.832 23.129 1.00 61.03 319 CYS A O 1
ATOM 2206 N N . ASN A 1 320 ? -12.258 -5.620 24.442 1.00 57.28 320 ASN A N 1
ATOM 2207 C CA . ASN A 1 320 ? -11.615 -5.952 25.709 1.00 57.28 320 ASN A CA 1
ATOM 2208 C C . ASN A 1 320 ? -12.387 -7.006 26.535 1.00 57.28 320 ASN A C 1
ATOM 2210 O O . ASN A 1 320 ? -12.527 -6.892 27.753 1.00 57.28 320 ASN A O 1
ATOM 2214 N N . TYR A 1 321 ? -12.956 -8.013 25.868 1.00 57.28 321 TYR A N 1
ATOM 2215 C CA . TYR A 1 321 ? -13.715 -9.083 26.518 1.00 57.28 321 TYR A CA 1
ATOM 2216 C C . TYR A 1 321 ? -13.028 -10.434 26.327 1.00 57.28 321 TYR A C 1
ATOM 2218 O O . TYR A 1 321 ? -12.770 -10.836 25.196 1.00 57.28 321 TYR A O 1
ATOM 2226 N N . VAL A 1 322 ? -12.779 -11.142 27.431 1.00 51.06 322 VAL A N 1
ATOM 2227 C CA . VAL A 1 322 ? -12.242 -12.509 27.422 1.00 51.06 322 VAL A CA 1
ATOM 2228 C C . VAL A 1 322 ? -13.318 -13.499 26.980 1.00 51.06 322 VAL A C 1
ATOM 2230 O O . VAL A 1 322 ? -14.338 -13.639 27.654 1.00 51.06 322 VAL A O 1
ATOM 2233 N N . ASP A 1 323 ? -13.101 -14.221 25.882 1.00 50.38 323 ASP A N 1
ATOM 2234 C CA . ASP A 1 323 ? -13.893 -15.422 25.606 1.00 50.38 323 ASP A CA 1
ATOM 2235 C C . ASP A 1 323 ? -13.488 -16.582 26.550 1.00 50.38 323 ASP A C 1
ATOM 2237 O O . ASP A 1 323 ? -12.490 -16.520 27.278 1.00 50.38 323 ASP A O 1
ATOM 2241 N N . GLU A 1 324 ? -14.257 -17.680 26.564 1.00 47.03 324 GLU A N 1
ATOM 2242 C CA . GLU A 1 324 ? -13.915 -18.889 27.341 1.00 47.03 324 GLU A CA 1
ATOM 2243 C C . GLU A 1 324 ? -12.606 -19.573 26.861 1.00 47.03 324 GLU A C 1
ATOM 2245 O O . GLU A 1 324 ? -12.176 -20.568 27.456 1.00 47.03 324 GLU A O 1
ATOM 2250 N N . ILE A 1 325 ? -11.952 -19.060 25.805 1.00 43.06 325 ILE A N 1
ATOM 2251 C CA . ILE A 1 325 ? -10.787 -19.644 25.125 1.00 43.06 325 ILE A CA 1
ATOM 2252 C C . ILE A 1 325 ? -9.648 -18.607 24.969 1.00 43.06 325 ILE A C 1
ATOM 2254 O O . ILE A 1 325 ? -8.908 -18.631 23.995 1.00 43.06 325 ILE A O 1
ATOM 2258 N N . ASN A 1 326 ? -9.418 -17.744 25.967 1.00 47.09 326 ASN A N 1
ATOM 2259 C CA . ASN A 1 326 ? -8.223 -16.880 26.075 1.00 47.09 326 ASN A CA 1
ATOM 2260 C C . ASN A 1 326 ? -7.863 -16.060 24.809 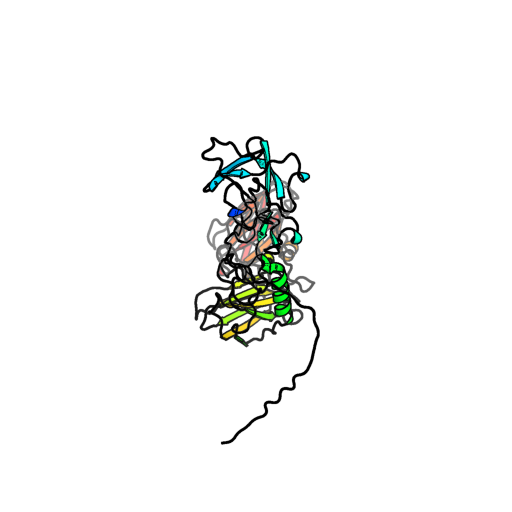1.00 47.09 326 ASN A C 1
ATOM 2262 O O . ASN A 1 326 ? -6.685 -15.749 24.609 1.00 47.09 326 ASN A O 1
ATOM 2266 N N . GLY A 1 327 ? -8.830 -15.729 23.952 1.00 48.91 327 GLY A N 1
ATOM 2267 C CA . GLY A 1 327 ? -8.606 -14.996 22.709 1.00 48.91 327 GLY A CA 1
ATOM 2268 C C . GLY A 1 327 ? -9.427 -13.713 22.640 1.00 48.91 327 GLY A C 1
ATOM 2269 O O . GLY A 1 327 ? -10.584 -13.678 23.051 1.00 48.91 327 GLY A O 1
ATOM 2270 N N . CYS A 1 328 ? -8.841 -12.652 22.080 1.00 54.97 328 CYS A N 1
ATOM 2271 C CA . CYS A 1 328 ? -9.615 -11.508 21.611 1.00 54.97 328 CYS A CA 1
ATOM 2272 C C . CYS A 1 328 ? -10.342 -11.949 20.338 1.00 54.97 328 CYS A C 1
ATOM 2274 O O . CYS A 1 328 ? -9.695 -12.154 19.309 1.00 54.97 328 CYS A O 1
ATOM 2276 N N . ALA A 1 329 ? -11.663 -12.119 20.387 1.00 54.00 329 ALA A N 1
ATOM 2277 C CA . ALA A 1 329 ? -12.435 -12.304 19.165 1.00 54.00 329 ALA A CA 1
ATOM 2278 C C . ALA A 1 329 ? -12.211 -11.076 18.265 1.00 54.00 329 ALA A C 1
ATOM 2280 O O . ALA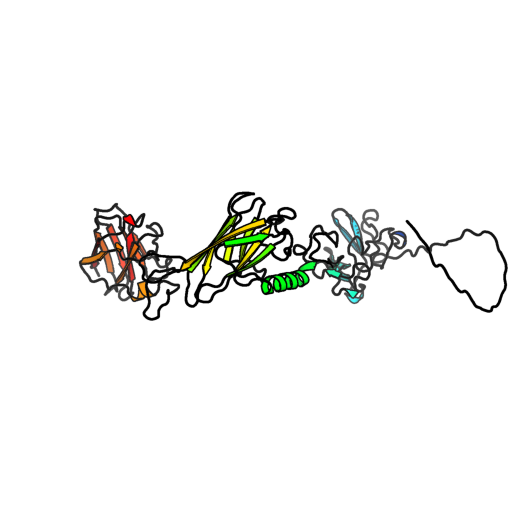 A 1 329 ? -12.552 -9.954 18.638 1.00 54.00 329 ALA A O 1
ATOM 2281 N N . SER A 1 330 ? -11.615 -11.275 17.088 1.00 53.62 330 SER A N 1
ATOM 2282 C CA . SER A 1 330 ? -11.260 -10.221 16.125 1.00 53.62 330 SER A CA 1
ATOM 2283 C C . SER A 1 330 ? -12.470 -9.559 15.452 1.00 53.62 330 SER A C 1
ATOM 2285 O O . SER A 1 330 ? -12.324 -8.962 14.395 1.00 53.62 330 SER A O 1
ATOM 2287 N N . ASP A 1 331 ? -13.674 -9.766 15.978 1.00 58.62 331 ASP A N 1
ATOM 2288 C CA . ASP A 1 331 ? -14.933 -9.273 15.429 1.00 58.62 331 ASP A CA 1
ATOM 2289 C C . ASP A 1 331 ? -15.933 -8.841 16.514 1.00 58.62 331 ASP A C 1
ATOM 2291 O O . ASP A 1 331 ? -17.075 -8.537 16.192 1.00 58.62 331 ASP A O 1
ATOM 2295 N N . CYS A 1 332 ? -15.540 -8.814 17.796 1.00 64.69 332 CYS A N 1
ATOM 2296 C CA . CYS A 1 332 ? -16.422 -8.466 18.921 1.00 64.69 332 CYS A CA 1
ATOM 2297 C C . CYS A 1 332 ? -17.690 -9.346 19.036 1.00 64.69 332 CYS A C 1
ATOM 2299 O O . CYS A 1 332 ? -18.624 -8.988 19.759 1.00 64.69 332 CYS A O 1
ATOM 2301 N N . SER A 1 333 ? -17.739 -10.506 18.364 1.00 70.31 333 SER A N 1
ATOM 2302 C CA . SER A 1 333 ? -18.907 -11.405 18.317 1.00 70.31 333 SER A CA 1
ATOM 2303 C C . SER A 1 333 ? -19.410 -11.822 19.699 1.00 70.31 333 SER A C 1
ATOM 2305 O O . SER A 1 333 ? -20.619 -11.939 19.899 1.00 70.31 333 SER A O 1
ATOM 2307 N N . ALA A 1 334 ? -18.513 -11.943 20.679 1.00 67.25 334 ALA A N 1
ATOM 2308 C CA . ALA A 1 334 ? -18.857 -12.245 22.066 1.00 67.25 334 ALA A CA 1
ATOM 2309 C C . ALA A 1 334 ? -19.815 -11.214 22.698 1.00 67.25 334 ALA A C 1
ATOM 2311 O O . ALA A 1 334 ? -20.681 -11.600 23.483 1.00 67.25 334 ALA A O 1
ATOM 2312 N N . VAL A 1 335 ? -19.727 -9.926 22.333 1.00 75.69 335 VAL A N 1
ATOM 2313 C CA . VAL A 1 335 ? -20.665 -8.892 22.819 1.00 75.69 335 VAL A CA 1
ATOM 2314 C C . VAL A 1 335 ? -22.075 -9.169 22.295 1.00 75.69 335 VAL A C 1
ATOM 2316 O O . VAL A 1 335 ? -23.057 -9.070 23.027 1.00 75.69 335 VAL A O 1
ATOM 2319 N N . CYS A 1 336 ? -22.176 -9.594 21.037 1.00 83.62 336 CYS A N 1
ATOM 2320 C CA . CYS A 1 336 ? -23.440 -9.934 20.396 1.00 83.62 336 CYS A CA 1
ATOM 2321 C C . CYS A 1 336 ? -24.032 -11.255 20.904 1.00 83.62 336 CYS A C 1
ATOM 2323 O O . CYS A 1 336 ? -25.248 -11.364 21.059 1.00 83.62 336 CYS A O 1
ATOM 2325 N N . GLU A 1 337 ? -23.195 -12.260 21.169 1.00 81.75 337 GLU A N 1
ATOM 2326 C CA . GLU A 1 337 ? -23.617 -13.534 21.765 1.00 81.75 337 GLU A CA 1
ATOM 2327 C C . GLU A 1 337 ? -24.050 -13.368 23.228 1.00 81.75 337 GLU A C 1
ATOM 2329 O O . GLU A 1 337 ? -24.996 -14.022 23.672 1.00 81.75 337 GLU A O 1
ATOM 2334 N N . GLY A 1 338 ? -23.385 -12.469 23.959 1.00 79.31 338 GLY A N 1
ATOM 2335 C CA . GLY A 1 338 ? -23.683 -12.111 25.344 1.00 79.31 338 GLY A CA 1
ATOM 2336 C C . GLY A 1 338 ? -24.769 -11.045 25.518 1.00 79.31 338 GLY A C 1
ATOM 2337 O O . GLY A 1 338 ? -25.070 -10.693 26.661 1.00 79.31 338 GLY A O 1
ATOM 2338 N N . ALA A 1 339 ? -25.357 -10.537 24.428 1.00 89.06 339 ALA A N 1
ATOM 2339 C CA . ALA A 1 339 ? -26.369 -9.485 24.475 1.00 89.06 339 ALA A CA 1
ATOM 2340 C C . ALA A 1 339 ? -27.544 -9.887 25.380 1.00 89.06 339 ALA A C 1
ATOM 2342 O O . ALA A 1 339 ? -28.103 -10.985 25.276 1.00 89.06 339 ALA A O 1
ATOM 2343 N N . ARG A 1 340 ? -27.934 -8.988 26.287 1.00 92.25 340 ARG A N 1
ATOM 2344 C CA . ARG A 1 340 ? -28.972 -9.273 27.287 1.00 92.25 340 ARG A CA 1
ATOM 2345 C C . ARG A 1 340 ? -30.349 -9.294 26.631 1.00 92.25 340 ARG A C 1
ATOM 2347 O O . ARG A 1 340 ? -30.676 -8.423 25.841 1.00 92.25 340 ARG A O 1
ATOM 2354 N N . GLU A 1 341 ? -31.202 -10.252 26.972 1.00 95.88 341 GLU A N 1
ATOM 2355 C CA . GLU A 1 341 ? -32.586 -10.233 26.476 1.00 95.88 341 GLU A CA 1
ATOM 2356 C C . GLU A 1 341 ? -33.356 -9.075 27.128 1.00 95.88 341 GLU A C 1
ATOM 2358 O O . GLU A 1 341 ? -33.553 -9.065 28.346 1.00 95.88 341 GLU A O 1
ATOM 2363 N N . ALA A 1 342 ? -33.795 -8.109 26.320 1.00 96.69 342 ALA A N 1
ATOM 2364 C CA . ALA A 1 342 ? -34.668 -7.036 26.769 1.00 96.69 342 ALA A CA 1
ATOM 2365 C C . ALA A 1 342 ? -36.069 -7.590 27.050 1.00 96.69 342 ALA A C 1
ATOM 2367 O O . ALA A 1 342 ? -36.656 -8.317 26.242 1.00 96.69 342 ALA A O 1
ATOM 2368 N N . VAL A 1 343 ? -36.631 -7.219 28.197 1.00 96.56 343 VAL A N 1
ATOM 2369 C CA . VAL A 1 343 ? -38.008 -7.562 28.566 1.00 96.56 343 VAL A CA 1
ATOM 2370 C C . VAL A 1 343 ? -38.930 -6.369 28.351 1.00 96.56 343 VAL A C 1
ATOM 2372 O O . VAL A 1 343 ? -38.501 -5.227 28.462 1.00 96.56 343 VAL A O 1
ATOM 2375 N N . LEU A 1 344 ? -40.213 -6.630 28.077 1.00 97.38 344 LEU A N 1
ATOM 2376 C CA . LEU A 1 344 ? -41.225 -5.572 28.054 1.00 97.38 344 LEU A CA 1
ATOM 2377 C C . LEU A 1 344 ? -41.344 -4.923 29.442 1.00 97.38 344 LEU A C 1
ATOM 2379 O O . LEU A 1 344 ? -41.492 -5.625 30.449 1.00 97.38 344 LEU A O 1
ATOM 2383 N N . GLY A 1 345 ? -41.340 -3.595 29.471 1.00 97.25 345 GLY A N 1
ATOM 2384 C CA . GLY A 1 345 ? -41.200 -2.770 30.663 1.00 97.25 345 GLY A CA 1
ATOM 2385 C C . GLY A 1 345 ? -39.759 -2.306 30.879 1.00 97.25 345 GLY A C 1
ATOM 2386 O O . GLY A 1 345 ? -38.949 -2.259 29.957 1.00 97.25 345 GLY A O 1
ATOM 2387 N N . VAL A 1 346 ? -39.441 -1.969 32.128 1.00 98.12 346 VAL A N 1
ATOM 2388 C CA . VAL A 1 346 ? -38.162 -1.354 32.501 1.00 98.12 346 VAL A CA 1
ATOM 2389 C C . VAL A 1 346 ? -37.032 -2.385 32.591 1.00 98.12 346 VAL A C 1
ATOM 2391 O O . VAL A 1 346 ? -37.133 -3.367 33.330 1.00 98.12 346 VAL A O 1
ATOM 2394 N N . ASN A 1 347 ? -35.930 -2.099 31.899 1.00 97.75 347 ASN A N 1
ATOM 2395 C CA . ASN A 1 347 ? -34.648 -2.797 31.963 1.00 97.75 347 ASN A CA 1
ATOM 2396 C C . ASN A 1 347 ? -33.611 -1.857 32.596 1.00 97.75 347 ASN A C 1
ATOM 2398 O O . ASN A 1 347 ? -33.493 -0.708 32.181 1.00 97.75 347 ASN A O 1
ATOM 2402 N N . GLU A 1 348 ? -32.864 -2.325 33.595 1.00 97.31 348 GLU A N 1
ATOM 2403 C CA . GLU A 1 348 ? -31.774 -1.555 34.214 1.00 97.31 348 GLU A CA 1
ATOM 2404 C C . GLU A 1 348 ? -30.425 -1.949 33.590 1.00 97.31 348 GLU A C 1
ATOM 2406 O O . GLU A 1 348 ? -30.145 -3.135 33.361 1.00 97.31 348 GLU A O 1
ATOM 2411 N N . GLY A 1 349 ? -29.565 -0.963 33.346 1.00 94.38 349 GLY A N 1
ATOM 2412 C CA . GLY A 1 349 ? -28.225 -1.197 32.819 1.00 94.38 349 GLY A CA 1
ATOM 2413 C C . GLY A 1 349 ? -27.239 -0.088 33.157 1.00 94.38 349 GLY A C 1
ATOM 2414 O O . GLY A 1 349 ? -27.584 0.887 33.826 1.00 94.38 349 GLY A O 1
ATOM 2415 N N . ASP A 1 350 ? -25.991 -0.291 32.739 1.00 91.62 350 ASP A N 1
ATOM 2416 C CA . ASP A 1 350 ? -24.892 0.638 32.992 1.00 91.62 350 ASP A CA 1
ATOM 2417 C C . ASP A 1 350 ? -23.814 0.499 31.912 1.00 91.62 350 ASP A C 1
ATOM 2419 O O . ASP A 1 350 ? -23.126 -0.524 31.818 1.00 91.62 350 ASP A O 1
ATOM 2423 N N . THR A 1 351 ? -23.641 1.553 31.117 1.00 90.31 351 THR A N 1
ATOM 2424 C CA . THR A 1 351 ? -22.649 1.597 30.037 1.00 90.31 351 THR A CA 1
ATOM 2425 C C . THR A 1 351 ? -21.218 1.786 30.547 1.00 90.31 351 THR A C 1
ATOM 2427 O O . THR A 1 351 ? -20.271 1.599 29.790 1.00 90.31 351 THR A O 1
ATOM 2430 N N . GLN A 1 352 ? -20.985 2.069 31.838 1.00 84.25 352 GLN A N 1
ATOM 2431 C CA . GLN A 1 352 ? -19.623 2.230 32.383 1.00 84.25 352 GLN A CA 1
ATOM 2432 C C . GLN A 1 352 ? -18.764 0.971 32.249 1.00 84.25 352 GLN A C 1
ATOM 2434 O O . GLN A 1 352 ? -17.536 1.060 32.187 1.00 84.25 352 GLN A O 1
ATOM 2439 N N . THR A 1 353 ? -19.405 -0.196 32.201 1.00 72.44 353 THR A N 1
ATOM 2440 C CA . THR A 1 353 ? -18.739 -1.493 31.999 1.00 72.44 353 THR A CA 1
ATOM 2441 C C . THR A 1 353 ? -18.790 -1.983 30.551 1.00 72.44 353 THR A C 1
ATOM 2443 O O . THR A 1 353 ? -18.274 -3.060 30.259 1.00 72.44 353 THR A O 1
ATOM 2446 N N . GLY A 1 354 ? -19.391 -1.187 29.663 1.00 70.50 354 GLY A N 1
ATOM 2447 C CA . GLY A 1 354 ? -19.561 -1.470 28.245 1.00 70.50 354 GLY A CA 1
ATOM 2448 C C . GLY A 1 354 ? -18.259 -1.450 27.446 1.00 70.50 354 GLY A C 1
ATOM 2449 O O . GLY A 1 354 ? -17.250 -0.869 27.875 1.00 70.50 354 GLY A O 1
ATOM 2450 N N . THR A 1 355 ? -18.286 -2.096 26.280 1.00 70.88 355 THR A N 1
ATOM 2451 C CA . THR A 1 355 ? -17.212 -2.036 25.272 1.00 70.88 355 THR A CA 1
ATOM 2452 C C . THR A 1 355 ? -17.210 -0.679 24.568 1.00 70.88 355 THR A C 1
ATOM 2454 O O . THR A 1 355 ? -17.987 0.171 24.959 1.00 70.88 355 THR A O 1
ATOM 2457 N N . THR A 1 356 ? -16.292 -0.430 23.629 1.00 75.12 356 THR A N 1
ATOM 2458 C CA . THR A 1 356 ? -16.308 0.765 22.749 1.00 75.12 356 THR A CA 1
ATOM 2459 C C . THR A 1 356 ? -16.242 0.344 21.281 1.00 75.12 356 THR A C 1
ATOM 2461 O O . THR A 1 356 ? -15.551 0.951 20.458 1.00 75.12 356 THR A O 1
ATOM 2464 N N . SER A 1 357 ? -16.806 -0.827 21.005 1.00 71.94 357 SER A N 1
ATOM 2465 C CA . SER A 1 357 ? -16.567 -1.624 19.803 1.00 71.94 357 SER A CA 1
ATOM 2466 C C . SER A 1 357 ? -17.593 -1.334 18.713 1.00 71.94 357 SER A C 1
ATOM 2468 O O . SER A 1 357 ? -17.389 -1.699 17.554 1.00 71.94 357 SER A O 1
ATOM 2470 N N . PHE A 1 358 ? -18.687 -0.663 19.065 1.00 76.94 358 PHE A N 1
ATOM 2471 C CA . PHE A 1 358 ? -19.737 -0.282 18.140 1.00 76.94 358 PHE A CA 1
ATOM 2472 C C . PHE A 1 358 ? -19.834 1.246 18.047 1.00 76.94 358 PHE A C 1
ATOM 2474 O O . PHE A 1 358 ? -19.310 1.993 18.860 1.00 76.94 358 PHE A O 1
ATOM 2481 N N . SER A 1 359 ? -20.431 1.718 16.961 1.00 80.50 359 SER A N 1
ATOM 2482 C CA . SER A 1 359 ? -20.760 3.129 16.737 1.00 80.50 359 SER A CA 1
ATOM 2483 C C . SER A 1 359 ? -22.081 3.169 15.992 1.00 80.50 359 SER A C 1
ATOM 2485 O O . SER A 1 359 ? -22.339 2.249 15.223 1.00 80.50 359 SER A O 1
ATOM 2487 N N . GLY A 1 360 ? -22.916 4.178 16.200 1.00 84.62 360 GLY A N 1
ATOM 2488 C CA . GLY A 1 360 ? -24.208 4.339 15.530 1.00 84.62 360 GLY A CA 1
ATOM 2489 C C . GLY A 1 360 ? -24.248 5.592 14.665 1.00 84.62 360 GLY A C 1
ATOM 2490 O O . GLY A 1 360 ? -23.416 6.485 14.812 1.00 84.62 360 GLY A O 1
ATOM 2491 N N . GLY A 1 361 ? -25.234 5.681 13.774 1.00 88.94 361 GLY A N 1
ATOM 2492 C CA . GLY A 1 361 ? -25.382 6.806 12.847 1.00 88.94 361 GLY A CA 1
ATOM 2493 C C . GLY A 1 361 ? -25.638 8.169 13.507 1.00 88.94 361 GLY A C 1
ATOM 2494 O O . GLY A 1 361 ? -25.435 9.197 12.859 1.00 88.94 361 GLY A O 1
ATOM 2495 N N . CYS A 1 362 ? -26.063 8.185 14.772 1.00 91.12 362 CYS A N 1
ATOM 2496 C CA . CYS A 1 362 ? -26.329 9.387 15.566 1.00 91.12 362 CYS A CA 1
ATOM 2497 C C . CYS A 1 362 ? -25.370 9.580 16.754 1.00 91.12 362 CYS A C 1
ATOM 2499 O O . CYS A 1 362 ? -25.587 10.478 17.555 1.00 91.12 362 CYS A O 1
ATOM 2501 N N . LEU A 1 363 ? -24.296 8.788 16.851 1.00 86.56 363 LEU A N 1
ATOM 2502 C CA . LEU A 1 363 ? -23.304 8.869 17.933 1.00 86.56 363 LEU A CA 1
ATOM 2503 C C . LEU A 1 363 ? -21.918 9.218 17.382 1.00 86.56 363 LEU A C 1
ATOM 2505 O O . LEU A 1 363 ? -21.636 9.036 16.193 1.00 86.56 363 LEU A O 1
ATOM 2509 N N . LEU A 1 364 ? -21.015 9.662 18.257 1.00 78.50 364 LEU A N 1
ATOM 2510 C CA . LEU A 1 364 ? -19.588 9.707 17.943 1.00 78.50 364 LEU A CA 1
ATOM 2511 C C . LEU A 1 364 ? -18.901 8.359 18.212 1.00 78.50 364 LEU A C 1
ATOM 2513 O O . LEU A 1 364 ? -19.357 7.577 19.037 1.00 78.50 364 LEU A O 1
ATOM 2517 N N . PRO A 1 365 ? -17.783 8.063 17.528 1.00 72.44 365 PRO A N 1
ATOM 2518 C CA . PRO A 1 365 ? -17.033 6.838 17.781 1.00 72.44 365 PRO A CA 1
ATOM 2519 C C . PRO A 1 365 ? -16.316 6.865 19.143 1.00 72.44 365 PRO A C 1
ATOM 2521 O O . PRO A 1 365 ? -15.891 7.922 19.613 1.00 72.44 365 PRO A O 1
ATOM 2524 N N . ASN A 1 366 ? -16.037 5.674 19.687 1.00 74.25 366 ASN A N 1
ATOM 2525 C CA . ASN A 1 366 ? -15.278 5.429 20.927 1.00 74.25 366 ASN A CA 1
ATOM 2526 C C . ASN A 1 366 ? -15.996 5.819 22.235 1.00 74.25 366 ASN A C 1
ATOM 2528 O O . ASN A 1 366 ? -15.349 6.181 23.225 1.00 74.25 366 ASN A O 1
ATOM 2532 N N . THR A 1 367 ? -17.319 5.747 22.251 1.00 81.19 367 THR A N 1
ATOM 2533 C CA . THR A 1 367 ? -18.157 5.792 23.458 1.00 81.19 367 THR A CA 1
ATOM 2534 C C . THR A 1 367 ? -18.430 4.377 23.961 1.00 81.19 367 THR A C 1
ATOM 2536 O O . THR A 1 367 ? -17.996 3.429 23.314 1.00 81.19 367 THR A O 1
ATOM 2539 N N . ARG A 1 368 ? -19.006 4.226 25.167 1.00 83.19 368 ARG A N 1
ATOM 2540 C CA . ARG A 1 368 ? -19.239 2.894 25.740 1.00 83.19 368 ARG A CA 1
ATOM 2541 C C . ARG A 1 368 ? -20.658 2.403 25.527 1.00 83.19 368 ARG A C 1
ATOM 2543 O O . ARG A 1 368 ? -21.584 3.055 26.006 1.00 83.19 368 ARG A O 1
ATOM 2550 N N . GLU A 1 369 ? -20.793 1.202 24.973 1.00 88.56 369 GLU A N 1
ATOM 2551 C CA . GLU A 1 369 ? -22.089 0.591 24.694 1.00 88.56 369 GLU A CA 1
ATOM 2552 C C . GLU A 1 369 ? -22.465 -0.608 25.578 1.00 88.56 369 GLU A C 1
ATOM 2554 O O . GLU A 1 369 ? -21.633 -1.389 26.045 1.00 88.56 369 GLU A O 1
ATOM 2559 N N . ASP A 1 370 ? -23.771 -0.791 25.743 1.00 91.94 370 ASP A N 1
ATOM 2560 C CA . ASP A 1 370 ? -24.428 -1.939 26.354 1.00 91.94 370 ASP A CA 1
ATOM 2561 C C . ASP A 1 370 ? -25.484 -2.476 25.380 1.00 91.94 370 ASP A C 1
ATOM 2563 O O . ASP A 1 370 ? -26.240 -1.708 24.779 1.00 91.94 370 ASP A O 1
ATOM 2567 N N . VAL A 1 371 ? -25.515 -3.794 25.179 1.00 93.75 371 VAL A N 1
ATOM 2568 C CA . VAL A 1 371 ? -26.241 -4.410 24.061 1.00 93.75 371 VAL A CA 1
ATOM 2569 C C . VAL A 1 371 ? -27.331 -5.343 24.568 1.00 93.75 371 VAL A C 1
ATOM 2571 O O . VAL A 1 371 ? -27.081 -6.294 25.317 1.00 93.75 371 VAL A O 1
ATOM 2574 N N . TYR A 1 372 ? -28.548 -5.108 24.086 1.00 96.69 372 TYR A N 1
ATOM 2575 C CA . TYR A 1 372 ? -29.684 -5.995 24.261 1.00 96.69 372 TYR A CA 1
ATOM 2576 C C . TYR A 1 372 ? -30.083 -6.688 22.968 1.00 96.69 372 TYR A C 1
ATOM 2578 O O . TYR A 1 372 ? -29.875 -6.187 21.863 1.00 96.69 372 TYR A O 1
ATOM 2586 N N . ARG A 1 373 ? -30.771 -7.814 23.128 1.00 97.50 373 ARG A N 1
ATOM 2587 C CA . ARG A 1 373 ? -31.541 -8.480 22.088 1.00 97.50 373 ARG A CA 1
ATOM 2588 C C . ARG A 1 373 ? -33.030 -8.388 22.402 1.00 97.50 373 ARG A C 1
ATOM 2590 O O . ARG A 1 373 ? -33.436 -8.567 23.546 1.00 97.50 373 ARG A O 1
ATOM 2597 N N . PHE A 1 374 ? -33.848 -8.146 21.384 1.00 97.81 374 PHE A N 1
ATOM 2598 C CA . PHE A 1 374 ? -35.305 -8.175 21.502 1.00 97.81 374 PHE A CA 1
ATOM 2599 C C . PHE A 1 374 ? -35.926 -8.879 20.296 1.00 97.81 374 PHE A C 1
ATOM 2601 O O . PHE A 1 374 ? -35.536 -8.633 19.159 1.00 97.81 374 PHE A O 1
ATOM 2608 N N . THR A 1 375 ? -36.909 -9.753 20.525 1.00 97.62 375 THR A N 1
ATOM 2609 C CA . THR A 1 375 ? -37.677 -10.396 19.445 1.00 97.62 375 THR A CA 1
ATOM 2610 C C . THR A 1 375 ? -39.148 -9.988 19.557 1.00 97.62 375 THR A C 1
ATOM 2612 O O . THR A 1 375 ? -39.831 -10.466 20.469 1.00 97.62 375 THR A O 1
ATOM 2615 N N . PRO A 1 376 ? -39.667 -9.142 18.647 1.00 96.94 376 PRO A N 1
ATOM 2616 C CA . PRO A 1 376 ? -41.063 -8.721 18.664 1.00 96.94 376 PRO A CA 1
ATOM 2617 C C . PRO A 1 376 ? -42.013 -9.924 18.546 1.00 96.94 376 PRO A C 1
ATOM 2619 O O . PRO A 1 376 ? -41.776 -10.816 17.724 1.00 96.94 376 PRO A O 1
ATOM 2622 N N . PRO A 1 377 ? -43.101 -9.991 19.334 1.00 96.06 37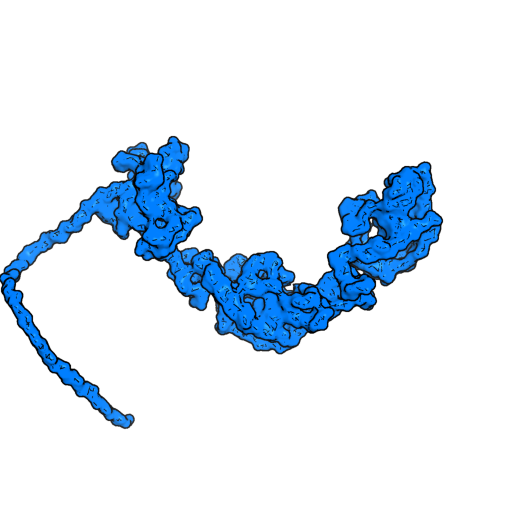7 PRO A N 1
ATOM 2623 C CA . PRO A 1 377 ? -44.009 -11.140 19.319 1.00 96.06 377 PRO A CA 1
ATOM 2624 C C . PRO A 1 377 ? -44.944 -11.172 18.096 1.00 96.06 377 PRO A C 1
ATOM 2626 O O . PRO A 1 377 ? -45.492 -12.228 17.776 1.00 96.06 377 PRO A O 1
ATOM 2629 N N . ALA A 1 378 ? -45.146 -10.032 17.435 1.00 97.62 378 ALA A N 1
ATOM 2630 C CA . ALA A 1 378 ? -45.952 -9.844 16.232 1.00 97.62 378 ALA A CA 1
ATOM 2631 C C . ALA A 1 378 ? -45.406 -8.643 15.439 1.00 97.62 378 ALA A C 1
ATOM 2633 O O . ALA A 1 378 ? -44.485 -7.974 15.909 1.00 97.62 378 ALA A O 1
ATOM 2634 N N . ASP A 1 379 ? -45.955 -8.391 14.252 1.00 98.38 379 ASP A N 1
ATOM 2635 C CA . ASP A 1 379 ? -45.754 -7.107 13.572 1.00 98.38 379 ASP A CA 1
ATOM 2636 C C . ASP A 1 379 ? -46.381 -5.998 14.429 1.00 98.38 379 ASP A C 1
ATOM 2638 O O . ASP A 1 379 ? -47.395 -6.256 15.076 1.00 98.38 379 ASP A O 1
ATOM 2642 N N . GLY A 1 380 ? -45.776 -4.812 14.471 1.00 97.94 380 GLY A N 1
ATOM 2643 C CA . GLY A 1 380 ? -46.270 -3.695 15.279 1.00 97.94 380 GLY A CA 1
ATOM 2644 C C . GLY A 1 380 ? -45.228 -2.599 15.487 1.00 97.94 380 GLY A C 1
ATOM 2645 O O . GLY A 1 380 ? -44.180 -2.600 14.840 1.00 97.94 380 GLY A O 1
ATOM 2646 N N . THR A 1 381 ? -45.492 -1.694 16.425 1.00 98.44 381 THR A N 1
ATOM 2647 C CA . THR A 1 381 ? -44.604 -0.583 16.785 1.00 98.44 381 THR A CA 1
ATOM 2648 C C . THR A 1 381 ? -43.876 -0.894 18.096 1.00 98.44 381 THR A C 1
ATOM 2650 O O . THR A 1 381 ? -44.497 -1.193 19.119 1.00 98.44 381 THR A O 1
ATOM 2653 N N . LEU A 1 382 ? -42.544 -0.838 18.067 1.00 98.50 382 LEU A N 1
ATOM 2654 C CA . LEU A 1 382 ? -41.663 -0.894 19.234 1.00 98.50 382 LEU A CA 1
ATOM 2655 C C . LEU A 1 382 ? -41.330 0.535 19.671 1.00 98.50 382 LEU A C 1
ATOM 2657 O O . LEU A 1 382 ? -40.817 1.309 18.865 1.00 98.50 382 LEU A O 1
ATOM 2661 N N . THR A 1 383 ? -41.562 0.853 20.941 1.00 98.62 383 THR A N 1
ATOM 2662 C CA . THR A 1 383 ? -41.184 2.135 21.548 1.00 98.62 383 THR A CA 1
ATOM 2663 C C . THR A 1 383 ? -40.169 1.886 22.655 1.00 98.62 383 THR A C 1
ATOM 2665 O O . THR A 1 383 ? -40.428 1.118 23.589 1.00 98.62 383 THR A O 1
ATOM 2668 N N . LEU A 1 384 ? -39.020 2.545 22.545 1.00 98.62 384 LEU A N 1
ATOM 2669 C CA . LEU A 1 384 ? -37.914 2.502 23.491 1.00 98.62 384 LEU A CA 1
ATOM 2670 C C . LEU A 1 384 ? -37.790 3.868 24.157 1.00 98.62 384 LEU A C 1
ATOM 2672 O O . LEU A 1 384 ? -37.641 4.870 23.463 1.00 98.62 384 LEU A O 1
ATOM 2676 N N . VAL A 1 385 ? -37.848 3.899 25.486 1.00 98.44 385 VAL A N 1
ATOM 2677 C CA . VAL A 1 385 ? -37.611 5.114 26.271 1.00 98.44 385 VAL A CA 1
ATOM 2678 C C . VAL A 1 385 ? -36.370 4.907 27.125 1.00 98.44 385 VAL A C 1
ATOM 2680 O O . VAL A 1 385 ? -36.374 4.074 28.033 1.00 98.44 385 VAL A O 1
ATOM 2683 N N . LEU A 1 386 ? -35.307 5.646 26.827 1.00 98.38 386 LEU A N 1
ATOM 2684 C CA . LEU A 1 386 ? -34.052 5.621 27.571 1.00 98.38 386 LEU A CA 1
ATOM 2685 C C . LEU A 1 386 ? -34.018 6.801 28.540 1.00 98.38 386 LEU A C 1
ATOM 2687 O O . LEU A 1 386 ? -34.135 7.945 28.125 1.00 98.38 386 LEU A O 1
ATOM 2691 N N . SER A 1 387 ? -33.820 6.518 29.825 1.00 97.94 387 SER A N 1
ATOM 2692 C CA . SER A 1 387 ? -33.645 7.530 30.869 1.00 97.94 387 SER A CA 1
ATOM 2693 C C . SER A 1 387 ? -32.269 7.383 31.511 1.00 97.94 387 SER A C 1
ATOM 2695 O O . SER A 1 387 ? -31.936 6.311 32.027 1.00 97.94 387 SER A O 1
ATOM 2697 N N . SER A 1 388 ? -31.472 8.450 31.493 1.00 97.25 388 SER A N 1
ATOM 2698 C CA . SER A 1 388 ? -30.149 8.507 32.122 1.00 97.25 388 SER A CA 1
ATOM 2699 C C . SER A 1 388 ? -29.824 9.928 32.590 1.00 97.25 388 SER A C 1
ATOM 2701 O O . SER A 1 388 ? -30.285 10.907 32.007 1.00 97.25 388 SER A O 1
ATOM 2703 N N . ASP A 1 389 ? -29.005 10.051 33.640 1.00 96.62 389 ASP A N 1
ATOM 2704 C CA . ASP A 1 389 ? -28.419 11.336 34.054 1.00 96.62 389 ASP A CA 1
ATOM 2705 C C . ASP A 1 389 ? -27.284 11.784 33.106 1.00 96.62 389 ASP A C 1
ATOM 2707 O O . ASP A 1 389 ? -26.927 12.964 33.079 1.00 96.62 389 ASP A O 1
ATOM 2711 N N . THR A 1 390 ? -26.697 10.845 32.357 1.00 95.06 390 THR A N 1
ATOM 2712 C CA . THR A 1 390 ? -25.627 11.073 31.371 1.00 95.06 390 THR A CA 1
ATOM 2713 C C . THR A 1 390 ? -26.162 11.097 29.944 1.00 95.06 390 THR A C 1
ATOM 2715 O O . THR A 1 390 ? -27.296 10.690 29.707 1.00 95.06 390 THR A O 1
ATOM 2718 N N . ASP A 1 391 ? -25.351 11.595 29.010 1.00 94.88 391 ASP A N 1
ATOM 2719 C CA . ASP A 1 391 ? -25.739 11.785 27.613 1.00 94.88 391 ASP A CA 1
ATOM 2720 C C . ASP A 1 391 ? -25.623 10.482 26.809 1.00 94.88 391 ASP A C 1
ATOM 2722 O O . ASP A 1 391 ? -24.533 10.085 26.392 1.00 94.88 391 ASP A O 1
ATOM 2726 N N . GLN A 1 392 ? -26.733 9.763 26.668 1.00 95.56 392 GLN A N 1
ATOM 2727 C CA . GLN A 1 392 ? -26.759 8.436 26.057 1.00 95.56 392 GLN A CA 1
ATOM 2728 C C . GLN A 1 392 ? -27.814 8.360 24.966 1.00 95.56 392 GLN A C 1
ATOM 2730 O O . GLN A 1 392 ? -28.873 8.967 25.072 1.00 95.56 392 GLN A O 1
ATOM 2735 N N . ALA A 1 393 ? -27.543 7.531 23.971 1.00 95.44 393 ALA A N 1
ATOM 2736 C CA . ALA A 1 393 ? -28.345 7.391 22.775 1.00 95.44 393 ALA A CA 1
ATOM 2737 C C . ALA A 1 393 ? -28.730 5.927 22.524 1.00 95.44 393 ALA A C 1
ATOM 2739 O O . ALA A 1 393 ? -28.140 4.988 23.072 1.00 95.44 393 ALA A O 1
ATOM 2740 N N . ILE A 1 394 ? -29.759 5.740 21.696 1.00 97.69 394 ILE A N 1
ATOM 2741 C CA . ILE A 1 394 ? -30.314 4.430 21.343 1.00 97.69 394 ILE A CA 1
ATOM 2742 C C . ILE A 1 394 ? -29.985 4.128 19.883 1.00 97.69 394 ILE A C 1
ATOM 2744 O O . ILE A 1 394 ? -30.331 4.907 19.001 1.00 97.69 394 ILE A O 1
ATOM 2748 N N . VAL A 1 395 ? -29.421 2.952 19.600 1.00 97.31 395 VAL A N 1
ATOM 2749 C CA . VAL A 1 395 ? -29.277 2.424 18.230 1.00 97.31 395 VAL A CA 1
ATOM 2750 C C . VAL A 1 395 ? -30.001 1.093 18.117 1.00 97.31 395 VAL A C 1
ATOM 2752 O O . VAL A 1 395 ? -29.864 0.234 18.983 1.00 97.31 395 VAL A O 1
ATOM 2755 N N . VAL A 1 396 ? -30.734 0.871 17.027 1.00 98.00 396 VAL A N 1
ATOM 2756 C CA . VAL A 1 396 ? -31.381 -0.416 16.745 1.00 98.00 396 VAL A CA 1
ATOM 2757 C C . VAL A 1 396 ? -30.865 -0.988 15.433 1.00 98.00 396 VAL A C 1
ATOM 2759 O O . VAL A 1 396 ? -30.909 -0.326 14.397 1.00 98.00 396 VAL A O 1
ATOM 2762 N N . ARG A 1 397 ? -30.416 -2.247 15.454 1.00 97.25 397 ARG A N 1
ATOM 2763 C CA . ARG A 1 397 ? -29.901 -2.973 14.284 1.00 97.25 397 ARG A CA 1
ATOM 2764 C C . ARG A 1 397 ? -30.630 -4.281 14.044 1.00 97.25 397 ARG A C 1
ATOM 2766 O O . ARG A 1 397 ? -31.076 -4.948 14.978 1.00 97.25 397 ARG A O 1
ATOM 2773 N N . SER A 1 398 ? -30.675 -4.686 12.778 1.00 95.81 398 SER A N 1
ATOM 2774 C CA . SER A 1 398 ? -31.144 -6.022 12.383 1.00 95.81 398 SER A CA 1
ATOM 2775 C C . SER A 1 398 ? -30.049 -7.097 12.460 1.00 95.81 398 SER A C 1
ATOM 2777 O O . SER A 1 398 ? -30.357 -8.283 12.567 1.00 95.81 398 SER A O 1
ATOM 2779 N N . SER A 1 399 ? -28.775 -6.700 12.469 1.00 92.31 399 SER A N 1
ATOM 2780 C CA . SER A 1 399 ? -27.616 -7.560 12.711 1.00 92.31 399 SER A CA 1
ATOM 2781 C C . SER A 1 399 ? -26.626 -6.844 13.630 1.00 92.31 399 SER A C 1
ATOM 2783 O O . SER A 1 399 ? -26.289 -5.685 13.415 1.00 92.31 399 SER A O 1
ATOM 2785 N N . CYS A 1 400 ? -26.155 -7.524 14.673 1.00 89.81 400 CYS A N 1
ATOM 2786 C CA . CYS A 1 400 ? -25.325 -6.892 15.699 1.00 89.81 400 CYS A CA 1
ATOM 2787 C C . CYS A 1 400 ? -23.987 -6.362 15.147 1.00 89.81 400 CYS A C 1
ATOM 2789 O O . CYS A 1 400 ? -23.640 -5.204 15.372 1.00 89.81 400 CYS A O 1
ATOM 2791 N N . LEU A 1 401 ? -23.279 -7.193 14.371 1.00 86.94 401 LEU A N 1
ATOM 2792 C CA . LEU A 1 401 ? -21.945 -6.884 13.837 1.00 86.94 401 LEU A CA 1
ATOM 2793 C C . LEU A 1 401 ? -21.965 -6.032 12.562 1.00 86.94 401 LEU A C 1
ATOM 2795 O O . LEU A 1 401 ? -20.947 -5.461 12.187 1.00 86.94 401 LEU A O 1
ATOM 2799 N N . ASP A 1 402 ? -23.106 -5.952 11.877 1.00 86.12 402 ASP A N 1
ATOM 2800 C CA . ASP A 1 402 ? -23.216 -5.207 10.625 1.00 86.12 402 ASP A CA 1
ATOM 2801 C C . ASP A 1 402 ? -23.740 -3.795 10.892 1.00 86.12 402 ASP A C 1
ATOM 2803 O O . ASP A 1 402 ? -24.943 -3.585 11.077 1.00 86.12 402 ASP A O 1
ATOM 2807 N N . ALA A 1 403 ? -22.837 -2.815 10.881 1.00 86.88 403 ALA A N 1
ATOM 2808 C CA . ALA A 1 403 ? -23.194 -1.413 11.065 1.00 86.88 403 ALA A CA 1
ATOM 2809 C C . ALA A 1 403 ? -24.143 -0.884 9.975 1.00 86.88 403 ALA A C 1
ATOM 2811 O O . ALA A 1 403 ? -24.968 -0.019 10.260 1.00 86.88 403 ALA A O 1
ATOM 2812 N N . ALA A 1 404 ? -24.103 -1.436 8.755 1.00 88.75 404 ALA A N 1
ATOM 2813 C CA . ALA A 1 404 ? -25.020 -1.044 7.683 1.00 88.75 404 ALA A CA 1
ATOM 2814 C C . ALA A 1 404 ? -26.457 -1.554 7.903 1.00 88.75 404 ALA A C 1
ATOM 2816 O O . ALA A 1 404 ? -27.372 -1.148 7.187 1.00 88.75 404 ALA A O 1
ATOM 2817 N N . SER A 1 405 ? -26.667 -2.429 8.891 1.00 94.50 405 SER A N 1
ATOM 2818 C CA . SER A 1 405 ? -27.969 -3.006 9.236 1.00 94.50 405 SER A CA 1
ATOM 2819 C C . SER A 1 405 ? -28.771 -2.176 10.252 1.00 94.50 405 SER A C 1
ATOM 2821 O O . SER A 1 405 ? -29.808 -2.640 10.749 1.00 94.50 405 SER A O 1
ATOM 2823 N N . GLU A 1 406 ? -28.282 -0.973 10.575 1.00 97.19 406 GLU A N 1
ATOM 2824 C CA . GLU A 1 406 ? -28.959 0.016 11.413 1.00 97.19 406 GLU A CA 1
ATOM 2825 C C . GLU A 1 406 ? -30.333 0.378 10.844 1.00 97.19 406 GLU A C 1
ATOM 2827 O O . GLU A 1 406 ? -30.488 0.724 9.673 1.00 97.19 406 GLU A O 1
ATOM 2832 N N . LEU A 1 407 ? -31.347 0.247 11.695 1.00 97.44 407 LEU A N 1
ATOM 2833 C CA . LEU A 1 407 ? -32.746 0.510 11.375 1.00 97.44 407 LEU A CA 1
ATOM 2834 C C . LEU A 1 407 ? -33.174 1.894 11.857 1.00 97.44 407 LEU A C 1
ATOM 2836 O O . LEU A 1 407 ? -33.949 2.568 11.181 1.00 97.44 407 LEU A O 1
ATOM 2840 N N . ALA A 1 408 ? -32.694 2.288 13.036 1.00 97.12 408 ALA A N 1
ATOM 2841 C CA . ALA A 1 408 ? -32.993 3.562 13.664 1.00 97.12 408 ALA A CA 1
ATOM 2842 C C . ALA A 1 408 ? -31.906 3.919 14.682 1.00 97.12 408 ALA A C 1
ATOM 2844 O O . ALA A 1 408 ? -31.252 3.036 15.243 1.00 97.12 408 ALA A O 1
ATOM 2845 N N . CYS A 1 409 ? -31.766 5.214 14.927 1.00 97.00 409 CYS A N 1
ATOM 2846 C CA . CYS A 1 409 ? -30.874 5.787 15.919 1.00 97.00 409 CYS A CA 1
ATOM 2847 C C . CYS A 1 409 ? -31.561 7.025 16.500 1.00 97.00 409 CYS A C 1
ATOM 2849 O O . CYS A 1 409 ? -32.146 7.786 15.727 1.00 97.00 409 CYS A O 1
ATOM 2851 N N . GLU A 1 410 ? -31.511 7.207 17.817 1.00 97.06 410 GLU A N 1
ATOM 2852 C CA . GLU A 1 410 ? -32.067 8.374 18.505 1.00 97.06 410 GLU A CA 1
ATOM 2853 C C . GLU A 1 410 ? -31.056 8.948 19.501 1.00 97.06 410 GLU A C 1
ATOM 2855 O O . GLU A 1 410 ? -30.578 8.240 20.389 1.00 97.06 410 GLU A O 1
ATOM 2860 N N . ASP A 1 411 ? -30.789 10.239 19.319 1.00 93.19 411 ASP A N 1
ATOM 2861 C CA . ASP A 1 411 ? -30.001 11.136 20.166 1.00 93.19 411 ASP A CA 1
ATOM 2862 C C . ASP A 1 411 ? -30.642 12.532 20.051 1.00 93.19 411 ASP A C 1
ATOM 2864 O O . ASP A 1 411 ? -30.264 13.370 19.225 1.00 93.19 411 ASP A O 1
ATOM 2868 N N . GLY A 1 412 ? -31.767 12.728 20.735 1.00 89.44 412 GLY A N 1
ATOM 2869 C CA . GLY A 1 412 ? -32.605 13.916 20.594 1.00 89.44 412 GLY A CA 1
ATOM 2870 C C . GLY A 1 412 ? -32.305 15.005 21.623 1.00 89.44 412 GLY A C 1
ATOM 2871 O O . GLY A 1 412 ? -32.622 16.182 21.393 1.00 89.44 412 GLY A O 1
ATOM 2872 N N . HIS A 1 413 ? -31.728 14.638 22.765 1.00 91.31 413 HIS A N 1
ATOM 2873 C CA . HIS A 1 413 ? -31.548 15.493 23.927 1.00 91.31 413 HIS A CA 1
ATOM 2874 C C . HIS A 1 413 ? -30.204 15.236 24.608 1.00 91.31 413 HIS A C 1
ATOM 2876 O O . HIS A 1 413 ? -29.448 14.352 24.257 1.00 91.31 413 HIS A O 1
ATOM 2882 N N . SER A 1 414 ? -29.886 16.095 25.575 1.00 90.44 414 SER A N 1
ATOM 2883 C CA . SER A 1 414 ? -28.744 15.888 26.458 1.00 90.44 414 SER A CA 1
ATOM 2884 C C . SER A 1 414 ? -29.154 15.070 27.683 1.00 90.44 414 SER A C 1
ATOM 2886 O O . SER A 1 414 ? -30.300 15.190 28.128 1.00 90.44 414 SER A O 1
ATOM 2888 N N . GLY A 1 415 ? -28.184 14.435 28.342 1.00 90.19 415 GLY A N 1
ATOM 2889 C CA . GLY A 1 415 ? -28.367 13.748 29.629 1.00 90.19 415 GLY A CA 1
ATOM 2890 C C . GLY A 1 415 ? -29.272 14.455 30.657 1.00 90.19 415 GLY A C 1
ATOM 2891 O O . GLY A 1 415 ? -29.256 15.682 30.825 1.00 90.19 415 GLY A O 1
ATOM 2892 N N . GLY A 1 416 ? -30.076 13.656 31.365 1.00 90.44 416 GLY A N 1
ATOM 2893 C CA . GLY A 1 416 ? -31.118 14.098 32.301 1.00 90.44 416 GLY A CA 1
ATOM 2894 C C . GLY A 1 416 ? -32.497 14.319 31.663 1.00 90.44 416 GLY A C 1
ATOM 2895 O O . GLY A 1 416 ? -33.427 14.754 32.352 1.00 90.44 416 GLY A O 1
ATOM 2896 N N . VAL A 1 417 ? -32.633 14.044 30.365 1.00 95.25 417 VAL A N 1
ATOM 2897 C CA . VAL A 1 417 ? -33.893 14.029 29.612 1.00 95.25 417 VAL A CA 1
ATOM 2898 C C . VAL A 1 417 ? -34.013 12.673 28.924 1.00 95.25 417 VAL A C 1
ATOM 2900 O O . VAL A 1 417 ? -33.007 12.105 28.518 1.00 95.25 417 VAL A O 1
ATOM 2903 N N . ASP A 1 418 ? -35.234 12.145 28.836 1.00 97.19 418 ASP A N 1
ATOM 2904 C CA . ASP A 1 418 ? -35.459 10.837 28.226 1.00 97.19 418 ASP A CA 1
ATOM 2905 C C . ASP A 1 418 ? -35.328 10.902 26.695 1.00 97.19 418 ASP A C 1
ATOM 2907 O O . ASP A 1 418 ? -35.936 11.770 26.060 1.00 97.19 418 ASP A O 1
ATOM 2911 N N . GLU A 1 419 ? -34.625 9.931 26.112 1.00 97.19 419 GLU A N 1
ATOM 2912 C CA . GLU A 1 419 ? -34.640 9.667 24.671 1.00 97.19 419 GLU A CA 1
ATOM 2913 C C . GLU A 1 419 ? -35.780 8.720 24.312 1.00 97.19 419 GLU A C 1
ATOM 2915 O O . GLU A 1 419 ? -36.067 7.770 25.046 1.00 97.19 419 GLU A O 1
ATOM 2920 N N . VAL A 1 420 ? -36.440 8.964 23.177 1.00 97.69 420 VAL A N 1
ATOM 2921 C CA . VAL A 1 420 ? -37.601 8.176 22.739 1.00 97.69 420 VAL A CA 1
ATOM 2922 C C . VAL A 1 420 ? -37.449 7.765 21.282 1.00 97.69 420 VAL A C 1
ATOM 2924 O O . VAL A 1 420 ? -37.552 8.600 20.388 1.00 97.69 420 VAL A O 1
ATOM 2927 N N . LEU A 1 421 ? -37.292 6.463 21.044 1.00 98.19 421 LEU A N 1
ATOM 2928 C CA . LEU A 1 421 ? -37.200 5.875 19.708 1.00 98.19 421 LEU A CA 1
ATOM 2929 C C . LEU A 1 421 ? -38.438 5.017 19.427 1.00 98.19 421 LEU A C 1
ATOM 2931 O O . LEU A 1 421 ? -38.737 4.083 20.172 1.00 98.19 421 LEU A O 1
ATOM 2935 N N . GLU A 1 422 ? -39.133 5.300 18.324 1.00 98.25 422 GLU A N 1
ATOM 2936 C CA . GLU A 1 422 ? -40.250 4.493 17.816 1.00 98.25 422 GLU A CA 1
ATOM 2937 C C . GLU A 1 422 ? -39.881 3.846 16.476 1.00 98.25 422 GLU A C 1
ATOM 2939 O O . GLU A 1 422 ? -39.404 4.515 15.558 1.00 98.25 422 GLU A O 1
ATOM 2944 N N . LEU A 1 423 ? -40.108 2.537 16.350 1.00 97.69 423 LEU A N 1
ATOM 2945 C CA . LEU A 1 423 ? -39.747 1.758 15.167 1.00 97.69 423 LEU A CA 1
ATOM 2946 C C . LEU A 1 423 ? -40.838 0.743 14.815 1.00 97.69 423 LEU A C 1
ATOM 2948 O O . LEU A 1 423 ? -41.293 -0.022 15.662 1.00 97.69 423 LEU A O 1
ATOM 2952 N N . GLU A 1 424 ? -41.206 0.681 13.537 1.00 98.25 424 GLU A N 1
ATOM 2953 C CA . GLU A 1 424 ? -42.040 -0.397 12.997 1.00 98.25 424 GLU A CA 1
ATOM 2954 C C . GLU A 1 424 ? -41.216 -1.684 12.878 1.00 98.25 424 GLU A C 1
ATOM 2956 O O . GLU A 1 424 ? -40.163 -1.706 12.235 1.00 98.25 424 GLU A O 1
ATOM 2961 N N . VAL A 1 425 ? -41.697 -2.773 13.475 1.00 97.69 425 VAL A N 1
ATOM 2962 C CA . VAL A 1 425 ? -40.962 -4.037 13.580 1.00 97.69 425 VAL A CA 1
ATOM 2963 C C . VAL A 1 425 ? -41.773 -5.218 13.052 1.00 97.69 425 VAL A C 1
ATOM 2965 O O . VAL A 1 425 ? -43.002 -5.220 13.058 1.00 97.69 425 VAL A O 1
ATOM 2968 N N . THR A 1 426 ? -41.068 -6.247 12.576 1.00 97.19 426 THR A N 1
ATOM 2969 C CA . THR A 1 426 ? -41.668 -7.499 12.090 1.00 97.19 426 THR A CA 1
ATOM 2970 C C . THR A 1 426 ? -41.608 -8.575 13.172 1.00 97.19 426 THR A C 1
ATOM 2972 O O . THR A 1 426 ? -40.554 -8.820 13.765 1.00 97.19 426 THR A O 1
ATOM 2975 N N . GLY A 1 427 ? -42.725 -9.262 13.397 1.00 96.69 427 GLY A N 1
ATOM 2976 C CA . GLY A 1 427 ? -42.840 -10.324 14.387 1.00 96.69 427 GLY A CA 1
ATOM 2977 C C . GLY A 1 427 ? -41.869 -11.475 14.135 1.00 96.69 427 GLY A C 1
ATOM 2978 O O . GLY A 1 427 ? -41.749 -11.987 13.023 1.00 96.69 427 GLY A O 1
ATOM 2979 N N . GLY A 1 428 ? -41.190 -11.919 15.191 1.00 95.12 428 GLY A N 1
ATOM 2980 C CA . GLY A 1 428 ? -40.254 -13.042 15.151 1.00 95.12 428 GLY A CA 1
ATOM 2981 C C . GLY A 1 428 ? -38.887 -12.735 14.530 1.00 95.12 428 GLY A C 1
ATOM 2982 O O . GLY A 1 428 ? -38.051 -13.638 14.487 1.00 95.12 428 GLY A O 1
ATOM 2983 N N . VAL A 1 429 ? -38.634 -11.503 14.076 1.00 96.50 429 VAL A N 1
ATOM 2984 C CA . VAL A 1 429 ? -37.315 -11.071 13.591 1.00 96.50 429 VAL A CA 1
ATOM 2985 C C . VAL A 1 429 ? -36.540 -10.450 14.760 1.00 96.50 429 VAL A C 1
ATOM 2987 O O . VAL A 1 429 ? -36.985 -9.435 15.290 1.00 96.50 429 VAL A O 1
ATOM 2990 N N . PRO A 1 430 ? -35.415 -11.040 15.207 1.00 96.12 430 PRO A N 1
ATOM 2991 C CA . PRO A 1 430 ? -34.650 -10.491 16.320 1.00 96.12 430 PRO A CA 1
ATOM 2992 C C . PRO A 1 430 ? -33.979 -9.170 15.934 1.00 96.12 430 PRO A C 1
ATOM 2994 O O . PRO A 1 430 ? -33.504 -9.011 14.812 1.00 96.12 430 PRO A O 1
ATOM 2997 N N . LEU A 1 431 ? -33.901 -8.267 16.903 1.00 97.62 431 LEU A N 1
ATOM 2998 C CA . LEU A 1 431 ? -33.243 -6.970 16.824 1.00 97.62 431 LEU A CA 1
ATOM 2999 C C . LEU A 1 431 ? -32.172 -6.872 17.907 1.00 97.62 431 LEU A C 1
ATOM 3001 O O . LEU A 1 431 ? -32.290 -7.511 18.958 1.00 97.62 431 LEU A O 1
ATOM 3005 N N . PHE A 1 432 ? -31.169 -6.038 17.658 1.00 97.69 432 PHE A N 1
ATOM 3006 C CA . PHE A 1 432 ? -30.166 -5.641 18.639 1.00 97.69 432 PHE A CA 1
ATOM 3007 C C . PHE A 1 432 ? -30.357 -4.169 18.988 1.00 97.69 432 PHE A C 1
ATOM 3009 O O . PHE A 1 432 ? -30.458 -3.340 18.084 1.00 97.69 432 PHE A O 1
ATOM 3016 N N . ILE A 1 433 ? -30.440 -3.865 20.280 1.00 97.94 433 ILE A N 1
ATOM 3017 C CA . ILE A 1 433 ? -30.622 -2.514 20.816 1.00 97.94 433 ILE A CA 1
ATOM 3018 C C . ILE A 1 433 ? -29.341 -2.155 21.558 1.00 97.94 433 ILE A C 1
ATOM 3020 O O . ILE A 1 433 ? -28.975 -2.842 22.508 1.00 97.94 433 ILE A O 1
ATOM 3024 N N . PHE A 1 434 ? -28.673 -1.098 21.127 1.00 96.12 434 PHE A N 1
ATOM 3025 C CA . PHE A 1 434 ? -27.464 -0.576 21.744 1.00 96.12 434 PHE A CA 1
ATOM 3026 C C . PHE A 1 434 ? -27.843 0.671 22.530 1.00 96.12 434 PHE A C 1
ATOM 3028 O O . PHE A 1 434 ? -28.503 1.559 21.987 1.00 96.12 434 PHE A O 1
ATOM 3035 N N . ILE A 1 435 ? -27.435 0.711 23.792 1.00 96.62 435 ILE A N 1
ATOM 3036 C CA . ILE A 1 435 ? -27.426 1.919 24.611 1.00 96.62 435 ILE A CA 1
ATOM 3037 C C . ILE A 1 435 ? -25.977 2.355 24.706 1.00 96.62 435 ILE A C 1
ATOM 3039 O O . ILE A 1 435 ? -25.149 1.578 25.174 1.00 96.62 435 ILE A O 1
ATOM 3043 N N . ASP A 1 436 ? -25.667 3.552 24.233 1.00 93.62 436 ASP A N 1
ATOM 3044 C CA . ASP A 1 436 ? -24.290 4.015 24.067 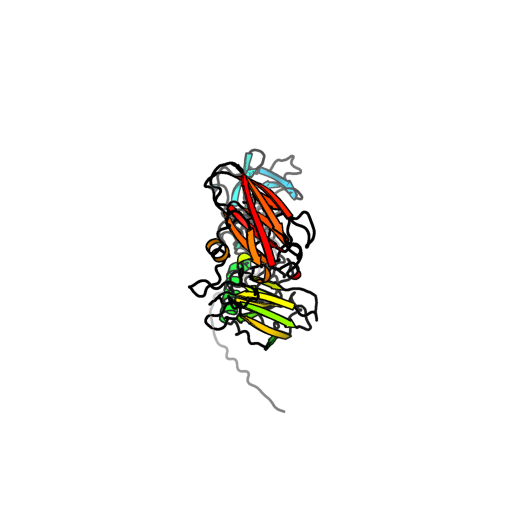1.00 93.62 436 ASP A CA 1
ATOM 3045 C C . ASP A 1 436 ? -24.156 5.464 24.539 1.00 93.62 436 ASP A C 1
ATOM 3047 O O . ASP A 1 436 ? -25.133 6.209 24.543 1.00 93.62 436 ASP A O 1
ATOM 3051 N N . GLY A 1 437 ? -22.962 5.868 24.966 1.00 91.12 437 GLY A N 1
ATOM 3052 C CA . GLY A 1 437 ? -22.672 7.277 25.224 1.00 91.12 437 GLY A CA 1
ATOM 3053 C C . GLY A 1 437 ? -22.700 8.098 23.931 1.00 91.12 437 GLY A C 1
ATOM 3054 O O . GLY A 1 437 ? -22.440 7.578 22.851 1.00 91.12 437 GLY A O 1
ATOM 3055 N N . PHE A 1 438 ? -22.988 9.394 24.029 1.00 88.44 438 PHE A N 1
ATOM 3056 C CA . PHE A 1 438 ? -23.080 10.251 22.846 1.00 88.44 438 PHE A CA 1
ATOM 3057 C C . PHE A 1 438 ? -21.717 10.758 22.337 1.00 88.44 438 PHE A C 1
ATOM 3059 O O . PHE A 1 438 ? -21.371 10.569 21.167 1.00 88.44 438 PHE A O 1
ATOM 3066 N N . TRP A 1 439 ? -20.940 11.436 23.196 1.00 83.31 439 TRP A N 1
ATOM 3067 C CA . TRP A 1 439 ? -19.781 12.232 22.763 1.00 83.31 439 TRP A CA 1
ATOM 3068 C C . TRP A 1 439 ? -18.435 11.685 23.245 1.00 83.31 439 TRP A C 1
ATOM 3070 O O . TRP A 1 439 ? -17.423 11.777 22.545 1.00 83.31 439 TRP A O 1
ATOM 3080 N N . SER A 1 440 ? -18.376 11.176 24.472 1.00 81.06 440 SER A N 1
ATOM 3081 C CA . SER A 1 440 ? -17.138 10.712 25.091 1.00 81.06 440 SER A CA 1
ATOM 3082 C C . SER A 1 440 ? -17.369 9.607 26.113 1.00 81.06 440 SER A C 1
ATOM 3084 O O . SER A 1 440 ? -18.477 9.382 26.586 1.00 81.06 440 SER A O 1
ATOM 3086 N N . LEU A 1 441 ? -16.278 8.987 26.567 1.00 77.56 441 LEU A N 1
ATOM 3087 C CA . LEU A 1 441 ? -16.300 8.018 27.669 1.00 77.56 441 LEU A CA 1
ATOM 3088 C C . LEU A 1 441 ? -16.908 8.563 28.978 1.00 77.56 441 LEU A C 1
ATOM 3090 O O . LEU A 1 441 ? -17.252 7.770 29.850 1.00 77.56 441 LEU A O 1
ATOM 3094 N N . ASN A 1 442 ? -17.019 9.888 29.146 1.00 84.88 442 ASN A N 1
ATOM 3095 C CA . ASN A 1 442 ? -17.647 10.491 30.327 1.00 84.88 442 ASN A CA 1
ATOM 3096 C C . ASN A 1 442 ? -19.176 10.441 30.290 1.00 84.88 442 ASN A C 1
ATOM 3098 O O . ASN A 1 442 ? -19.802 10.656 31.325 1.00 84.88 442 ASN A O 1
ATOM 3102 N N . ASP A 1 443 ? -19.754 10.166 29.125 1.00 89.94 443 ASP A N 1
ATOM 3103 C CA . ASP A 1 443 ? -21.200 10.066 28.953 1.00 89.94 443 ASP A CA 1
ATOM 3104 C C . ASP A 1 443 ? -21.708 8.639 29.240 1.00 89.94 443 ASP A C 1
ATOM 3106 O O . ASP A 1 443 ? -22.902 8.357 29.189 1.00 89.94 443 ASP A O 1
ATOM 3110 N N . ALA A 1 444 ? -20.797 7.739 29.629 1.00 88.50 444 ALA A N 1
ATOM 3111 C CA . ALA A 1 444 ? -21.134 6.427 30.151 1.00 88.50 444 ALA A CA 1
ATOM 3112 C C . ALA A 1 444 ? -21.696 6.513 31.582 1.00 88.50 444 ALA A C 1
ATOM 3114 O O . ALA A 1 444 ? -21.160 7.203 32.459 1.00 88.50 444 ALA A O 1
ATOM 3115 N N . GLY A 1 445 ? -22.744 5.745 31.858 1.00 91.31 445 GLY A N 1
ATOM 3116 C CA . GLY A 1 445 ? -23.456 5.814 33.125 1.00 91.31 445 GLY A CA 1
ATOM 3117 C C . GLY A 1 445 ? -24.602 4.813 33.257 1.00 91.31 445 GLY A C 1
ATOM 3118 O O . GLY A 1 445 ? -24.972 4.139 32.289 1.00 91.31 445 GLY A O 1
ATOM 3119 N N . PRO A 1 446 ? -25.204 4.744 34.456 1.00 96.38 446 PRO A N 1
ATOM 3120 C CA . PRO A 1 446 ? -26.408 3.964 34.685 1.00 96.38 446 PRO A CA 1
ATOM 3121 C C . PRO A 1 446 ? -27.590 4.534 33.894 1.00 96.38 446 PRO A C 1
ATOM 3123 O O . PRO A 1 446 ? -27.707 5.748 33.698 1.00 96.38 446 PRO A O 1
ATOM 3126 N N . TYR A 1 447 ? -28.499 3.655 33.487 1.00 97.56 447 TYR A N 1
ATOM 3127 C CA . TYR A 1 447 ? -29.706 4.027 32.761 1.00 97.56 447 TYR A CA 1
ATOM 3128 C C . TYR A 1 447 ? -30.864 3.063 33.044 1.00 97.56 447 TYR A C 1
ATOM 3130 O O . TYR A 1 447 ? -30.687 1.947 33.550 1.00 97.56 447 TYR A O 1
ATOM 3138 N N . THR A 1 448 ? -32.066 3.490 32.663 1.00 98.25 448 THR A N 1
ATOM 3139 C CA . THR A 1 448 ? -33.225 2.608 32.504 1.00 98.25 448 THR A CA 1
ATOM 3140 C C . THR A 1 448 ? -33.744 2.664 31.077 1.00 98.25 448 THR A C 1
ATOM 3142 O O . THR A 1 448 ? -33.950 3.753 30.550 1.00 98.25 448 THR A O 1
ATOM 3145 N N . LEU A 1 449 ? -34.000 1.501 30.486 1.00 98.50 449 LEU A N 1
ATOM 3146 C CA . LEU A 1 449 ? -34.615 1.347 29.172 1.00 98.50 449 LEU A CA 1
ATOM 3147 C C . LEU A 1 449 ? -36.020 0.754 29.340 1.00 98.50 449 LEU A C 1
ATOM 3149 O O . LEU A 1 449 ? -36.159 -0.434 29.647 1.00 98.50 449 LEU A O 1
ATOM 3153 N N . ASP A 1 450 ? -37.059 1.568 29.163 1.00 98.50 450 ASP A N 1
ATOM 3154 C CA . ASP A 1 450 ? -38.446 1.097 29.121 1.00 98.50 450 ASP A CA 1
ATOM 3155 C C . ASP A 1 450 ? -38.800 0.650 27.699 1.00 98.50 450 ASP A C 1
ATOM 3157 O O . ASP A 1 450 ? -38.773 1.436 26.750 1.00 98.50 450 ASP A O 1
ATOM 3161 N N . VAL A 1 451 ? -39.099 -0.638 27.554 1.00 98.56 451 VAL A N 1
ATOM 3162 C CA . VAL A 1 451 ? -39.405 -1.281 26.277 1.00 98.56 451 VAL A CA 1
ATOM 3163 C C . VAL A 1 451 ? -40.896 -1.564 26.213 1.00 98.56 451 VAL A C 1
ATOM 3165 O O . VAL A 1 451 ? -41.422 -2.398 26.954 1.00 98.56 451 VAL A O 1
ATOM 3168 N N . SER A 1 452 ? -41.593 -0.928 25.280 1.00 98.12 452 SER A N 1
ATOM 3169 C CA . SER A 1 452 ? -43.025 -1.143 25.068 1.00 98.12 452 SER A CA 1
ATOM 3170 C C . SER A 1 452 ? -43.331 -1.510 23.619 1.00 98.12 452 SER A C 1
ATOM 3172 O O . SER A 1 452 ? -42.588 -1.173 22.704 1.00 98.12 452 SER A O 1
ATOM 3174 N N . PHE A 1 453 ? -44.398 -2.282 23.414 1.00 97.75 453 PHE A N 1
ATOM 3175 C CA . PHE A 1 453 ? -44.754 -2.826 22.106 1.00 97.75 453 PHE A CA 1
ATOM 3176 C C . PHE A 1 453 ? -46.269 -2.777 21.893 1.00 97.75 453 PHE A C 1
ATOM 3178 O O . PHE A 1 453 ? -47.026 -3.274 22.737 1.00 97.75 453 PHE A O 1
ATOM 3185 N N . GLU A 1 454 ? -46.695 -2.221 20.760 1.00 97.50 454 GLU A N 1
ATOM 3186 C CA . GLU A 1 454 ? -48.089 -2.169 20.310 1.00 97.50 454 GLU A CA 1
ATOM 3187 C C . GLU A 1 454 ? -48.257 -2.992 19.009 1.00 97.50 454 GLU A C 1
ATOM 3189 O O . GLU A 1 454 ? -47.600 -2.667 18.023 1.00 97.50 454 GLU A O 1
ATOM 3194 N N . PRO A 1 455 ? -49.075 -4.069 18.993 1.00 93.06 455 PRO A N 1
ATOM 3195 C CA . PRO A 1 455 ? -49.265 -4.940 17.821 1.00 93.06 455 PRO A CA 1
ATOM 3196 C C . PRO A 1 455 ? -50.140 -4.367 16.697 1.00 93.06 455 PRO A C 1
ATOM 3198 O O . PRO A 1 455 ? -51.017 -3.518 16.985 1.00 93.06 455 PRO A O 1
#

Sequence (455 aa):
TGGAGGSGGLDASGGAGGTGGAAGTGGAGGAGGSTDLPDGAACTEDAECAGNFCNRETFDGWPGGYCISSCEHTGGTCPGDGVCIDSGGNGHLCYGACATASDCRPGYACLPVEDGTLSCRPACTEDVQCPALGKCDVSTGQCRIYEATCDDAEDNDGDAAVDCRDDDCEEACAELATAACVAALPLLPEVAGDTSLGTNAFEGNCLGVGTGEGREEVYLFTPPEGQSGTLSVVLESDTDHAIYARSACADPDPDVELACADLGERWIPELLEVPLSVGDSVSLIVDAFVPGDEGPYTLRSTFTQAVCGDGVLTRPEQCNYVDEINGCASDCSAVCEGAREAVLGVNEGDTQTGTTSFSGGCLLPNTREDVYRFTPPADGTLTLVLSSDTDQAIVVRSSCLDAASELACEDGHSGGVDEVLELEVTGGVPLFIFIDGFWSLNDAGPYTLDVSFEP

Solvent-accessible surface area (backbone atoms only — not comparable to full-atom values): 24570 Å² total; per-residue (Å²): 134,88,80,90,85,85,86,82,87,81,85,88,76,89,82,87,86,87,84,87,88,80,93,79,83,88,77,92,75,84,77,74,75,72,46,68,34,54,51,56,33,72,33,89,46,31,72,40,15,64,52,57,30,36,44,26,30,87,80,67,14,28,37,56,7,31,12,33,30,76,8,65,90,54,79,58,47,33,77,86,74,29,40,53,38,83,56,66,96,74,39,30,31,19,31,18,44,34,92,43,54,84,64,26,58,84,23,27,34,48,41,75,48,96,89,68,52,36,25,41,40,58,37,19,82,44,36,85,37,12,80,82,41,53,28,42,41,63,88,73,8,31,23,39,60,61,46,87,58,50,81,74,85,45,52,74,52,71,83,78,41,42,21,52,71,21,85,69,14,55,70,60,21,46,52,48,21,42,51,47,52,73,64,36,40,77,64,50,59,67,39,79,52,56,19,72,78,38,53,42,45,60,74,51,91,64,39,52,95,92,28,40,62,8,22,28,44,46,26,37,41,64,62,62,91,86,32,29,14,27,40,37,36,38,40,41,31,82,40,33,58,31,39,30,31,19,63,44,65,52,53,83,54,73,86,38,50,73,38,64,21,67,82,56,65,55,66,44,68,25,68,38,68,41,68,38,54,63,81,45,52,38,27,36,40,41,30,13,37,33,72,86,31,43,40,60,36,36,40,41,41,48,74,48,72,37,56,67,53,72,83,57,82,36,52,62,50,66,37,44,52,62,49,103,73,85,42,64,53,91,69,45,54,65,58,60,74,64,30,42,77,60,54,83,40,81,39,82,52,52,16,70,82,32,52,54,70,65,65,49,97,66,41,40,73,61,13,16,34,39,49,28,30,42,62,41,92,44,50,30,41,40,37,40,38,40,41,27,74,34,29,55,28,44,33,34,20,65,38,79,85,44,72,88,37,57,75,50,60,40,62,85,67,60,41,66,47,70,36,74,43,77,44,84,46,55,43,71,50,57,35,29,40,35,42,28,12,33,76,34,65,82,22,31,38,58,36,38,41,34,31,47,75,47,108

Nearest PDB structures (foldseek):
  4w8j-assembly1_A-2  TM=2.535E-01  e=1.732E-05  Bacillus thuringiensis serovar kurstaki str. HD73
  5la2-assembly2_B  TM=3.678E-01  e=1.132E-02  Acetivibrio thermocellus
  5la2-assembly1_A  TM=3.739E-01  e=6.310E-02  Acetivibrio thermocellus
  2y8k-assembly1_A  TM=3.746E-01  e=1.371E-01  Acetivibrio thermocellus
  5g56-assembly1_A  TM=3.950E-01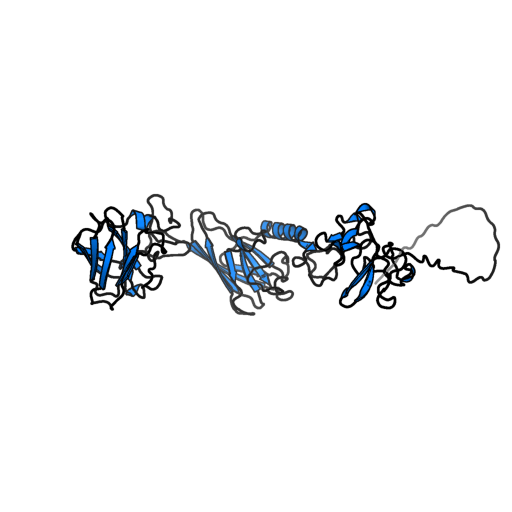  e=1.449E-01  Acetivibrio thermocellus

Organism: Sorangium cellulosum (NCBI:txid56)

Radius of gyration: 38.04 Å; Cα contacts (8 Å, |Δi|>4): 1133; chains: 1; bounding box: 120×36×89 Å

pLDDT: mean 84.27, std 17.43, range [29.67, 98.62]